Protein 1DEK (pdb70)

Sequence (470 aa):
MKLIFLSGVKRSGKDTTADFIMSNYSAVKYQLAGPIKDALAYAWGVFAANTDYPLTRKEFEGIDYDRETNLNLTKLEVITIMEQAFCYLNGKSPIKGVFVFDDEGKESVNFVAFNKITDVINNIEDQWSVRRLMQALGTDLIVNNFDRMYWVKLFALDYLDKFNSGYDYYIVPDTRQDHEMDAARAMGATVIHVVRPGQKSNDTHITEAGLPIRDGDLVITNDGSLEELFSKIKNTLKVLMKLIFLSGVKRSGKDTTADFIMSNYSAVKYQLAGPIKDALAYAWGVFAANTDYPLTRKEFEGIDYDRETNLNLTKLEVITIMEQAFCYLNGKSPIKGVFVFDDEGKESVNFVAFNKITDVINNIEDQWSVRRLMQALGTDLIVNNFDRMYWVKLFALDYLDKFNSGYDYYIVPDTRQDHEMDAARAMGATVIHVVRPGAGLPIRDGDLVITNDGSLEELFSKIKNTLKVL

InterPro domains:
  IPR023191 Deoxynucleotide monophosphate kinase, N-terminal [G3DSA:1.10.238.70] (33-154)
  IPR027417 P-loop containing nucleoside triphosphate hydrolase [G3DSA:3.40.50.300] (1-236)
  IPR027417 P-loop containing nucleoside triphosphate hydrolase [SSF52540] (1-239)
  IPR048444 Deoxynucleotide monophosphate kinase [PF21448] (2-234)

Organism: Enterobacteria phage T4 (NCBI:txid10665)

Nearest PDB structures (foldseek):
  1del-assembly1_B  TM=1.003E+00  e=1.098E-43  Tequatrovirus T4
  1del-assembly1_A  TM=9.877E-01  e=2.989E-42  Tequatrovirus T4
  7de3-assembly1_A  TM=5.601E-01  e=4.983E-03  Homo sapiens
  5ycb-assembly2_B  TM=5.063E-01  e=6.284E-03  Notothenia coriiceps
  3r20-assembly1_A  TM=4.108E-01  e=7.056E-03  Mycolicibacterium smegmatis MC2 155

Radius of gyration: 24.86 Å; Cα contacts (8 Å, |Δi|>4): 727; chains: 2; bounding box: 62×62×61 Å

Foldseek 3Di:
DAEEEEFEFPPLCLVVLVVLDVVVFQEDEDELLLLLLVLLQQLVCVLCVPHPQDAHSCQLVVPVHDQVDFSPDDLVSLLSSLQSSQVVVCVLPNWAPWDWDDDDPDIGIDPVLSVLSSVLSVPDPDGDGSVVSSLCSLPSRRLPPTNVCSSVVSVVVVCVVPVPDDGPYYYHSQDQDQVSVVVCVVVPHAYEYRGEPDDAFPDPRSSNGGHDDDPRHHYQYPDDDDVSSVVSSVVVVVVD/DAEEEEWEDPPLCLVVLVVLDVVPFLEAEDELLLLLLVLLQQLVCVLCVPHPFDDHSCVLVVNVHDLVDFRDDDLVSLLSSLQSSQVVLCVLPNFAPWDWADPDPDIGIDVVLSVVSSVLSVPPPDTDGSVVSSCCNPPSRRLVPTNVCSSVVSVVVVCVVCVPVPGPYYYHRDDDDQVSVVVCVVVPHAYEYRGEPPVTHDDDPRHHYQYPDDDPVVSSVSSVVVVVVD

B-factor: mean 34.04, std 21.53, range [4.13, 99.78]

Secondary structure (DSSP, 8-state):
-EEEEEE--TTSSHHHHHHHHHHHS-EEE--TTHHHHHHHHHHHHHHSTTSS----HHHHTTTTS-TTS-----HHHHHHHHHHHHHHHHTTSPPTT--EEESSS-EEE-HHHHHHHHHHHHT--S---HHHHHHIIIIIIIIIII-TTHHHHHHHHHHHHHTTSS-SEEEE----SHHHHHHHHHTT-EEEEEE-TT---S--SGGGSPPPP-TT-EEEE--S-HHHHHHHHHHHHHT-/-EEEEEE--TTTTHHHHHHHHHHHSSEEE--TTHHHHHHHHHHHHHHHHHTT----HHHHTTTTS-TTS-----HHHHHHHHHHHHHHHHTTS--TT--EEE-SS-EEE-HHHHHHHHHHHHT--S---HHHHHHIIIIIIIIIII-TTHHHHHHHHHHHHTTTS--SEEEE-----HHHHHHHHHTTPEEEEEE---------TT-EEEE--S-HHHHHHHHHHHHHT-

CATH classification: 3.40.50.300 (+1 more: 1.10.238.70)

Structure (mmCIF, N/CA/C/O backbone):
data_1DEK
#
_entry.id   1DEK
#
_cell.length_a   155.200
_cell.length_b   58.500
_cell.length_c   75.700
_cell.angle_alpha   90.00
_cell.angle_beta   108.10
_cell.angle_gamma   90.00
#
_symmetry.space_group_name_H-M   'C 1 2 1'
#
loop_
_entity.id
_entity.type
_entity.pdbx_description
1 polymer 'DEOXYNUCLEOSIDE MONOPHOSPHATE KINASE'
2 non-polymer 'MAGNESIUM ION'
3 non-polymer "2'-DEOXYGUANOSINE-5'-MONOPHOSPHATE"
4 water water
#
loop_
_atom_site.group_PDB
_atom_site.id
_atom_site.type_symbol
_atom_site.label_atom_id
_atom_site.label_alt_id
_atom_site.label_comp_id
_atom_site.label_asym_id
_atom_site.label_entity_id
_atom_site.label_seq_id
_atom_site.pdbx_PDB_ins_code
_atom_site.Cartn_x
_atom_site.Cartn_y
_atom_site.Cartn_z
_atom_site.occupancy
_atom_site.B_iso_or_equiv
_atom_site.auth_seq_id
_atom_site.auth_comp_id
_atom_site.auth_asym_id
_atom_site.auth_atom_id
_atom_site.pdbx_PDB_model_num
ATOM 1 N N . MET A 1 1 ? 58.024 3.093 30.025 1.00 40.83 1 MET A N 1
ATOM 2 C CA . MET A 1 1 ? 57.354 2.901 28.710 1.00 32.83 1 MET A CA 1
ATOM 3 C C . MET A 1 1 ? 57.931 1.714 27.937 1.00 29.24 1 MET A C 1
ATOM 4 O O . MET A 1 1 ? 59.144 1.558 27.840 1.00 33.35 1 MET A O 1
ATOM 9 N N . LYS A 1 2 ? 57.041 0.891 27.385 1.00 20.56 2 LYS A N 1
ATOM 10 C CA . LYS A 1 2 ? 57.439 -0.248 26.571 1.00 20.10 2 LYS A CA 1
ATOM 11 C C . LYS A 1 2 ? 57.084 0.061 25.099 1.00 20.60 2 LYS A C 1
ATOM 12 O O . LYS A 1 2 ? 55.971 0.438 24.794 1.00 23.82 2 LYS A O 1
ATOM 18 N N . LEU A 1 3 ? 58.024 -0.007 24.209 1.00 14.44 3 LEU A N 1
ATOM 19 C CA . LEU A 1 3 ? 57.936 0.259 22.810 1.00 15.14 3 LEU A CA 1
ATOM 20 C C . LEU A 1 3 ? 57.540 -1.026 22.091 1.00 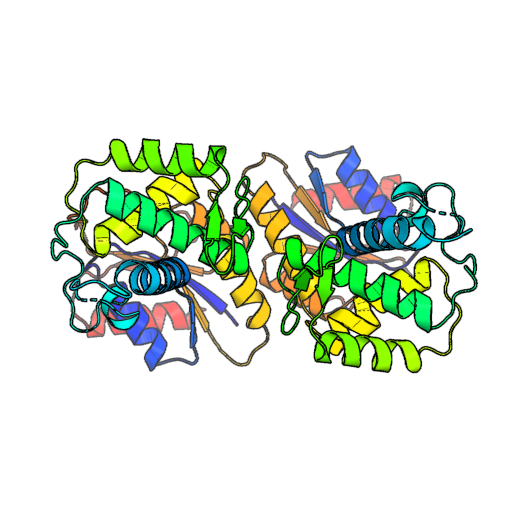14.59 3 LEU A C 1
ATOM 21 O O . LEU A 1 3 ? 58.269 -1.996 22.210 1.00 16.19 3 LEU A O 1
ATOM 26 N N . ILE A 1 4 ? 56.407 -1.002 21.418 1.00 20.35 4 ILE A N 1
ATOM 27 C CA . ILE A 1 4 ? 55.947 -2.178 20.662 1.00 20.70 4 ILE A CA 1
ATOM 28 C C . ILE A 1 4 ? 55.786 -1.854 19.175 1.00 14.70 4 ILE A C 1
ATOM 29 O O . ILE A 1 4 ? 55.189 -0.819 18.841 1.00 14.97 4 ILE A O 1
ATOM 34 N N . PHE A 1 5 ? 56.352 -2.669 18.299 1.00 15.11 5 PHE A N 1
ATOM 35 C CA . PHE A 1 5 ? 56.166 -2.527 16.859 1.00 13.96 5 PHE A CA 1
ATOM 36 C C . PHE A 1 5 ? 55.225 -3.654 16.371 1.00 17.89 5 PHE A C 1
ATOM 37 O O . PHE A 1 5 ? 55.555 -4.812 16.631 1.00 18.59 5 PHE A O 1
ATOM 45 N N . LEU A 1 6 ? 54.105 -3.318 15.740 1.00 14.99 6 LEU A N 1
ATOM 46 C CA . LEU A 1 6 ? 53.200 -4.403 15.278 1.00 14.63 6 LEU A CA 1
ATOM 47 C C . LEU A 1 6 ? 53.464 -4.655 13.789 1.00 17.97 6 LEU A C 1
ATOM 48 O O . LEU A 1 6 ? 53.875 -3.731 13.086 1.00 24.07 6 LEU A O 1
ATOM 53 N N . SER A 1 7 ? 53.272 -5.859 13.360 1.00 19.73 7 SER A N 1
ATOM 54 C CA . SER A 1 7 ? 53.447 -6.376 12.024 1.00 20.71 7 SER A CA 1
ATOM 55 C C . SER A 1 7 ? 52.295 -7.330 11.645 1.00 21.42 7 SER A C 1
ATOM 56 O O . SER A 1 7 ? 51.963 -8.254 12.386 1.00 20.99 7 SER A O 1
ATOM 59 N N . GLY A 1 8 ? 51.698 -7.125 10.489 1.00 25.22 8 GLY A N 1
ATOM 60 C CA . GLY A 1 8 ? 50.606 -7.932 9.978 1.00 18.92 8 GLY A CA 1
ATOM 61 C C . GLY A 1 8 ? 50.123 -7.442 8.611 1.00 28.39 8 GLY A C 1
ATOM 62 O O . GLY A 1 8 ? 50.046 -6.219 8.340 1.00 23.61 8 GLY A O 1
ATOM 63 N N . VAL A 1 9 ? 49.781 -8.395 7.720 1.00 24.67 9 VAL A N 1
ATOM 64 C CA . VAL A 1 9 ? 49.270 -7.935 6.391 1.00 22.72 9 VAL A CA 1
ATOM 65 C C . VAL A 1 9 ? 47.864 -7.401 6.561 1.00 27.38 9 VAL A C 1
ATOM 66 O O . VAL A 1 9 ? 47.262 -7.496 7.642 1.00 26.76 9 VAL A O 1
ATOM 70 N N . LYS A 1 10 ? 47.309 -6.823 5.494 1.00 28.18 10 LYS A N 1
ATOM 71 C CA . LYS A 1 10 ? 45.931 -6.296 5.565 1.00 30.09 10 LYS A CA 1
ATOM 72 C C . LYS A 1 10 ? 44.962 -7.419 5.956 1.00 24.34 10 LYS A C 1
ATOM 73 O O . LYS A 1 10 ? 45.201 -8.577 5.592 1.00 23.91 10 LYS A O 1
ATOM 79 N N . ARG A 1 11 ? 43.955 -7.136 6.783 1.00 24.28 11 ARG A N 1
ATOM 80 C CA . ARG A 1 11 ? 42.998 -8.098 7.262 1.00 26.99 11 ARG A CA 1
ATOM 81 C C . ARG A 1 11 ? 43.525 -9.330 7.956 1.00 28.39 11 ARG A C 1
ATOM 82 O O . ARG A 1 11 ? 42.845 -10.373 7.910 1.00 27.84 11 ARG A O 1
ATOM 90 N N . SER A 1 12 ? 44.654 -9.264 8.653 1.00 28.31 12 SER A N 1
ATOM 91 C CA . SER A 1 12 ? 45.239 -10.402 9.359 1.00 22.83 12 SER A CA 1
ATOM 92 C C . SER A 1 12 ? 44.790 -10.458 10.825 1.00 18.78 12 SER A C 1
ATOM 93 O O . SER A 1 12 ? 44.990 -11.460 11.472 1.00 24.14 12 SER A O 1
ATOM 96 N N . GLY A 1 13 ? 44.281 -9.345 11.311 1.00 23.41 13 GLY A N 1
ATOM 97 C CA . GLY A 1 13 ? 43.896 -9.170 12.688 1.00 26.34 13 GLY A CA 1
ATOM 98 C C . GLY A 1 13 ? 44.831 -8.173 13.415 1.00 27.05 13 GLY A C 1
ATOM 99 O O . GLY A 1 13 ? 44.614 -7.859 14.588 1.00 25.65 13 GLY A O 1
ATOM 100 N N . LYS A 1 14 ? 45.851 -7.704 12.707 1.00 24.86 14 LYS A N 1
ATOM 101 C CA . LYS A 1 14 ? 46.798 -6.733 13.233 1.00 18.30 14 LYS A CA 1
ATOM 102 C C . LYS A 1 14 ? 46.111 -5.445 13.574 1.00 21.31 14 LYS A C 1
ATOM 103 O O . LYS A 1 14 ? 46.338 -4.860 14.643 1.00 25.05 14 LYS A O 1
ATOM 109 N N . ASP A 1 15 ? 45.228 -4.915 12.710 1.00 18.95 15 ASP A N 1
ATOM 110 C CA . ASP A 1 15 ? 44.560 -3.660 13.029 1.00 17.90 15 ASP A CA 1
ATOM 111 C C . ASP A 1 15 ? 43.647 -3.754 14.238 1.00 23.50 15 ASP A C 1
ATOM 112 O O . ASP A 1 15 ? 43.394 -2.786 14.968 1.00 21.76 15 ASP A O 1
ATOM 117 N N . THR A 1 16 ? 43.104 -4.926 14.444 1.00 26.04 16 THR A N 1
ATOM 118 C CA . THR A 1 16 ? 42.190 -5.197 15.564 1.00 27.77 16 THR A CA 1
ATOM 119 C C . THR A 1 16 ? 42.983 -5.182 16.875 1.00 20.04 16 THR A C 1
ATOM 120 O O . THR A 1 16 ? 42.565 -4.620 17.882 1.00 24.09 16 THR A O 1
ATOM 124 N N . THR A 1 17 ? 44.130 -5.816 16.854 1.00 19.26 17 THR A N 1
ATOM 125 C CA . THR A 1 17 ? 45.067 -5.851 17.977 1.00 17.87 17 THR A CA 1
ATOM 126 C C . THR A 1 17 ? 45.448 -4.419 18.321 1.00 21.87 17 THR A C 1
ATOM 127 O O . THR A 1 17 ? 45.216 -3.972 19.432 1.00 30.40 17 THR A O 1
ATOM 131 N N . ALA A 1 18 ? 45.875 -3.617 17.331 1.00 21.21 18 ALA A N 1
ATOM 132 C CA . ALA A 1 18 ? 46.224 -2.242 17.583 1.00 16.64 18 ALA A CA 1
ATOM 133 C C . ALA A 1 18 ? 45.134 -1.515 18.337 1.00 22.01 18 ALA A C 1
ATOM 134 O O . ALA A 1 18 ? 45.378 -0.758 19.288 1.00 26.21 18 ALA A O 1
ATOM 136 N N . ASP A 1 19 ? 43.902 -1.689 17.896 1.00 24.41 19 ASP A N 1
ATOM 137 C CA . ASP A 1 19 ? 42.783 -0.989 18.529 1.00 24.46 19 ASP A CA 1
ATOM 138 C C . ASP A 1 19 ? 42.462 -1.546 19.897 1.00 22.24 19 ASP A C 1
ATOM 139 O O . ASP A 1 19 ? 42.017 -0.777 20.747 1.00 23.58 19 ASP A O 1
ATOM 144 N N . PHE A 1 20 ? 42.630 -2.846 20.055 1.00 20.14 20 PHE A N 1
ATOM 145 C CA . PHE A 1 20 ? 42.380 -3.480 21.350 1.00 23.26 20 PHE A CA 1
ATOM 146 C C . PHE A 1 20 ? 43.339 -2.839 22.377 1.00 22.54 20 PHE A C 1
ATOM 147 O O . PHE A 1 20 ? 42.942 -2.379 23.439 1.00 26.13 20 PHE A O 1
ATOM 155 N N . ILE A 1 21 ? 44.599 -2.742 21.984 1.00 22.91 21 ILE A N 1
ATOM 156 C CA . ILE A 1 21 ? 45.645 -2.182 22.845 1.00 21.23 21 ILE A CA 1
ATOM 157 C C . ILE A 1 21 ? 45.364 -0.728 23.115 1.00 24.54 21 ILE A C 1
ATOM 158 O O . ILE A 1 21 ? 45.398 -0.251 24.257 1.00 23.43 21 ILE A O 1
ATOM 163 N N . MET A 1 22 ? 45.025 0.036 22.066 1.00 21.61 22 MET A N 1
ATOM 164 C CA . MET A 1 22 ? 44.781 1.458 22.333 1.00 20.93 22 MET A CA 1
ATOM 165 C C . MET A 1 22 ? 43.599 1.723 23.231 1.00 25.07 22 MET A C 1
ATOM 166 O O . MET A 1 22 ? 43.491 2.819 23.832 1.00 25.57 22 MET A O 1
ATOM 171 N N . SER A 1 23 ? 42.644 0.790 23.325 1.00 23.43 23 SER A N 1
ATOM 172 C CA . SER A 1 23 ? 41.469 1.140 24.122 1.00 25.97 23 SER A CA 1
ATOM 173 C C . SER A 1 23 ? 41.432 0.483 25.474 1.00 22.52 23 SER A C 1
ATOM 174 O O . SER A 1 23 ? 40.651 0.915 26.323 1.00 23.05 23 SER A O 1
ATOM 177 N N . ASN A 1 24 ? 42.284 -0.514 25.664 1.00 21.08 24 ASN A N 1
ATOM 178 C CA . ASN A 1 24 ? 42.356 -1.218 26.915 1.00 24.27 24 ASN A CA 1
ATOM 179 C C . ASN A 1 24 ? 43.583 -0.898 27.761 1.00 28.46 24 ASN A C 1
ATOM 180 O O . ASN A 1 24 ? 43.664 -1.418 28.874 1.00 28.42 24 ASN A O 1
ATOM 185 N N . TYR A 1 25 ? 44.526 -0.120 27.258 1.00 22.23 25 TYR A N 1
ATOM 186 C CA . TYR A 1 25 ? 45.724 0.246 27.950 1.00 16.17 25 TYR A CA 1
ATOM 187 C C . TYR A 1 25 ? 46.090 1.711 27.777 1.00 21.42 25 TYR A C 1
ATOM 188 O O . TYR A 1 25 ? 45.512 2.427 26.983 1.00 26.18 25 TYR A O 1
ATOM 197 N N . SER A 1 26 ? 47.047 2.132 28.622 1.00 21.41 26 SER A N 1
ATOM 198 C CA . SER A 1 26 ? 47.554 3.511 28.540 1.00 16.21 26 SER A CA 1
ATOM 199 C C . SER A 1 26 ? 48.641 3.424 27.453 1.00 18.01 26 SER A C 1
ATOM 200 O O . SER A 1 26 ? 49.673 2.803 27.583 1.00 19.63 26 SER A O 1
ATOM 203 N N . ALA A 1 27 ? 48.287 3.913 26.270 1.00 19.01 27 ALA A N 1
ATOM 204 C CA . ALA A 1 27 ? 49.209 3.750 25.141 1.00 12.85 27 ALA A CA 1
ATOM 205 C C . ALA A 1 27 ? 49.113 4.991 24.295 1.00 13.96 27 ALA A C 1
ATOM 206 O O . ALA A 1 27 ? 48.132 5.720 24.300 1.00 19.21 27 ALA A O 1
ATOM 208 N N . VAL A 1 28 ? 50.213 5.266 23.667 1.00 17.29 28 VAL A N 1
ATOM 209 C CA . VAL A 1 28 ? 50.298 6.442 22.786 1.00 17.93 28 VAL A CA 1
ATOM 210 C C . VAL A 1 28 ? 50.679 5.791 21.462 1.00 17.42 28 VAL A C 1
ATOM 211 O O . VAL A 1 28 ? 51.348 4.755 21.492 1.00 13.46 28 VAL A O 1
ATOM 215 N N . LYS A 1 29 ? 50.177 6.263 20.347 1.00 17.55 29 LYS A N 1
ATOM 216 C CA . LYS A 1 29 ? 50.510 5.558 19.084 1.00 14.74 29 LYS A CA 1
ATOM 217 C C . LYS A 1 29 ? 51.329 6.453 18.190 1.00 10.64 29 LYS A C 1
ATOM 218 O O . LYS A 1 29 ? 51.282 7.684 18.324 1.00 15.77 29 LYS A O 1
ATOM 224 N N . TYR A 1 30 ? 52.135 5.862 17.334 1.00 11.77 30 TYR A N 1
ATOM 225 C CA . TYR A 1 30 ? 52.880 6.625 16.350 1.00 15.07 30 TYR A CA 1
ATOM 226 C C . TYR A 1 30 ? 52.859 5.822 15.026 1.00 17.50 30 TYR A C 1
ATOM 227 O O . TYR A 1 30 ? 53.183 4.661 14.957 1.00 19.20 30 TYR A O 1
ATOM 236 N N . GLN A 1 31 ? 52.369 6.518 13.971 1.00 17.79 31 GLN A N 1
ATOM 237 C CA . GLN A 1 31 ? 52.288 5.862 12.668 1.00 19.05 31 GLN A CA 1
ATOM 238 C C . GLN A 1 31 ? 53.482 6.237 11.789 1.00 6.70 31 GLN A C 1
ATOM 239 O O . GLN A 1 31 ? 53.659 7.426 11.560 1.00 11.45 31 GLN A O 1
ATOM 245 N N . LEU A 1 32 ? 54.239 5.249 11.367 1.00 9.43 32 LEU A N 1
ATOM 246 C CA . LEU A 1 32 ? 55.364 5.501 10.479 1.00 5.62 32 LEU A CA 1
ATOM 247 C C . LEU A 1 32 ? 54.926 6.235 9.211 1.00 10.38 32 LEU A C 1
ATOM 248 O O . LEU A 1 32 ? 55.694 7.109 8.790 1.00 12.61 32 LEU A O 1
ATOM 253 N N . ALA A 1 33 ? 53.758 5.916 8.693 1.00 16.90 33 ALA A N 1
ATOM 254 C CA . ALA A 1 33 ? 53.233 6.584 7.502 1.00 15.45 33 ALA A CA 1
ATOM 255 C C . ALA A 1 33 ? 52.480 7.852 7.841 1.00 20.72 33 ALA A C 1
ATOM 256 O O . ALA A 1 33 ? 51.922 8.528 6.983 1.00 22.90 33 ALA A O 1
ATOM 258 N N . GLY A 1 34 ? 52.462 8.279 9.108 1.00 17.58 34 GLY A N 1
ATOM 259 C CA . GLY A 1 34 ? 51.846 9.498 9.547 1.00 7.15 34 GLY A CA 1
ATOM 260 C C . GLY A 1 34 ? 52.262 10.696 8.727 1.00 16.21 34 GLY A C 1
ATOM 261 O O . GLY A 1 34 ? 51.448 11.367 8.095 1.00 19.59 34 GLY A O 1
ATOM 262 N N . PRO A 1 35 ? 53.538 11.047 8.720 1.00 14.18 35 PRO A N 1
ATOM 263 C CA . PRO A 1 35 ? 54.087 12.128 7.962 1.00 13.02 35 PRO A CA 1
ATOM 264 C C . PRO A 1 35 ? 53.941 11.972 6.437 1.00 15.13 35 PRO A C 1
ATOM 265 O O . PRO A 1 35 ? 54.034 12.968 5.739 1.00 17.65 35 PRO A O 1
ATOM 269 N N . ILE A 1 36 ? 53.763 10.771 5.911 1.00 14.07 36 ILE A N 1
ATOM 270 C CA . ILE A 1 36 ? 53.587 10.505 4.503 1.00 14.59 36 ILE A CA 1
ATOM 271 C C . ILE A 1 36 ? 52.229 11.134 4.140 1.00 19.13 36 ILE A C 1
ATOM 272 O O . ILE A 1 36 ? 52.161 11.927 3.222 1.00 19.94 36 ILE A O 1
ATOM 277 N N . LYS A 1 37 ? 51.229 10.794 4.927 1.00 18.44 37 LYS A N 1
ATOM 278 C CA . LYS A 1 37 ? 49.885 11.306 4.821 1.00 11.48 37 LYS A CA 1
ATOM 279 C C . LYS A 1 37 ? 49.817 12.766 5.113 1.00 16.70 37 LYS A C 1
ATOM 280 O O . LYS A 1 37 ? 49.126 13.507 4.370 1.00 18.64 37 LYS A O 1
ATOM 286 N N . ASP A 1 38 ? 50.574 13.322 6.074 1.00 13.55 38 ASP A N 1
ATOM 287 C CA . ASP A 1 38 ? 50.517 14.740 6.290 1.00 11.93 38 ASP A CA 1
ATOM 288 C C . ASP A 1 38 ? 51.110 15.493 5.092 1.00 15.07 38 ASP A C 1
ATOM 289 O O . ASP A 1 38 ? 50.691 16.604 4.830 1.00 17.59 38 ASP A O 1
ATOM 294 N N . ALA A 1 39 ? 52.157 14.937 4.510 1.00 13.53 39 ALA A N 1
ATOM 295 C CA . ALA A 1 39 ? 52.822 15.632 3.421 1.00 15.63 39 ALA A CA 1
ATOM 296 C C . ALA A 1 39 ? 51.925 15.665 2.166 1.00 14.32 39 ALA A C 1
ATOM 297 O O . ALA A 1 39 ? 51.942 16.676 1.504 1.00 15.29 39 ALA A O 1
ATOM 299 N N . LEU A 1 40 ? 51.237 14.590 1.922 1.00 14.19 40 LEU A N 1
ATOM 300 C CA . LEU A 1 40 ? 50.351 14.478 0.767 1.00 16.49 40 LEU A CA 1
ATOM 301 C C . LEU A 1 40 ? 49.127 15.348 0.934 1.00 20.83 40 LEU A C 1
ATOM 302 O O . LEU A 1 40 ? 48.709 16.036 0.004 1.00 21.45 40 LEU A O 1
ATOM 307 N N . ALA A 1 41 ? 48.522 15.388 2.118 1.00 22.56 41 ALA A N 1
ATOM 308 C CA . ALA A 1 41 ? 47.381 16.247 2.391 1.00 20.73 41 ALA A CA 1
ATOM 309 C C . ALA A 1 41 ? 47.801 17.696 2.210 1.00 22.22 41 ALA A C 1
ATOM 310 O O . ALA A 1 41 ? 47.049 18.567 1.752 1.00 25.89 41 ALA A O 1
ATOM 312 N N . TYR A 1 42 ? 49.026 18.028 2.618 1.00 18.92 42 TYR A N 1
ATOM 313 C CA . TYR A 1 42 ? 49.520 19.371 2.466 1.00 14.18 42 TYR A CA 1
ATOM 314 C C . TYR A 1 42 ? 49.780 19.675 0.976 1.00 24.99 42 TYR A C 1
ATOM 315 O O . TYR A 1 42 ? 49.437 20.744 0.495 1.00 25.25 42 TYR A O 1
ATOM 324 N N . ALA A 1 43 ? 50.412 18.749 0.252 1.00 23.86 43 ALA A N 1
ATOM 325 C CA . ALA A 1 43 ? 50.770 18.938 -1.135 1.00 21.72 43 ALA A CA 1
ATOM 326 C C . ALA A 1 43 ? 49.473 19.100 -1.947 1.00 23.13 43 ALA A C 1
ATOM 327 O O . ALA A 1 43 ? 49.422 19.984 -2.776 1.00 25.67 43 ALA A O 1
ATOM 329 N N . TRP A 1 44 ? 48.501 18.263 -1.636 1.00 22.87 44 TRP A N 1
ATOM 330 C CA . TRP A 1 44 ? 47.227 18.274 -2.302 1.00 24.79 44 TRP A CA 1
ATOM 331 C C . TRP A 1 44 ? 46.491 19.607 -2.217 1.00 26.40 44 TRP A C 1
ATOM 332 O O . TRP A 1 44 ? 45.892 20.082 -3.170 1.00 31.63 44 TRP A O 1
ATOM 343 N N . GLY A 1 45 ? 46.476 20.171 -1.040 1.00 27.74 45 GLY A N 1
ATOM 344 C CA . GLY A 1 45 ? 45.814 21.446 -0.816 1.00 25.40 45 GLY A CA 1
ATOM 345 C C . GLY A 1 45 ? 46.551 22.519 -1.604 1.00 31.59 45 GLY A C 1
ATOM 346 O O . GLY A 1 45 ? 45.982 23.566 -1.894 1.00 32.71 45 GLY A O 1
ATOM 347 N N . VAL A 1 46 ? 47.840 22.307 -1.853 1.00 34.68 46 VAL A N 1
ATOM 348 C CA . VAL A 1 46 ? 48.631 23.316 -2.583 1.00 34.27 46 VAL A CA 1
ATOM 349 C C . VAL A 1 46 ? 48.337 23.130 -4.082 1.00 37.25 46 VAL A C 1
ATOM 350 O O . VAL A 1 46 ? 48.184 24.065 -4.876 1.00 36.99 46 VAL A O 1
ATOM 354 N N . PHE A 1 47 ? 48.155 21.861 -4.449 1.00 36.51 47 PHE A N 1
ATOM 355 C CA . PHE A 1 47 ? 47.857 21.499 -5.816 1.00 34.54 47 PHE A CA 1
ATOM 356 C C . PHE A 1 47 ? 46.423 21.777 -6.246 1.00 35.14 47 PHE A C 1
ATOM 357 O O . PHE A 1 47 ? 46.241 22.382 -7.306 1.00 40.28 47 PHE A O 1
ATOM 365 N N . ALA A 1 48 ? 45.413 21.381 -5.513 1.00 31.16 48 ALA A N 1
ATOM 366 C CA . ALA A 1 48 ? 44.024 21.549 -5.826 1.00 29.06 48 ALA A CA 1
ATOM 367 C C . ALA A 1 48 ? 43.471 22.895 -5.368 1.00 32.96 48 ALA A C 1
ATOM 368 O O . ALA A 1 48 ? 42.265 23.089 -5.364 1.00 35.86 48 ALA A O 1
ATOM 370 N N . ALA A 1 49 ? 44.322 23.791 -4.966 1.00 42.35 49 ALA A N 1
ATOM 371 C CA . ALA A 1 49 ? 44.112 25.085 -4.413 1.00 50.53 49 ALA A CA 1
ATOM 372 C C . ALA A 1 49 ? 43.005 25.902 -5.060 1.00 64.61 49 ALA A C 1
ATOM 373 O O . ALA A 1 49 ? 41.958 26.186 -4.501 1.00 69.11 49 ALA A O 1
ATOM 375 N N . ASN A 1 50 ? 43.376 26.333 -6.272 1.00 73.56 50 ASN A N 1
ATOM 376 C CA . ASN A 1 50 ? 42.478 27.145 -7.099 1.00 80.59 50 ASN A CA 1
ATOM 377 C C . ASN A 1 50 ? 42.107 26.386 -8.378 1.00 77.87 50 ASN A C 1
ATOM 378 O O . ASN A 1 50 ? 42.115 26.901 -9.491 1.00 81.21 50 ASN A O 1
ATOM 383 N N . THR A 1 51 ? 41.780 25.098 -8.191 1.00 65.87 51 THR A N 1
ATOM 384 C CA . THR A 1 51 ? 41.355 24.195 -9.207 1.00 48.63 51 THR A CA 1
ATOM 385 C C . THR A 1 51 ? 39.910 23.737 -8.939 1.00 42.34 51 THR A C 1
ATOM 386 O O . THR A 1 51 ? 39.260 24.159 -7.988 1.00 45.47 51 THR A O 1
ATOM 390 N N . ASP A 1 52 ? 39.452 22.856 -9.809 1.00 32.21 52 ASP A N 1
ATOM 391 C CA . ASP A 1 52 ? 38.087 22.339 -9.654 1.00 24.99 52 ASP A CA 1
ATOM 392 C C . ASP A 1 52 ? 38.195 20.891 -9.253 1.00 33.04 52 ASP A C 1
ATOM 393 O O . ASP A 1 52 ? 37.299 20.069 -9.312 1.00 39.48 52 ASP A O 1
ATOM 398 N N . TYR A 1 53 ? 39.425 20.592 -8.782 1.00 37.70 53 TYR A N 1
ATOM 399 C CA . TYR A 1 53 ? 39.732 19.240 -8.287 1.00 32.16 53 TYR A CA 1
ATOM 400 C C . TYR A 1 53 ? 39.111 19.121 -6.902 1.00 25.32 53 TYR A C 1
ATOM 401 O O . TYR A 1 53 ? 38.926 20.112 -6.169 1.00 27.85 53 TYR A O 1
ATOM 410 N N . PRO A 1 54 ? 38.684 17.943 -6.560 1.00 25.03 54 PRO A N 1
ATOM 411 C CA . PRO A 1 54 ? 38.087 17.646 -5.261 1.00 29.31 54 PRO A CA 1
ATOM 412 C C . PRO A 1 54 ? 39.051 17.952 -4.110 1.00 34.01 54 PRO A C 1
ATOM 413 O O . PRO A 1 54 ? 40.296 17.967 -4.216 1.00 24.62 54 PRO A O 1
ATOM 426 N N . LEU A 1 56 ? 40.738 16.867 -0.911 1.00 38.75 56 LEU A N 1
ATOM 427 C CA . LEU A 1 56 ? 41.058 15.683 -0.096 1.00 34.68 56 LEU A CA 1
ATOM 428 C C . LEU A 1 56 ? 41.791 16.212 1.158 1.00 31.81 56 LEU A C 1
ATOM 429 O O . LEU A 1 56 ? 42.739 16.996 1.046 1.00 34.20 56 LEU A O 1
ATOM 434 N N . THR A 1 57 ? 41.285 15.840 2.324 1.00 31.45 57 THR A N 1
ATOM 435 C CA . THR A 1 57 ? 41.934 16.294 3.561 1.00 33.43 57 THR A CA 1
ATOM 436 C C . THR A 1 57 ? 42.674 15.137 4.225 1.00 24.86 57 THR A C 1
ATOM 437 O O . THR A 1 57 ? 42.626 13.989 3.810 1.00 25.18 57 THR A O 1
ATOM 441 N N . ARG A 1 58 ? 43.376 15.499 5.299 1.00 30.44 58 ARG A N 1
ATOM 442 C CA . ARG A 1 58 ? 44.140 14.471 6.046 1.00 28.21 58 ARG A CA 1
ATOM 443 C C . ARG A 1 58 ? 43.255 13.300 6.409 1.00 23.25 58 ARG A C 1
ATOM 444 O O . ARG A 1 58 ? 43.637 12.111 6.400 1.00 24.37 58 ARG A O 1
ATOM 452 N N . LYS A 1 59 ? 41.979 13.606 6.699 1.00 23.17 59 LYS A N 1
ATOM 453 C CA . LYS A 1 59 ? 41.048 12.553 7.059 1.00 22.06 59 LYS A CA 1
ATOM 454 C C . LYS A 1 59 ? 40.870 11.563 5.929 1.00 23.32 59 LYS A C 1
ATOM 455 O O . LYS A 1 59 ? 40.740 10.374 6.161 1.00 26.03 59 LYS A O 1
ATOM 461 N N . GLU A 1 60 ? 40.811 12.088 4.697 1.00 27.60 60 GLU A N 1
ATOM 462 C CA . GLU A 1 60 ? 40.653 11.200 3.531 1.00 27.41 60 GLU A CA 1
ATOM 463 C C . GLU A 1 60 ? 41.933 10.425 3.303 1.00 21.70 60 GLU A C 1
ATOM 464 O O . GLU A 1 60 ? 41.851 9.230 3.017 1.00 26.19 60 GLU A O 1
ATOM 470 N N . PHE A 1 61 ? 43.092 11.104 3.428 1.00 20.77 61 PHE A N 1
ATOM 471 C CA . PHE A 1 61 ? 44.359 10.329 3.339 1.00 18.31 61 PHE A CA 1
ATOM 472 C C . PHE A 1 61 ? 44.458 9.295 4.467 1.00 20.21 61 PHE A C 1
ATOM 473 O O . PHE A 1 61 ? 45.111 8.247 4.351 1.00 20.35 61 PHE A O 1
ATOM 481 N N . GLU A 1 62 ? 43.730 9.556 5.557 1.00 23.25 62 GLU A N 1
ATOM 482 C CA . GLU A 1 62 ? 43.649 8.605 6.662 1.00 20.72 62 GLU A CA 1
ATOM 483 C C . GLU A 1 62 ? 42.709 7.473 6.323 1.00 27.91 62 GLU A C 1
ATOM 484 O O . GLU A 1 62 ? 42.740 6.409 6.941 1.00 25.29 62 GLU A O 1
ATOM 490 N N . GLY A 1 63 ? 41.842 7.680 5.303 1.00 29.92 63 GLY A N 1
ATOM 491 C CA . GLY A 1 63 ? 40.920 6.637 4.850 1.00 19.29 63 GLY A CA 1
ATOM 492 C C . GLY A 1 63 ? 39.610 6.627 5.623 1.00 26.74 63 GLY A C 1
ATOM 493 O O . GLY A 1 63 ? 38.834 5.649 5.651 1.00 31.21 63 GLY A O 1
ATOM 494 N N . ILE A 1 64 ? 39.377 7.736 6.330 1.00 26.22 64 ILE A N 1
ATOM 495 C CA . ILE A 1 64 ? 38.153 7.805 7.149 1.00 29.86 64 ILE A CA 1
ATOM 496 C C . ILE A 1 64 ? 36.992 8.121 6.208 1.00 33.07 64 ILE A C 1
ATOM 497 O O . ILE A 1 64 ? 36.828 9.262 5.745 1.00 30.66 64 ILE A O 1
ATOM 502 N N . ASP A 1 65 ? 36.249 7.056 5.898 1.00 37.81 65 ASP A N 1
ATOM 503 C CA . ASP A 1 65 ? 35.107 7.219 5.006 1.00 50.17 65 ASP A CA 1
ATOM 504 C C . ASP A 1 65 ? 35.502 7.795 3.650 1.00 47.87 65 ASP A C 1
ATOM 505 O O . ASP A 1 65 ? 34.964 8.775 3.135 1.00 49.53 65 ASP A O 1
ATOM 510 N N . TYR A 1 66 ? 36.498 7.133 3.095 1.00 39.70 66 TYR A N 1
ATOM 511 C CA . TYR A 1 66 ? 37.094 7.442 1.827 1.00 29.02 66 TYR A CA 1
ATOM 512 C C . TYR A 1 66 ? 37.835 6.198 1.361 1.00 30.39 66 TYR A C 1
ATOM 513 O O . TYR A 1 66 ? 38.535 5.579 2.171 1.00 31.33 66 TYR A O 1
ATOM 522 N N . ASP A 1 67 ? 37.583 5.732 0.149 1.00 28.39 67 ASP A N 1
ATOM 523 C CA . ASP A 1 67 ? 38.284 4.535 -0.370 1.00 28.08 67 ASP A CA 1
ATOM 524 C C . ASP A 1 67 ? 39.553 5.056 -1.060 1.00 35.42 67 ASP A C 1
ATOM 525 O O . ASP A 1 67 ? 39.514 5.777 -2.052 1.00 36.16 67 ASP A O 1
ATOM 530 N N . ARG A 1 68 ? 40.705 4.749 -0.438 1.00 36.44 68 ARG A N 1
ATOM 531 C CA . ARG A 1 68 ? 41.990 5.252 -0.905 1.00 31.90 68 ARG A CA 1
ATOM 532 C C . ARG A 1 68 ? 42.479 4.599 -2.164 1.00 29.05 68 ARG A C 1
ATOM 533 O O . ARG A 1 68 ? 43.504 4.942 -2.731 1.00 28.06 68 ARG A O 1
ATOM 541 N N . GLU A 1 69 ? 41.661 3.658 -2.650 1.00 31.34 69 GLU A N 1
ATOM 542 C CA . GLU A 1 69 ? 41.964 2.966 -3.902 1.00 31.49 69 GLU A CA 1
ATOM 543 C C . GLU A 1 69 ? 41.216 3.613 -5.064 1.00 33.81 69 GLU A C 1
ATOM 544 O O . GLU A 1 69 ? 41.420 3.274 -6.222 1.00 37.84 69 GLU A O 1
ATOM 550 N N . THR A 1 70 ? 40.426 4.633 -4.771 1.00 35.06 70 THR A N 1
ATOM 551 C CA . THR A 1 70 ? 39.673 5.407 -5.746 1.00 33.93 70 THR A CA 1
ATOM 552 C C . THR A 1 70 ? 40.617 6.036 -6.767 1.00 36.79 70 THR A C 1
ATOM 553 O O . THR A 1 70 ? 41.548 6.755 -6.392 1.00 36.68 70 THR A O 1
ATOM 557 N N . ASN A 1 71 ? 40.374 5.818 -8.058 1.00 35.74 71 ASN A N 1
ATOM 558 C CA . ASN A 1 71 ? 41.246 6.429 -9.061 1.00 33.95 71 ASN A CA 1
ATOM 559 C C . ASN A 1 71 ? 41.070 7.938 -9.037 1.00 32.79 71 ASN A C 1
ATOM 560 O O . ASN A 1 71 ? 39.932 8.406 -9.037 1.00 38.21 71 ASN A O 1
ATOM 565 N N . LEU A 1 72 ? 42.171 8.698 -8.979 1.00 29.33 72 LEU A N 1
ATOM 566 C CA . LEU A 1 72 ? 42.054 10.148 -8.969 1.00 26.18 72 LEU A CA 1
ATOM 567 C C . LEU A 1 72 ? 42.214 10.726 -10.377 1.00 27.19 72 LEU A C 1
ATOM 568 O O . LEU A 1 72 ? 42.218 11.958 -10.512 1.00 28.14 72 LEU A O 1
ATOM 573 N N . ASN A 1 73 ? 42.387 9.867 -11.368 1.00 24.53 73 ASN A N 1
ATOM 574 C CA . ASN A 1 73 ? 42.551 10.311 -12.750 1.00 31.72 73 ASN A CA 1
ATOM 575 C C . ASN A 1 73 ? 43.547 11.448 -12.896 1.00 31.07 73 ASN A C 1
ATOM 576 O O . ASN A 1 73 ? 43.184 12.499 -13.439 1.00 31.50 73 ASN A O 1
ATOM 581 N N . LEU A 1 74 ? 44.778 11.232 -12.414 1.00 30.83 74 LEU A N 1
ATOM 582 C CA . LEU A 1 74 ? 45.810 12.254 -12.480 1.00 28.78 74 LEU A CA 1
ATOM 583 C C . LEU A 1 74 ? 46.847 11.882 -13.557 1.00 26.43 74 LEU A C 1
ATOM 584 O O . LEU A 1 74 ? 47.049 10.701 -13.842 1.00 30.74 74 LEU A O 1
ATOM 589 N N . THR A 1 75 ? 47.488 12.906 -14.077 1.00 23.98 75 THR A N 1
ATOM 590 C CA . THR A 1 75 ? 48.538 12.723 -15.076 1.00 26.75 75 THR A CA 1
ATOM 591 C C . THR A 1 75 ? 49.891 12.632 -14.355 1.00 31.21 75 THR A C 1
ATOM 592 O O . THR A 1 75 ? 50.019 13.116 -13.227 1.00 34.94 75 THR A O 1
ATOM 596 N N . LYS A 1 76 ? 50.885 12.043 -14.985 1.00 29.54 76 LYS A N 1
ATOM 597 C CA . LYS A 1 76 ? 52.214 11.939 -14.429 1.00 26.52 76 LYS A CA 1
ATOM 598 C C . LYS A 1 76 ? 52.788 13.291 -14.074 1.00 25.84 76 LYS A C 1
ATOM 599 O O . LYS A 1 76 ? 53.592 13.460 -13.141 1.00 26.46 76 LYS A O 1
ATOM 605 N N . LEU A 1 77 ? 52.341 14.332 -14.730 1.00 23.56 77 LEU A N 1
ATOM 606 C CA . LEU A 1 77 ? 52.828 15.684 -14.491 1.00 24.49 77 LEU A CA 1
ATOM 607 C C . LEU A 1 77 ? 52.269 16.260 -13.191 1.00 27.46 77 LEU A C 1
ATOM 608 O O . LEU A 1 77 ? 52.901 17.052 -12.520 1.00 24.97 77 LEU A O 1
ATOM 613 N N . GLU A 1 78 ? 50.987 15.930 -12.995 1.00 22.75 78 GLU A N 1
ATOM 614 C CA . GLU A 1 78 ? 50.272 16.387 -11.812 1.00 26.48 78 GLU A CA 1
ATOM 615 C C . GLU A 1 78 ? 50.884 15.742 -10.556 1.00 23.98 78 GLU A C 1
ATOM 616 O O . GLU A 1 78 ? 51.146 16.446 -9.607 1.00 25.23 78 GLU A O 1
ATOM 622 N N . VAL A 1 79 ? 51.094 14.440 -10.672 1.00 22.40 79 VAL A N 1
ATOM 623 C CA . VAL A 1 79 ? 51.695 13.608 -9.674 1.00 24.79 79 VAL A CA 1
ATOM 624 C C . VAL A 1 79 ? 53.107 14.085 -9.334 1.00 25.58 79 VAL A C 1
ATOM 625 O O . VAL A 1 79 ? 53.438 14.223 -8.160 1.00 31.41 79 VAL A O 1
ATOM 629 N N . ILE A 1 80 ? 53.894 14.470 -10.319 1.00 27.11 80 ILE A N 1
ATOM 630 C CA . ILE A 1 80 ? 55.245 14.975 -10.066 1.00 21.83 80 ILE A CA 1
ATOM 631 C C . ILE A 1 80 ? 55.168 16.264 -9.276 1.00 24.72 80 ILE A C 1
ATOM 632 O O . ILE A 1 80 ? 55.932 16.528 -8.342 1.00 28.41 80 ILE A O 1
ATOM 637 N N . THR A 1 81 ? 54.184 17.075 -9.612 1.00 26.92 81 THR A N 1
ATOM 638 C CA . THR A 1 81 ? 54.010 18.382 -8.996 1.00 25.95 81 THR A CA 1
ATOM 639 C C . THR A 1 81 ? 53.673 18.264 -7.526 1.00 22.87 81 THR A C 1
ATOM 640 O O . THR A 1 81 ? 54.131 19.068 -6.723 1.00 23.37 81 THR A O 1
ATOM 644 N N . ILE A 1 82 ? 52.850 17.281 -7.266 1.00 21.44 82 ILE A N 1
ATOM 645 C CA . ILE A 1 82 ? 52.387 16.985 -5.926 1.00 22.48 82 ILE A CA 1
ATOM 646 C C . ILE A 1 82 ? 53.552 16.449 -5.095 1.00 26.41 82 ILE A C 1
ATOM 647 O O . ILE A 1 82 ? 53.755 16.874 -3.973 1.00 28.46 82 ILE A O 1
ATOM 652 N N . MET A 1 83 ? 54.328 15.548 -5.696 1.00 22.68 83 MET A N 1
ATOM 653 C CA . MET A 1 83 ? 55.475 14.974 -5.016 1.00 16.09 83 MET A CA 1
ATOM 654 C C . MET A 1 83 ? 56.448 16.079 -4.690 1.00 19.92 83 MET A C 1
ATOM 655 O O . MET A 1 83 ? 57.090 16.067 -3.648 1.00 19.71 83 MET A O 1
ATOM 660 N N . GLU A 1 84 ? 56.564 17.083 -5.564 1.00 18.48 84 GLU A N 1
ATOM 661 C CA . GLU A 1 84 ? 57.503 18.149 -5.238 1.00 21.30 84 GLU A CA 1
ATOM 662 C C . GLU A 1 84 ? 57.053 18.998 -4.071 1.00 23.94 84 GLU A C 1
ATOM 663 O O . GLU A 1 84 ? 57.913 19.524 -3.334 1.00 25.86 84 GLU A O 1
ATOM 669 N N . GLN A 1 85 ? 55.762 19.184 -3.856 1.00 22.56 85 GLN A N 1
ATOM 670 C CA . GLN A 1 85 ? 55.237 19.967 -2.752 1.00 21.01 85 GLN A CA 1
ATOM 671 C C . GLN A 1 85 ? 55.326 19.129 -1.446 1.00 19.73 85 GLN A C 1
ATOM 672 O O . GLN A 1 85 ? 55.639 19.681 -0.406 1.00 16.18 85 GLN A O 1
ATOM 678 N N . ALA A 1 86 ? 55.095 17.840 -1.542 1.00 14.70 86 ALA A N 1
ATOM 679 C CA . ALA A 1 86 ? 55.206 16.911 -0.445 1.00 15.48 86 ALA A CA 1
ATOM 680 C C . ALA A 1 86 ? 56.652 16.924 0.073 1.00 21.84 86 ALA A C 1
ATOM 681 O O . ALA A 1 86 ? 56.840 16.900 1.278 1.00 24.28 86 ALA A O 1
ATOM 683 N N . PHE A 1 87 ? 57.644 16.960 -0.819 1.00 27.08 87 PHE A N 1
ATOM 684 C CA . PHE A 1 87 ? 59.035 17.023 -0.468 1.00 22.07 87 PHE A CA 1
ATOM 685 C C . PHE A 1 87 ? 59.356 18.364 0.249 1.00 22.99 87 PHE A C 1
ATOM 686 O O . PHE A 1 87 ? 60.149 18.364 1.186 1.00 23.20 87 PHE A O 1
ATOM 694 N N . CYS A 1 88 ? 58.832 19.458 -0.254 1.00 20.12 88 CYS A N 1
ATOM 695 C CA . CYS A 1 88 ? 59.090 20.752 0.362 1.00 23.25 88 CYS A CA 1
ATOM 696 C C . CYS A 1 88 ? 58.558 20.734 1.786 1.00 21.09 88 CYS A C 1
ATOM 697 O O . CYS A 1 88 ? 59.195 21.291 2.666 1.00 24.98 88 CYS A O 1
ATOM 700 N N . TYR A 1 89 ? 57.407 20.104 1.972 1.00 19.93 89 TYR A N 1
ATOM 701 C CA . TYR A 1 89 ? 56.826 20.012 3.314 1.00 23.61 89 TYR A CA 1
ATOM 702 C C . TYR A 1 89 ? 57.723 19.181 4.257 1.00 23.93 89 TYR A C 1
ATOM 703 O O . TYR A 1 89 ? 58.120 19.598 5.344 1.00 20.94 89 TYR A O 1
ATOM 712 N N . LEU A 1 90 ? 58.013 17.963 3.817 1.00 14.69 90 LEU A N 1
ATOM 713 C CA . LEU A 1 90 ? 58.824 17.062 4.620 1.00 18.14 90 LEU A CA 1
ATOM 714 C C . LEU A 1 90 ? 60.176 17.648 4.972 1.00 19.06 90 LEU A C 1
ATOM 715 O O . LEU A 1 90 ? 60.696 17.379 6.063 1.00 20.73 90 LEU A O 1
ATOM 720 N N . ASN A 1 91 ? 60.792 18.379 4.065 1.00 19.39 91 ASN A N 1
ATOM 721 C CA . ASN A 1 91 ? 62.105 18.942 4.237 1.00 19.23 91 ASN A CA 1
ATOM 722 C C . ASN A 1 91 ? 62.107 19.911 5.413 1.00 24.13 91 ASN A C 1
ATOM 723 O O . ASN A 1 91 ? 63.147 20.112 6.036 1.00 23.01 91 ASN A O 1
ATOM 728 N N . GLY A 1 92 ? 60.948 20.456 5.731 1.00 25.03 92 GLY A N 1
ATOM 729 C CA . GLY A 1 92 ? 60.801 21.334 6.871 1.00 20.22 92 GLY A CA 1
ATOM 730 C C . GLY A 1 92 ? 60.630 20.521 8.154 1.00 24.11 92 GLY A C 1
ATOM 731 O O . GLY A 1 92 ? 60.717 21.093 9.239 1.00 29.77 92 GLY A O 1
ATOM 732 N N . LYS A 1 93 ? 60.384 19.222 8.090 1.00 21.92 93 LYS A N 1
ATOM 733 C CA . LYS A 1 93 ? 60.233 18.429 9.310 1.00 19.20 93 LYS A CA 1
ATOM 734 C C . LYS A 1 93 ? 61.614 17.852 9.681 1.00 23.42 93 LYS A C 1
ATOM 735 O O . LYS A 1 93 ? 62.034 17.832 10.827 1.00 25.37 93 LYS A O 1
ATOM 741 N N . SER A 1 94 ? 62.284 17.359 8.661 1.00 17.41 94 SER A N 1
ATOM 742 C CA . SER A 1 94 ? 63.585 16.769 8.708 1.00 16.65 94 SER A CA 1
ATOM 743 C C . SER A 1 94 ? 64.167 16.721 7.289 1.00 17.05 94 SER A C 1
ATOM 744 O O . SER A 1 94 ? 63.495 16.180 6.398 1.00 21.77 94 SER A O 1
ATOM 747 N N . PRO A 1 95 ? 65.317 17.308 7.074 1.00 20.15 95 PRO A N 1
ATOM 748 C CA . PRO A 1 95 ? 66.028 17.365 5.842 1.00 17.18 95 PRO A CA 1
ATOM 749 C C . PRO A 1 95 ? 66.144 16.040 5.128 1.00 19.87 95 PRO A C 1
ATOM 750 O O . PRO A 1 95 ? 66.576 15.030 5.687 1.00 18.01 95 PRO A O 1
ATOM 754 N N . ILE A 1 96 ? 65.753 16.055 3.850 1.00 19.48 96 ILE A N 1
ATOM 755 C CA . ILE A 1 96 ? 65.874 14.828 3.039 1.00 16.69 96 ILE A CA 1
ATOM 756 C C . ILE A 1 96 ? 67.236 14.926 2.359 1.00 20.05 96 ILE A C 1
ATOM 757 O O . ILE A 1 96 ? 67.570 15.957 1.790 1.00 22.30 96 ILE A O 1
ATOM 762 N N . LYS A 1 97 ? 68.058 13.917 2.568 1.00 20.63 97 LYS A N 1
ATOM 763 C CA . LYS A 1 97 ? 69.394 13.841 1.994 1.00 23.06 97 LYS A CA 1
ATOM 764 C C . LYS A 1 97 ? 69.389 14.154 0.504 1.00 28.46 97 LYS A C 1
ATOM 765 O O . LYS A 1 97 ? 68.689 13.511 -0.294 1.00 22.64 97 LYS A O 1
ATOM 771 N N . GLY A 1 98 ? 70.130 15.186 0.083 1.00 22.68 98 GLY A N 1
ATOM 772 C CA . GLY A 1 98 ? 70.240 15.600 -1.261 1.00 27.08 98 GLY A CA 1
ATOM 773 C C . GLY A 1 98 ? 69.161 16.492 -1.831 1.00 30.24 98 GLY A C 1
ATOM 774 O O . GLY A 1 98 ? 69.157 16.721 -3.065 1.00 31.76 98 GLY A O 1
ATOM 775 N N . VAL A 1 99 ? 68.251 16.969 -1.004 1.00 26.14 99 VAL A N 1
ATOM 776 C CA . VAL A 1 99 ? 67.158 17.826 -1.415 1.00 23.28 99 VAL A CA 1
ATOM 777 C C . VAL A 1 99 ? 67.287 19.232 -0.869 1.00 26.00 99 VAL A C 1
ATOM 778 O O . VAL A 1 99 ? 67.584 19.374 0.324 1.00 31.52 99 VAL A O 1
ATOM 782 N N . PHE A 1 100 ? 67.131 20.270 -1.671 1.00 28.57 100 PHE A N 1
ATOM 783 C CA . PHE A 1 100 ? 67.155 21.649 -1.203 1.00 29.92 100 PHE A CA 1
ATOM 784 C C . PHE A 1 100 ? 65.835 22.278 -1.719 1.00 28.92 100 PHE A C 1
ATOM 785 O O . PHE A 1 100 ? 65.352 21.887 -2.781 1.00 29.34 100 PHE A O 1
ATOM 793 N N . VAL A 1 101 ? 65.268 23.152 -0.933 1.00 27.86 101 VAL A N 1
ATOM 794 C CA . VAL A 1 101 ? 64.037 23.849 -1.270 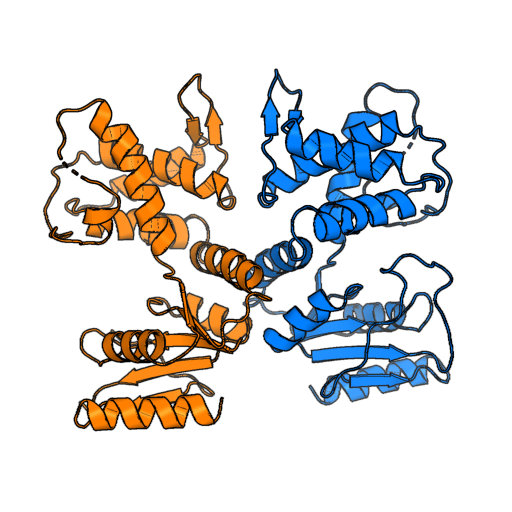1.00 29.82 101 VAL A CA 1
ATOM 795 C C . VAL A 1 101 ? 64.336 25.318 -1.543 1.00 38.17 101 VAL A C 1
ATOM 796 O O . VAL A 1 101 ? 65.068 25.964 -0.783 1.00 33.77 101 VAL A O 1
ATOM 800 N N . PHE A 1 102 ? 63.865 25.822 -2.691 1.00 48.64 102 PHE A N 1
ATOM 801 C CA . PHE A 1 102 ? 64.105 27.204 -3.057 1.00 50.56 102 PHE A CA 1
ATOM 802 C C . PHE A 1 102 ? 62.747 27.927 -3.134 1.00 52.21 102 PHE A C 1
ATOM 803 O O . PHE A 1 102 ? 61.753 27.336 -3.513 1.00 48.47 102 PHE A O 1
ATOM 811 N N . ASP A 1 103 ? 62.830 29.207 -2.788 1.00 63.18 103 ASP A N 1
ATOM 812 C CA . ASP A 1 103 ? 61.662 30.031 -2.810 1.00 76.92 103 ASP A CA 1
ATOM 813 C C . ASP A 1 103 ? 61.716 31.179 -3.812 1.00 85.16 103 ASP A C 1
ATOM 814 O O . ASP A 1 103 ? 62.690 31.905 -3.902 1.00 87.71 103 ASP A O 1
ATOM 819 N N . ASP A 1 104 ? 60.581 31.303 -4.471 1.00 90.90 104 ASP A N 1
ATOM 820 C CA . ASP A 1 104 ? 60.310 32.355 -5.422 1.00 97.76 104 ASP A CA 1
ATOM 821 C C . ASP A 1 104 ? 58.947 32.974 -5.037 1.00 99.78 104 ASP A C 1
ATOM 822 O O . ASP A 1 104 ? 57.967 32.814 -5.764 1.00 99.78 104 ASP A O 1
ATOM 827 N N . GLU A 1 105 ? 58.936 33.617 -3.862 1.00 99.78 105 GLU A N 1
ATOM 828 C CA . GLU A 1 105 ? 57.727 34.249 -3.353 1.00 99.78 105 GLU A CA 1
ATOM 829 C C . GLU A 1 105 ? 56.618 33.226 -3.091 1.00 99.78 105 GLU A C 1
ATOM 830 O O . GLU A 1 105 ? 55.736 33.063 -3.966 1.00 99.78 105 GLU A O 1
ATOM 836 N N . GLY A 1 106 ? 56.641 32.564 -1.939 1.00 99.78 106 GLY A N 1
ATOM 837 C CA . GLY A 1 106 ? 55.607 31.575 -1.645 1.00 99.78 106 GLY A CA 1
ATOM 838 C C . GLY A 1 106 ? 55.506 30.460 -2.673 1.00 97.62 106 GLY A C 1
ATOM 839 O O . GLY A 1 106 ? 54.498 29.728 -2.730 1.00 99.78 106 GLY A O 1
ATOM 840 N N . LYS A 1 107 ? 56.500 30.298 -3.531 1.00 91.51 107 LYS A N 1
ATOM 841 C CA . LYS A 1 107 ? 56.522 29.215 -4.525 1.00 79.68 107 LYS A CA 1
ATOM 842 C C . LYS A 1 107 ? 57.762 28.367 -4.201 1.00 68.82 107 LYS A C 1
ATOM 843 O O . LYS A 1 107 ? 58.916 28.771 -4.369 1.00 70.54 107 LYS A O 1
ATOM 849 N N . GLU A 1 108 ? 57.490 27.205 -3.615 1.00 53.48 108 GLU A N 1
ATOM 850 C CA . GLU A 1 108 ? 58.597 26.340 -3.236 1.00 42.72 108 GLU A CA 1
ATOM 851 C C . GLU A 1 108 ? 58.864 25.283 -4.295 1.00 34.86 108 GLU A C 1
ATOM 852 O O . GLU A 1 108 ? 57.932 24.696 -4.838 1.00 34.38 108 GLU A O 1
ATOM 858 N N . SER A 1 109 ? 60.149 25.044 -4.537 1.00 29.41 109 SER A N 1
ATOM 859 C CA . SER A 1 109 ? 60.546 24.016 -5.498 1.00 29.44 109 SER A CA 1
ATOM 860 C C . SER A 1 109 ? 61.801 23.295 -5.025 1.00 28.83 109 SER A C 1
ATOM 861 O O . SER A 1 109 ? 62.604 23.880 -4.297 1.00 33.75 109 SER A O 1
ATOM 864 N N . VAL A 1 110 ? 62.003 22.045 -5.429 1.00 29.37 110 VAL A N 1
ATOM 865 C CA . VAL A 1 110 ? 63.207 21.319 -5.055 1.00 30.22 110 VAL A CA 1
ATOM 866 C C . VAL A 1 110 ? 64.299 21.556 -6.099 1.00 32.13 110 VAL A C 1
ATOM 867 O O . VAL A 1 110 ? 64.091 22.074 -7.194 1.00 32.59 110 VAL A O 1
ATOM 871 N N . ASN A 1 111 ? 65.516 21.191 -5.730 1.00 27.63 111 ASN A N 1
ATOM 872 C CA . ASN A 1 111 ? 66.654 21.339 -6.613 1.00 23.12 111 ASN A CA 1
ATOM 873 C C . ASN A 1 111 ? 66.499 20.378 -7.791 1.00 21.99 111 ASN A C 1
ATOM 874 O O . ASN A 1 111 ? 65.907 19.316 -7.656 1.00 20.71 111 ASN A O 1
ATOM 879 N N . PHE A 1 112 ? 67.084 20.752 -8.904 1.00 23.12 112 PHE A N 1
ATOM 880 C CA . PHE A 1 112 ? 67.030 19.997 -10.133 1.00 23.56 112 PHE A CA 1
ATOM 881 C C . PHE A 1 112 ? 67.371 18.541 -9.991 1.00 22.81 112 PHE A C 1
ATOM 882 O O . PHE A 1 112 ? 66.681 17.657 -10.532 1.00 28.84 112 PHE A O 1
ATOM 890 N N . VAL A 1 113 ? 68.471 18.216 -9.306 1.00 19.43 113 VAL A N 1
ATOM 891 C CA . VAL A 1 113 ? 68.804 16.801 -9.196 1.00 17.46 113 VAL A CA 1
ATOM 892 C C . VAL A 1 113 ? 67.738 15.981 -8.531 1.00 16.99 113 VAL A C 1
ATOM 893 O O . VAL A 1 113 ? 67.461 14.850 -8.956 1.00 20.46 113 VAL A O 1
ATOM 897 N N . ALA A 1 114 ? 67.123 16.526 -7.476 1.00 19.57 114 ALA A N 1
ATOM 898 C CA . ALA A 1 114 ? 66.047 15.831 -6.783 1.00 22.43 114 ALA A CA 1
ATOM 899 C C . ALA A 1 114 ? 64.804 15.812 -7.681 1.00 24.73 114 ALA A C 1
ATOM 900 O O . ALA A 1 114 ? 64.124 14.790 -7.818 1.00 19.20 114 ALA A O 1
ATOM 902 N N . PHE A 1 115 ? 64.517 16.965 -8.295 1.00 25.30 115 PHE A N 1
ATOM 903 C CA . PHE A 1 115 ? 63.324 17.061 -9.161 1.00 21.51 115 PHE A CA 1
ATOM 904 C C . PHE A 1 115 ? 63.421 16.048 -10.281 1.00 22.71 115 PHE A C 1
ATOM 905 O O . PHE A 1 115 ? 62.480 15.379 -10.700 1.00 26.61 115 PHE A O 1
ATOM 913 N N . ASN A 1 116 ? 64.642 15.887 -10.770 1.00 24.09 116 ASN A N 1
ATOM 914 C CA . ASN A 1 116 ? 64.940 14.900 -11.802 1.00 20.15 116 ASN A CA 1
ATOM 915 C C . ASN A 1 116 ? 64.728 13.488 -11.360 1.00 22.79 116 ASN A C 1
ATOM 916 O O . ASN A 1 116 ? 64.202 12.665 -12.177 1.00 22.86 116 ASN A O 1
ATOM 921 N N . LYS A 1 117 ? 64.989 13.073 -10.098 1.00 25.35 117 LYS A N 1
ATOM 922 C CA . LYS A 1 117 ? 64.723 11.693 -9.679 1.00 25.72 117 LYS A CA 1
ATOM 923 C C . LYS A 1 117 ? 63.224 11.478 -9.460 1.00 21.87 117 LYS A C 1
ATOM 924 O O . LYS A 1 117 ? 62.666 10.396 -9.702 1.00 25.23 117 LYS A O 1
ATOM 930 N N . ILE A 1 118 ? 62.566 12.543 -8.984 1.00 18.48 118 ILE A N 1
ATOM 931 C CA . ILE A 1 118 ? 61.107 12.418 -8.819 1.00 20.84 118 ILE A CA 1
ATOM 932 C C . ILE A 1 118 ? 60.504 12.067 -10.184 1.00 19.84 118 ILE A C 1
ATOM 933 O O . ILE A 1 118 ? 59.815 11.073 -10.328 1.00 22.91 118 ILE A O 1
ATOM 938 N N . THR A 1 119 ? 60.833 12.889 -11.183 1.00 27.28 119 THR A N 1
ATOM 939 C CA . THR A 1 119 ? 60.364 12.727 -12.575 1.00 24.88 119 THR A CA 1
ATOM 940 C C . THR A 1 119 ? 60.638 11.329 -13.083 1.00 20.99 119 THR A C 1
ATOM 941 O O . THR A 1 119 ? 59.723 10.590 -13.480 1.00 25.32 119 THR A O 1
ATOM 945 N N . ASP A 1 120 ? 61.882 10.873 -13.063 1.00 22.08 120 ASP A N 1
ATOM 946 C CA . ASP A 1 120 ? 62.201 9.531 -13.523 1.00 26.51 120 ASP A CA 1
ATOM 947 C C . ASP A 1 120 ? 61.403 8.458 -12.801 1.00 28.75 120 ASP A C 1
ATOM 948 O O . ASP A 1 120 ? 61.018 7.470 -13.419 1.00 29.00 120 ASP A O 1
ATOM 953 N N . VAL A 1 121 ? 61.242 8.613 -11.472 1.00 25.24 121 VAL A N 1
ATOM 954 C CA . VAL A 1 121 ? 60.526 7.538 -10.762 1.00 22.23 121 VAL A CA 1
ATOM 955 C C . VAL A 1 121 ? 59.068 7.538 -11.148 1.00 22.15 121 VAL A C 1
ATOM 956 O O . VAL A 1 121 ? 58.497 6.471 -11.383 1.00 21.46 121 VAL A O 1
ATOM 960 N N . ILE A 1 122 ? 58.485 8.743 -11.192 1.00 22.12 122 ILE A N 1
ATOM 961 C CA . ILE A 1 122 ? 57.060 8.871 -11.512 1.00 23.18 122 ILE A CA 1
ATOM 962 C C . ILE A 1 122 ? 56.753 8.434 -12.934 1.00 25.16 122 ILE A C 1
ATOM 963 O O . ILE A 1 122 ? 55.820 7.664 -13.181 1.00 24.53 122 ILE A O 1
ATOM 968 N N . ASN A 1 123 ? 57.587 8.856 -13.881 1.00 26.16 123 ASN A N 1
ATOM 969 C CA . ASN A 1 123 ? 57.392 8.516 -15.276 1.00 28.76 123 ASN A CA 1
ATOM 970 C C . ASN A 1 123 ? 57.360 7.033 -15.517 1.00 28.21 123 ASN A C 1
ATOM 971 O O . ASN A 1 123 ? 56.725 6.595 -16.476 1.00 35.43 123 ASN A O 1
ATOM 976 N N . ASN A 1 124 ? 58.057 6.258 -14.711 1.00 28.58 124 ASN A N 1
ATOM 977 C CA . ASN A 1 124 ? 58.079 4.818 -14.877 1.00 26.88 124 ASN A CA 1
ATOM 978 C C . ASN A 1 124 ? 56.992 4.072 -14.136 1.00 28.86 124 ASN A C 1
ATOM 979 O O . ASN A 1 124 ? 57.024 2.827 -14.138 1.00 29.03 124 ASN A O 1
ATOM 984 N N . ILE A 1 125 ? 56.106 4.793 -13.459 1.00 29.07 125 ILE A N 1
ATOM 985 C CA . ILE A 1 125 ? 55.022 4.102 -12.741 1.00 29.03 125 ILE A CA 1
ATOM 986 C C . ILE A 1 125 ? 53.819 4.166 -13.708 1.00 32.01 125 ILE A C 1
ATOM 987 O O . ILE A 1 125 ? 53.379 5.233 -14.158 1.00 28.94 125 ILE A O 1
ATOM 992 N N . GLU A 1 126 ? 53.325 2.976 -14.051 1.00 35.88 126 GLU A N 1
ATOM 993 C CA . GLU A 1 126 ? 52.202 2.923 -14.990 1.00 44.36 126 GLU A CA 1
ATOM 994 C C . GLU A 1 126 ? 50.878 2.664 -14.300 1.00 44.68 126 GLU A C 1
ATOM 995 O O . GLU A 1 126 ? 49.811 2.685 -14.943 1.00 51.69 126 GLU A O 1
ATOM 1001 N N . ASP A 1 127 ? 50.893 2.480 -12.983 1.00 37.99 127 ASP A N 1
ATOM 1002 C CA . ASP A 1 127 ? 49.667 2.257 -12.239 1.00 28.65 127 ASP A CA 1
ATOM 1003 C C . ASP A 1 127 ? 48.774 3.498 -12.263 1.00 27.43 127 ASP A C 1
ATOM 1004 O O . ASP A 1 127 ? 49.153 4.609 -12.626 1.00 27.87 127 ASP A O 1
ATOM 1009 N N . GLN A 1 128 ? 47.526 3.277 -11.868 1.00 27.86 128 GLN A N 1
ATOM 1010 C CA . GLN A 1 128 ? 46.574 4.393 -11.771 1.00 30.42 128 GLN A CA 1
ATOM 1011 C C . GLN A 1 128 ? 46.798 5.055 -10.406 1.00 30.70 128 GLN A C 1
ATOM 1012 O O . GLN A 1 128 ? 47.096 4.366 -9.431 1.00 28.44 128 GLN A O 1
ATOM 1018 N N . TRP A 1 129 ? 46.703 6.365 -10.343 1.00 27.88 129 TRP A N 1
ATOM 1019 C CA . TRP A 1 129 ? 46.898 7.151 -9.180 1.00 26.91 129 TRP A CA 1
ATOM 1020 C C . TRP A 1 129 ? 45.729 7.243 -8.234 1.00 29.89 129 TRP A C 1
ATOM 1021 O O . TRP A 1 129 ? 44.746 7.948 -8.436 1.00 33.80 129 TRP A O 1
ATOM 1032 N N . SER A 1 130 ? 45.838 6.504 -7.127 1.00 32.71 130 SER A N 1
ATOM 1033 C CA . SER A 1 130 ? 44.876 6.561 -6.034 1.00 27.61 130 SER A CA 1
ATOM 1034 C C . SER A 1 130 ? 45.609 7.196 -4.812 1.00 29.56 130 SER A C 1
ATOM 1035 O O . SER A 1 130 ? 46.823 7.402 -4.888 1.00 23.16 130 SER A O 1
ATOM 1038 N N . VAL A 1 131 ? 44.866 7.494 -3.759 1.00 30.06 131 VAL A N 1
ATOM 1039 C CA . VAL A 1 131 ? 45.475 8.001 -2.530 1.00 23.89 131 VAL A CA 1
ATOM 1040 C C . VAL A 1 131 ? 46.483 6.921 -2.086 1.00 22.10 131 VAL A C 1
ATOM 1041 O O . VAL A 1 131 ? 47.641 7.195 -1.841 1.00 23.91 131 VAL A O 1
ATOM 1045 N N . ARG A 1 132 ? 46.095 5.657 -2.133 1.00 18.58 132 ARG A N 1
ATOM 1046 C CA . ARG A 1 132 ? 46.971 4.548 -1.848 1.00 21.62 132 ARG A CA 1
ATOM 1047 C C . ARG A 1 132 ? 48.240 4.504 -2.672 1.00 28.48 132 ARG A C 1
ATOM 1048 O O . ARG A 1 132 ? 49.347 4.254 -2.097 1.00 24.27 132 ARG A O 1
ATOM 1056 N N . ARG A 1 133 ? 48.182 4.710 -3.992 1.00 24.68 133 ARG A N 1
ATOM 1057 C CA . ARG A 1 133 ? 49.371 4.663 -4.827 1.00 19.87 133 ARG A CA 1
ATOM 1058 C C . ARG A 1 133 ? 50.273 5.863 -4.572 1.00 11.75 133 ARG A C 1
ATOM 1059 O O . ARG A 1 133 ? 51.495 5.756 -4.717 1.00 18.41 133 ARG A O 1
ATOM 1067 N N . LEU A 1 134 ? 49.706 6.996 -4.224 1.00 13.19 134 LEU A N 1
ATOM 1068 C CA . LEU A 1 134 ? 50.483 8.180 -3.935 1.00 15.43 134 LEU A CA 1
ATOM 1069 C C . LEU A 1 134 ? 51.264 7.977 -2.601 1.00 19.05 134 LEU A C 1
ATOM 1070 O O . LEU A 1 134 ? 52.363 8.499 -2.501 1.00 18.30 134 LEU A O 1
ATOM 1075 N N . MET A 1 135 ? 50.718 7.266 -1.650 1.00 18.16 135 MET A N 1
ATOM 1076 C CA . MET A 1 135 ? 51.369 6.967 -0.375 1.00 21.49 135 MET A CA 1
ATOM 1077 C C . MET A 1 135 ? 52.553 6.022 -0.583 1.00 15.00 135 MET A C 1
ATOM 1078 O O . MET A 1 135 ? 53.672 6.215 -0.104 1.00 15.72 135 MET A O 1
ATOM 1083 N N . GLN A 1 136 ? 52.323 4.968 -1.363 1.00 15.32 136 GLN A N 1
ATOM 1084 C CA . GLN A 1 136 ? 53.332 4.014 -1.733 1.00 14.53 136 GLN A CA 1
ATOM 1085 C C . GLN A 1 136 ? 54.485 4.642 -2.492 1.00 18.71 136 GLN A C 1
ATOM 1086 O O . GLN A 1 136 ? 55.673 4.317 -2.243 1.00 23.32 136 GLN A O 1
ATOM 1092 N N . ALA A 1 137 ? 54.188 5.572 -3.366 1.00 21.90 137 ALA A N 1
ATOM 1093 C CA . ALA A 1 137 ? 55.120 6.265 -4.206 1.00 17.19 137 ALA A CA 1
ATOM 1094 C C . ALA A 1 137 ? 55.960 7.252 -3.418 1.00 15.20 137 ALA A C 1
ATOM 1095 O O . ALA A 1 137 ? 57.155 7.267 -3.626 1.00 21.16 137 ALA A O 1
ATOM 1097 N N . LEU A 1 138 ? 55.317 8.046 -2.586 1.00 17.05 138 LEU A N 1
ATOM 1098 C CA . LEU A 1 138 ? 56.026 9.052 -1.780 1.00 17.83 138 LEU A CA 1
ATOM 1099 C C . LEU A 1 138 ? 56.903 8.303 -0.769 1.00 19.00 138 LEU A C 1
ATOM 1100 O O . LEU A 1 138 ? 58.115 8.452 -0.690 1.00 16.22 138 LEU A O 1
ATOM 1105 N N . GLY A 1 139 ? 56.249 7.398 -0.049 1.00 16.26 139 GLY A N 1
ATOM 1106 C CA . GLY A 1 139 ? 56.985 6.663 0.973 1.00 18.74 139 GLY A CA 1
ATOM 1107 C C . GLY A 1 139 ? 58.150 5.864 0.488 1.00 13.17 139 GLY A C 1
ATOM 1108 O O . GLY A 1 139 ? 59.283 6.055 0.875 1.00 13.28 139 GLY A O 1
ATOM 1109 N N . THR A 1 140 ? 57.879 4.862 -0.340 1.00 16.78 140 THR A N 1
ATOM 1110 C CA . THR A 1 140 ? 58.835 3.928 -0.850 1.00 17.81 140 THR A CA 1
ATOM 1111 C C . THR A 1 140 ? 59.476 4.171 -2.182 1.00 21.61 140 THR A C 1
ATOM 1112 O O . THR A 1 140 ? 60.723 4.252 -2.231 1.00 22.15 140 THR A O 1
ATOM 1116 N N . ASP A 1 141 ? 58.728 4.303 -3.254 1.00 20.39 141 ASP A N 1
ATOM 1117 C CA . ASP A 1 141 ? 59.276 4.484 -4.578 1.00 18.57 141 ASP A CA 1
ATOM 1118 C C . ASP A 1 141 ? 60.253 5.619 -4.650 1.00 15.52 141 ASP A C 1
ATOM 1119 O O . ASP A 1 141 ? 61.288 5.559 -5.319 1.00 16.29 141 ASP A O 1
ATOM 1124 N N . LEU A 1 142 ? 59.922 6.719 -3.955 1.00 12.95 142 LEU A N 1
ATOM 1125 C CA . LEU A 1 142 ? 60.844 7.846 -3.968 1.00 14.79 142 LEU A CA 1
ATOM 1126 C C . LEU A 1 142 ? 61.779 7.872 -2.765 1.00 15.25 142 LEU A C 1
ATOM 1127 O O . LEU A 1 142 ? 62.956 7.503 -2.845 1.00 16.91 142 LEU A O 1
ATOM 1132 N N . ILE A 1 143 ? 61.302 8.279 -1.586 1.00 21.48 143 ILE A N 1
ATOM 1133 C CA . ILE A 1 143 ? 62.145 8.433 -0.414 1.00 16.88 143 ILE A CA 1
ATOM 1134 C C . ILE A 1 143 ? 62.961 7.263 0.020 1.00 10.33 143 ILE A C 1
ATOM 1135 O O . ILE A 1 143 ? 64.197 7.291 -0.031 1.00 18.54 143 ILE A O 1
ATOM 1141 N N . VAL A 1 144 ? 62.345 6.179 0.468 1.00 11.79 144 VAL A N 1
ATOM 1142 C CA . VAL A 1 144 ? 63.162 5.050 0.912 1.00 11.60 144 VAL A CA 1
ATOM 1143 C C . VAL A 1 144 ? 64.081 4.595 -0.181 1.00 12.71 144 VAL A C 1
ATOM 1144 O O . VAL A 1 144 ? 65.267 4.425 -0.011 1.00 15.48 144 VAL A O 1
ATOM 1148 N N . ASN A 1 145 ? 63.534 4.339 -1.376 1.00 19.48 145 ASN A N 1
ATOM 1149 C CA . ASN A 1 145 ? 64.344 3.793 -2.445 1.00 16.52 145 ASN A CA 1
ATOM 1150 C C . ASN A 1 145 ? 65.331 4.742 -3.046 1.00 16.06 145 ASN A C 1
ATOM 1151 O O . ASN A 1 145 ? 66.370 4.274 -3.559 1.00 19.42 145 ASN A O 1
ATOM 1156 N N . ASN A 1 146 ? 65.105 6.036 -3.027 1.00 17.32 146 ASN A N 1
ATOM 1157 C CA . ASN A 1 146 ? 66.056 6.908 -3.707 1.00 15.00 146 ASN A CA 1
ATOM 1158 C C . ASN A 1 146 ? 66.657 8.031 -2.948 1.00 19.80 146 ASN A C 1
ATOM 1159 O O . ASN A 1 146 ? 67.565 8.687 -3.499 1.00 20.12 146 ASN A O 1
ATOM 1164 N N . PHE A 1 147 ? 66.199 8.376 -1.743 1.00 17.85 147 PHE A N 1
ATOM 1165 C CA . PHE A 1 147 ? 66.810 9.463 -0.997 1.00 17.92 147 PHE A CA 1
ATOM 1166 C C . PHE A 1 147 ? 67.356 9.051 0.360 1.00 18.10 147 PHE A C 1
ATOM 1167 O O . PHE A 1 147 ? 68.512 9.352 0.668 1.00 18.29 147 PHE A O 1
ATOM 1175 N N . ASP A 1 148 ? 66.522 8.404 1.178 1.00 17.96 148 ASP A N 1
ATOM 1176 C CA . ASP A 1 148 ? 66.997 8.017 2.539 1.00 12.24 148 ASP A CA 1
ATOM 1177 C C . ASP A 1 148 ? 66.177 6.881 3.059 1.00 9.65 148 ASP A C 1
ATOM 1178 O O . ASP A 1 148 ? 65.040 7.033 3.431 1.00 12.83 148 ASP A O 1
ATOM 1183 N N . ARG A 1 149 ? 66.741 5.677 3.024 1.00 10.63 149 ARG A N 1
ATOM 1184 C CA . ARG A 1 149 ? 66.011 4.490 3.450 1.00 11.40 149 ARG A CA 1
ATOM 1185 C C . ARG A 1 149 ? 65.507 4.562 4.858 1.00 14.20 149 ARG A C 1
ATOM 1186 O O . ARG A 1 149 ? 64.567 3.823 5.197 1.00 15.08 149 ARG A O 1
ATOM 1201 N N . MET A 1 150 ? 66.131 5.419 5.693 1.00 12.68 150 MET A N 1
ATOM 1202 C CA . MET A 1 150 ? 65.723 5.461 7.085 1.00 18.82 150 MET A CA 1
ATOM 1203 C C . MET A 1 150 ? 64.929 6.705 7.435 1.00 15.56 150 MET A C 1
ATOM 1204 O O . MET A 1 150 ? 64.694 6.896 8.606 1.00 18.56 150 MET A O 1
ATOM 1209 N N . TYR A 1 151 ? 64.453 7.473 6.467 1.00 11.70 151 TYR A N 1
ATOM 1210 C CA . TYR A 1 151 ? 63.728 8.691 6.782 1.00 7.90 151 TYR A CA 1
ATOM 1211 C C . TYR A 1 151 ? 62.529 8.514 7.672 1.00 9.59 151 TYR A C 1
ATOM 1212 O O . TYR A 1 151 ? 62.313 9.384 8.535 1.00 11.14 151 TYR A O 1
ATOM 1221 N N . TRP A 1 152 ? 61.674 7.507 7.450 1.00 14.12 152 TRP A N 1
ATOM 1222 C CA . TRP A 1 152 ? 60.465 7.352 8.227 1.00 12.60 152 TRP A CA 1
ATOM 1223 C C . TRP A 1 152 ? 60.790 6.845 9.638 1.00 13.42 152 TRP A C 1
ATOM 1224 O O . TRP A 1 152 ? 59.985 7.076 10.529 1.00 12.72 152 TRP A O 1
ATOM 1235 N N . VAL A 1 153 ? 61.877 6.101 9.766 1.00 13.77 153 VAL A N 1
ATOM 1236 C CA . VAL A 1 153 ? 62.305 5.637 11.087 1.00 11.86 153 VAL A CA 1
ATOM 1237 C C . VAL A 1 153 ? 62.909 6.847 11.839 1.00 10.97 153 VAL A C 1
ATOM 1238 O O . VAL A 1 153 ? 62.691 6.995 13.033 1.00 14.32 153 VAL A O 1
ATOM 1242 N N . LYS A 1 154 ? 63.591 7.781 11.181 1.00 9.81 154 LYS A N 1
ATOM 1243 C CA . LYS A 1 154 ? 64.124 8.998 11.734 1.00 9.25 154 LYS A CA 1
ATOM 1244 C C . LYS A 1 154 ? 63.046 9.908 12.312 1.00 16.12 154 LYS A C 1
ATOM 1245 O O . LYS A 1 154 ? 63.240 10.465 13.394 1.00 11.65 154 LYS A O 1
ATOM 1251 N N . LEU A 1 155 ? 61.902 10.071 11.648 1.00 14.14 155 LEU A N 1
ATOM 1252 C CA . LEU A 1 155 ? 60.812 10.867 12.166 1.00 12.86 155 LEU A CA 1
ATOM 1253 C C . LEU A 1 155 ? 60.149 10.203 13.368 1.00 11.54 155 LEU A C 1
ATOM 1254 O O . LEU A 1 155 ? 59.711 10.898 14.269 1.00 10.71 155 LEU A O 1
ATOM 1259 N N . PHE A 1 156 ? 60.077 8.863 13.414 1.00 5.92 156 PHE A N 1
ATOM 1260 C CA . PHE A 1 156 ? 59.549 8.125 14.542 1.00 10.75 156 PHE A CA 1
ATOM 1261 C C . PHE A 1 156 ? 60.470 8.365 15.765 1.00 11.42 156 PHE A C 1
ATOM 1262 O O . PHE A 1 156 ? 60.041 8.703 16.837 1.00 16.90 156 PHE A O 1
ATOM 1270 N N . ALA A 1 157 ? 61.775 8.301 15.560 1.00 11.23 157 ALA A N 1
ATOM 1271 C CA . ALA A 1 157 ? 62.774 8.551 16.569 1.00 10.57 157 ALA A CA 1
ATOM 1272 C C . ALA A 1 157 ? 62.602 9.946 17.144 1.00 12.88 157 ALA A C 1
ATOM 1273 O O . ALA A 1 157 ? 62.726 10.072 18.348 1.00 15.84 157 ALA A O 1
ATOM 1275 N N . LEU A 1 158 ? 62.336 10.968 16.364 1.00 13.08 158 LEU A N 1
ATOM 1276 C CA . LEU A 1 158 ? 62.170 12.308 16.902 1.00 9.84 158 LEU A CA 1
ATOM 1277 C C . LEU A 1 158 ? 60.926 12.384 17.749 1.00 14.52 158 LEU A C 1
ATOM 1278 O O . LEU A 1 158 ? 60.873 13.146 18.709 1.00 14.35 158 LEU A O 1
ATOM 1283 N N . ASP A 1 159 ? 59.906 11.625 17.400 1.00 12.79 159 ASP A N 1
ATOM 1284 C CA . ASP A 1 159 ? 58.670 11.643 18.151 1.00 9.52 159 ASP A CA 1
ATOM 1285 C C . ASP A 1 159 ? 58.861 10.901 19.478 1.00 9.74 159 ASP A C 1
ATOM 1286 O O . ASP A 1 159 ? 58.480 11.373 20.522 1.00 13.62 159 ASP A O 1
ATOM 1291 N N . TYR A 1 160 ? 59.415 9.724 19.398 1.00 11.18 160 TYR A N 1
ATOM 1292 C CA . TYR A 1 160 ? 59.686 8.897 20.567 1.00 14.09 160 TYR A CA 1
ATOM 1293 C C . TYR A 1 160 ? 60.520 9.616 21.620 1.00 11.79 160 TYR A C 1
ATOM 1294 O O . TYR A 1 160 ? 60.320 9.452 22.824 1.00 14.64 160 TYR A O 1
ATOM 1303 N N . LEU A 1 161 ? 61.497 10.396 21.188 1.00 10.23 161 LEU A N 1
ATOM 1304 C CA . LEU A 1 161 ? 62.404 11.122 22.027 1.00 10.85 161 LEU A CA 1
ATOM 1305 C C . LEU A 1 161 ? 61.688 12.235 22.762 1.00 19.82 161 LEU A C 1
ATOM 1306 O O . LEU A 1 161 ? 62.118 12.690 23.832 1.00 17.89 161 LEU A O 1
ATOM 1311 N N . ASP A 1 162 ? 60.543 12.6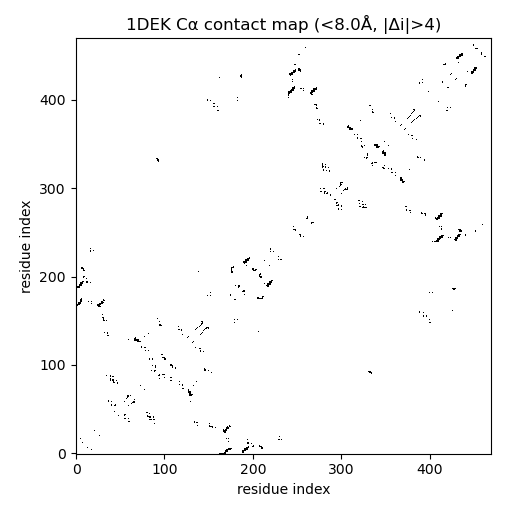31 22.195 1.00 13.94 162 ASP A N 1
ATOM 1312 C CA . ASP A 1 162 ? 59.750 13.656 22.837 1.00 13.25 162 ASP A CA 1
ATOM 1313 C C . ASP A 1 162 ? 58.806 13.057 23.882 1.00 14.86 162 ASP A C 1
ATOM 1314 O O . ASP A 1 162 ? 58.282 13.736 24.764 1.00 23.45 162 ASP A O 1
ATOM 1319 N N . LYS A 1 163 ? 58.550 11.763 23.747 1.00 13.31 163 LYS A N 1
ATOM 1320 C CA . LYS A 1 163 ? 57.595 11.066 24.540 1.00 18.09 163 LYS A CA 1
ATOM 1321 C C . LYS A 1 163 ? 58.100 9.901 25.359 1.00 18.38 163 LYS A C 1
ATOM 1322 O O . LYS A 1 163 ? 57.236 9.392 26.085 1.00 19.87 163 LYS A O 1
ATOM 1328 N N . PHE A 1 164 ? 59.308 9.392 25.231 1.00 17.34 164 PHE A N 1
ATOM 1329 C CA . PHE A 1 164 ? 59.681 8.183 25.978 1.00 15.56 164 PHE A CA 1
ATOM 1330 C C . PHE A 1 164 ? 59.540 8.336 27.486 1.00 24.88 164 PHE A C 1
ATOM 1331 O O . PHE A 1 164 ? 59.278 7.400 28.258 1.00 26.11 164 PHE A O 1
ATOM 1339 N N . ASN A 1 165 ? 59.672 9.558 27.973 1.00 25.59 165 ASN A N 1
ATOM 1340 C CA . ASN A 1 165 ? 59.657 10.013 29.316 1.00 23.65 165 ASN A CA 1
ATOM 1341 C C . ASN A 1 165 ? 58.302 10.382 29.879 1.00 25.62 165 ASN A C 1
ATOM 1342 O O . ASN A 1 165 ? 58.209 11.101 30.885 1.00 28.97 165 ASN A O 1
ATOM 1350 N N . SER A 1 166 ? 57.212 10.009 29.223 1.00 27.14 166 SER A N 1
ATOM 1351 C CA . SER A 1 166 ? 55.913 10.392 29.756 1.00 21.60 166 SER A CA 1
ATOM 1352 C C . SER A 1 166 ? 55.294 9.214 30.478 1.00 17.42 166 SER A C 1
ATOM 1353 O O . SER A 1 166 ? 55.897 8.145 30.649 1.00 17.72 166 SER A O 1
ATOM 1356 N N . GLY A 1 167 ? 54.090 9.470 30.949 1.00 18.56 167 GLY A N 1
ATOM 1357 C CA . GLY A 1 167 ? 53.352 8.559 31.733 1.00 18.40 167 GLY A CA 1
ATOM 1358 C C . GLY A 1 167 ? 52.608 7.482 31.038 1.00 25.07 167 GLY A C 1
ATOM 1359 O O . GLY A 1 167 ? 51.699 6.945 31.668 1.00 33.25 167 GLY A O 1
ATOM 1360 N N . TYR A 1 168 ? 52.928 7.130 29.792 1.00 20.36 168 TYR A N 1
ATOM 1361 C CA . TYR A 1 168 ? 52.207 6.040 29.164 1.00 14.89 168 TYR A CA 1
ATOM 1362 C C . TYR A 1 168 ? 52.882 4.712 29.417 1.00 14.10 168 TYR A C 1
ATOM 1363 O O . TYR A 1 168 ? 54.094 4.592 29.494 1.00 17.98 168 TYR A O 1
ATOM 1372 N N . ASP A 1 169 ? 52.043 3.702 29.469 1.00 13.63 169 ASP A N 1
ATOM 1373 C CA . ASP A 1 169 ? 52.574 2.334 29.658 1.00 15.58 169 ASP A CA 1
ATOM 1374 C C . ASP A 1 169 ? 53.185 1.818 28.375 1.00 18.77 169 ASP A C 1
ATOM 1375 O O . ASP A 1 169 ? 54.239 1.167 28.365 1.00 16.77 169 ASP A O 1
ATOM 1380 N N . TYR A 1 170 ? 52.521 2.054 27.222 1.00 19.95 170 TYR A N 1
ATOM 1381 C CA . TYR A 1 170 ? 52.962 1.589 25.932 1.00 12.60 170 TYR A CA 1
ATOM 1382 C C . TYR A 1 170 ? 53.097 2.673 24.865 1.00 15.11 170 TYR A C 1
ATOM 1383 O O . TYR A 1 170 ? 52.404 3.681 24.874 1.00 19.62 170 TYR A O 1
ATOM 1392 N N . TYR A 1 171 ? 54.054 2.443 23.970 1.00 15.42 171 TYR A N 1
ATOM 1393 C CA . TYR A 1 171 ? 54.238 3.321 22.811 1.00 11.65 171 TYR A CA 1
ATOM 1394 C C . TYR A 1 171 ? 54.160 2.298 21.643 1.00 12.92 171 TYR A C 1
ATOM 1395 O O . TYR A 1 171 ? 54.979 1.400 21.591 1.00 13.77 171 TYR A O 1
ATOM 1404 N N . ILE A 1 172 ? 53.101 2.396 20.855 1.00 15.03 172 ILE A N 1
ATOM 1405 C CA . ILE A 1 172 ? 52.842 1.510 19.729 1.00 15.28 172 ILE A CA 1
ATOM 1406 C C . ILE A 1 172 ? 53.055 2.125 18.334 1.00 10.17 172 ILE A C 1
ATOM 1407 O O . ILE A 1 172 ? 52.582 3.220 18.017 1.00 13.03 172 ILE A O 1
ATOM 1412 N N . VAL A 1 173 ? 53.714 1.377 17.488 1.00 14.04 173 VAL A N 1
ATOM 1413 C CA . VAL A 1 173 ? 53.943 1.659 16.072 1.00 11.50 173 VAL A CA 1
ATOM 1414 C C . VAL A 1 173 ? 53.232 0.475 15.345 1.00 12.41 173 VAL A C 1
ATOM 1415 O O . VAL A 1 173 ? 53.693 -0.653 15.262 1.00 14.01 173 VAL A O 1
ATOM 1419 N N . PRO A 1 174 ? 52.012 0.751 14.905 1.00 17.15 174 PRO A N 1
ATOM 1420 C CA . PRO A 1 174 ? 51.117 -0.236 14.358 1.00 16.02 174 PRO A CA 1
ATOM 1421 C C . PRO A 1 174 ? 51.249 -0.544 12.895 1.00 18.95 174 PRO A C 1
ATOM 1422 O O . PRO A 1 174 ? 50.784 -1.607 12.436 1.00 19.71 174 PRO A O 1
ATOM 1426 N N . ASP A 1 175 ? 51.978 0.286 12.169 1.00 19.67 175 ASP A N 1
ATOM 1427 C CA . ASP A 1 175 ? 52.093 0.155 10.738 1.00 18.01 175 ASP A CA 1
ATOM 1428 C C . ASP A 1 175 ? 53.439 -0.143 10.178 1.00 22.58 175 ASP A C 1
ATOM 1429 O O . ASP A 1 175 ? 53.782 0.368 9.099 1.00 28.66 175 ASP A O 1
ATOM 1434 N N . THR A 1 176 ? 54.236 -1.004 10.798 1.00 17.15 176 THR A N 1
ATOM 1435 C CA . THR A 1 176 ? 55.569 -1.354 10.284 1.00 20.17 176 THR A CA 1
ATOM 1436 C C . THR A 1 176 ? 55.406 -2.081 8.952 1.00 21.54 176 THR A C 1
ATOM 1437 O O . THR A 1 176 ? 54.729 -3.107 8.946 1.00 25.44 176 THR A O 1
ATOM 1441 N N . ARG A 1 177 ? 55.995 -1.634 7.856 1.00 20.73 177 ARG A N 1
ATOM 1442 C CA . ARG A 1 177 ? 55.808 -2.297 6.566 1.00 18.30 177 ARG A CA 1
ATOM 1443 C C . ARG A 1 177 ? 57.060 -2.606 5.802 1.00 16.00 177 ARG A C 1
ATOM 1444 O O . ARG A 1 177 ? 57.001 -3.181 4.719 1.00 21.12 177 ARG A O 1
ATOM 1459 N N . GLN A 1 178 ? 58.189 -2.194 6.390 1.00 12.89 178 GLN A N 1
ATOM 1460 C CA . GLN A 1 178 ? 59.484 -2.452 5.763 1.00 13.93 178 GLN A CA 1
ATOM 1461 C C . GLN A 1 178 ? 60.387 -3.180 6.757 1.00 19.50 178 GLN A C 1
ATOM 1462 O O . GLN A 1 178 ? 60.387 -2.889 7.958 1.00 20.88 178 GLN A O 1
ATOM 1468 N N . ASP A 1 179 ? 61.130 -4.145 6.282 1.00 18.74 179 ASP A N 1
ATOM 1469 C CA . ASP A 1 179 ? 62.035 -4.931 7.102 1.00 22.83 179 ASP A CA 1
ATOM 1470 C C . ASP A 1 179 ? 63.034 -4.077 7.872 1.00 19.64 179 ASP A C 1
ATOM 1471 O O . ASP A 1 179 ? 63.337 -4.387 9.015 1.00 22.44 179 ASP A O 1
ATOM 1476 N N . HIS A 1 180 ? 63.552 -2.996 7.301 1.00 20.61 180 HIS A N 1
ATOM 1477 C CA . HIS A 1 180 ? 64.517 -2.132 7.932 1.00 18.93 180 HIS A CA 1
ATOM 1478 C C . HIS A 1 180 ? 63.926 -1.335 9.088 1.00 18.01 180 HIS A C 1
ATOM 1479 O O . HIS A 1 180 ? 64.671 -0.804 9.894 1.00 23.69 180 HIS A O 1
ATOM 1486 N N . GLU A 1 181 ? 62.602 -1.221 9.133 1.00 14.68 181 GLU A N 1
ATOM 1487 C CA . GLU A 1 181 ? 61.932 -0.532 10.192 1.00 12.04 181 GLU A CA 1
ATOM 1488 C C . GLU A 1 181 ? 61.911 -1.512 11.387 1.00 15.92 181 GLU A C 1
ATOM 1489 O O . GLU A 1 181 ? 61.995 -1.087 12.517 1.00 15.27 181 GLU A O 1
ATOM 1495 N N . MET A 1 182 ? 61.777 -2.786 11.038 1.00 14.69 182 MET A N 1
ATOM 1496 C CA . MET A 1 182 ? 61.779 -3.852 12.026 1.00 17.54 182 MET A CA 1
ATOM 1497 C C . MET A 1 182 ? 63.210 -4.000 12.597 1.00 15.03 182 MET A C 1
ATOM 1498 O O . MET A 1 182 ? 63.423 -4.268 13.779 1.00 17.95 182 MET A O 1
ATOM 1503 N N . ASP A 1 183 ? 64.199 -3.852 11.742 1.00 11.68 183 ASP A N 1
ATOM 1504 C CA . ASP A 1 183 ? 65.570 -3.889 12.122 1.00 14.44 183 ASP A CA 1
ATOM 1505 C C . ASP A 1 183 ? 65.847 -2.758 13.138 1.00 20.70 183 ASP A C 1
ATOM 1506 O O . ASP A 1 183 ? 66.489 -3.050 14.138 1.00 21.89 183 ASP A O 1
ATOM 1511 N N . ALA A 1 184 ? 65.412 -1.564 12.866 1.00 18.80 184 ALA A N 1
ATOM 1512 C CA . ALA A 1 184 ? 65.632 -0.435 13.770 1.00 17.79 184 ALA A CA 1
ATOM 1513 C C . ALA A 1 184 ? 64.922 -0.729 15.072 1.00 18.37 184 ALA A C 1
ATOM 1514 O O . ALA A 1 184 ? 65.462 -0.503 16.149 1.00 18.80 184 ALA A O 1
ATOM 1516 N N . ALA A 1 185 ? 63.684 -1.201 14.984 1.00 16.99 185 ALA A N 1
ATOM 1517 C CA . ALA A 1 185 ? 62.912 -1.545 16.146 1.00 14.21 185 ALA A CA 1
ATOM 1518 C C . ALA A 1 185 ? 63.615 -2.545 17.068 1.00 21.51 185 ALA A C 1
ATOM 1519 O O . ALA A 1 185 ? 63.571 -2.421 18.308 1.00 23.27 185 ALA A O 1
ATOM 1521 N N . ARG A 1 186 ? 64.154 -3.600 16.490 1.00 22.38 186 ARG A N 1
ATOM 1522 C CA . ARG A 1 186 ? 64.823 -4.615 17.313 1.00 23.71 186 ARG A CA 1
ATOM 1523 C C . ARG A 1 186 ? 66.088 -4.056 17.961 1.00 22.00 186 ARG A C 1
ATOM 1524 O O . ARG A 1 186 ? 66.329 -4.353 19.132 1.00 26.08 186 ARG A O 1
ATOM 1532 N N . ALA A 1 187 ? 66.835 -3.234 17.262 1.00 19.40 187 ALA A N 1
ATOM 1533 C CA . ALA A 1 187 ? 68.010 -2.569 17.721 1.00 19.33 187 ALA A CA 1
ATOM 1534 C C . ALA A 1 187 ? 67.735 -1.667 18.925 1.00 21.75 187 ALA A C 1
ATOM 1535 O O . ALA A 1 187 ? 68.600 -1.638 19.816 1.00 24.02 187 ALA A O 1
ATOM 1537 N N . MET A 1 188 ? 66.615 -0.985 18.993 1.00 16.84 188 MET A N 1
ATOM 1538 C CA . MET A 1 188 ? 66.191 -0.125 20.046 1.00 16.86 188 MET A CA 1
ATOM 1539 C C . MET A 1 188 ? 65.496 -0.827 21.210 1.00 19.83 188 MET A C 1
ATOM 1540 O O . MET A 1 188 ? 64.952 -0.176 22.103 1.00 26.39 188 MET A O 1
ATOM 1545 N N . GLY A 1 189 ? 65.460 -2.141 21.148 1.00 22.54 189 GLY A N 1
ATOM 1546 C CA . GLY A 1 189 ? 64.852 -2.935 22.167 1.00 22.84 189 GLY A CA 1
ATOM 1547 C C . GLY A 1 189 ? 63.357 -2.995 22.151 1.00 22.03 189 GLY A C 1
ATOM 1548 O O . GLY A 1 189 ? 62.750 -3.302 23.185 1.00 26.53 189 GLY A O 1
ATOM 1549 N N . ALA A 1 190 ? 62.731 -2.762 20.990 1.00 21.11 190 ALA A N 1
ATOM 1550 C CA . ALA A 1 190 ? 61.283 -2.839 20.924 1.00 18.72 190 ALA A CA 1
ATOM 1551 C C . ALA A 1 190 ? 60.850 -4.313 21.006 1.00 11.33 190 ALA A C 1
ATOM 1552 O O . ALA A 1 190 ? 61.588 -5.230 20.682 1.00 19.87 190 ALA A O 1
ATOM 1554 N N . THR A 1 191 ? 59.661 -4.491 21.523 1.00 16.64 191 THR A N 1
ATOM 1555 C CA . THR A 1 191 ? 59.049 -5.837 21.460 1.00 22.42 191 THR A CA 1
ATOM 1556 C C . THR A 1 191 ? 58.376 -5.835 20.066 1.00 23.73 191 THR A C 1
ATOM 1557 O O . THR A 1 191 ? 57.712 -4.830 19.698 1.00 19.07 191 THR A O 1
ATOM 1561 N N . VAL A 1 192 ? 58.622 -6.827 19.261 1.00 21.92 192 VAL A N 1
ATOM 1562 C CA . VAL A 1 192 ? 58.013 -6.889 17.917 1.00 19.73 192 VAL A CA 1
ATOM 1563 C C . VAL A 1 192 ? 56.903 -7.926 17.955 1.00 21.15 192 VAL A C 1
ATOM 1564 O O . VAL A 1 192 ? 57.161 -9.063 18.346 1.00 20.55 192 VAL A O 1
ATOM 1568 N N . ILE A 1 193 ? 55.657 -7.546 17.673 1.00 19.58 193 ILE A N 1
ATOM 1569 C CA . ILE A 1 193 ? 54.590 -8.551 17.690 1.00 21.32 193 ILE A CA 1
ATOM 1570 C C . ILE A 1 193 ? 54.001 -8.738 16.284 1.00 20.96 193 ILE A C 1
ATOM 1571 O O . ILE A 1 193 ? 53.473 -7.776 15.717 1.00 21.73 193 ILE A O 1
ATOM 1576 N N . HIS A 1 194 ? 54.032 -9.927 15.716 1.00 21.67 194 HIS A N 1
ATOM 1577 C CA . HIS A 1 194 ? 53.406 -10.222 14.450 1.00 19.80 194 HIS A CA 1
ATOM 1578 C C . HIS A 1 194 ? 52.017 -10.855 14.704 1.00 23.00 194 HIS A C 1
ATOM 1579 O O . HIS A 1 194 ? 51.924 -11.763 15.532 1.00 23.30 194 HIS A O 1
ATOM 1586 N N . VAL A 1 195 ? 51.018 -10.355 13.987 1.00 21.43 195 VAL A N 1
ATOM 1587 C CA . VAL A 1 195 ? 49.661 -10.900 14.030 1.00 23.71 195 VAL A CA 1
ATOM 1588 C C . VAL A 1 195 ? 49.415 -11.591 12.664 1.00 29.21 195 VAL A C 1
ATOM 1589 O O . VAL A 1 195 ? 49.383 -10.949 11.624 1.00 29.43 195 VAL A O 1
ATOM 1593 N N . VAL A 1 196 ? 49.329 -12.910 12.704 1.00 30.43 196 VAL A N 1
ATOM 1594 C CA . VAL A 1 196 ? 49.236 -13.786 11.586 1.00 31.00 196 VAL A CA 1
ATOM 1595 C C . VAL A 1 196 ? 47.983 -14.626 11.428 1.00 30.76 196 VAL A C 1
ATOM 1596 O O . VAL A 1 196 ? 47.508 -15.308 12.323 1.00 27.86 196 VAL A O 1
ATOM 1600 N N . ARG A 1 197 ? 47.420 -14.546 10.213 1.00 30.19 197 ARG A N 1
ATOM 1601 C CA . ARG A 1 197 ? 46.206 -15.375 9.917 1.00 33.68 197 ARG A CA 1
ATOM 1602 C C . ARG A 1 197 ? 46.768 -16.544 9.096 1.00 36.62 197 ARG A C 1
ATOM 1603 O O . ARG A 1 197 ? 47.406 -16.299 8.084 1.00 36.36 197 ARG A O 1
ATOM 1611 N N . PRO A 1 198 ? 46.671 -17.722 9.629 1.00 50.65 198 PRO A N 1
ATOM 1612 C CA . PRO A 1 198 ? 47.232 -18.923 9.022 1.00 59.65 198 PRO A CA 1
ATOM 1613 C C . PRO A 1 198 ? 46.987 -19.017 7.536 1.00 64.91 198 PRO A C 1
ATOM 1614 O O . PRO A 1 198 ? 45.862 -19.027 7.017 1.00 60.21 198 PRO A O 1
ATOM 1618 N N . GLY A 1 199 ? 48.082 -19.002 6.752 1.00 71.87 199 GLY A N 1
ATOM 1619 C CA . GLY A 1 199 ? 48.046 -19.070 5.319 1.00 77.52 199 GLY A CA 1
ATOM 1620 C C . GLY A 1 199 ? 47.186 -18.056 4.596 1.00 79.58 199 GLY A C 1
ATOM 1621 O O . GLY A 1 199 ? 46.245 -18.418 3.869 1.00 81.51 199 GLY A O 1
ATOM 1622 N N . GLN A 1 200 ? 47.484 -16.775 4.727 1.00 80.85 200 GLN A N 1
ATOM 1623 C CA . GLN A 1 200 ? 46.783 -15.684 4.092 1.00 82.39 200 GLN A CA 1
ATOM 1624 C C . GLN A 1 200 ? 47.798 -14.734 3.427 1.00 92.23 200 GLN A C 1
ATOM 1625 O O . GLN A 1 200 ? 48.956 -14.687 3.850 1.00 97.73 200 GLN A O 1
ATOM 1631 N N . LYS A 1 201 ? 47.323 -13.961 2.453 1.00 98.11 201 LYS A N 1
ATOM 1632 C CA . LYS A 1 201 ? 48.153 -13.030 1.727 1.00 99.57 201 LYS A CA 1
ATOM 1633 C C . LYS A 1 201 ? 47.607 -11.620 1.555 1.00 99.78 201 LYS A C 1
ATOM 1634 O O . LYS A 1 201 ? 46.479 -11.228 1.848 1.00 99.78 201 LYS A O 1
ATOM 1640 N N . SER A 1 202 ? 48.525 -10.787 1.055 1.00 99.78 202 SER A N 1
ATOM 1641 C CA . SER A 1 202 ? 48.252 -9.379 0.777 1.00 99.78 202 SER A CA 1
ATOM 1642 C C . SER A 1 202 ? 47.881 -9.265 -0.704 1.00 99.78 202 SER A C 1
ATOM 1643 O O . SER A 1 202 ? 48.586 -9.808 -1.573 1.00 99.78 202 SER A O 1
ATOM 1646 N N . ASN A 1 203 ? 46.743 -8.620 -0.970 1.00 99.78 203 ASN A N 1
ATOM 1647 C CA . ASN A 1 203 ? 46.286 -8.470 -2.346 1.00 99.07 203 ASN A CA 1
ATOM 1648 C C . ASN A 1 203 ? 46.860 -7.229 -3.011 1.00 94.31 203 ASN A C 1
ATOM 1649 O O . ASN A 1 203 ? 46.243 -6.656 -3.917 1.00 97.86 203 ASN A O 1
ATOM 1654 N N . ASP A 1 204 ? 48.035 -6.811 -2.568 1.00 84.31 204 ASP A N 1
ATOM 1655 C CA . ASP A 1 204 ? 48.738 -5.656 -3.170 1.00 74.48 204 ASP A CA 1
ATOM 1656 C C . ASP A 1 204 ? 50.173 -6.188 -3.364 1.00 67.95 204 ASP A C 1
ATOM 1657 O O . ASP A 1 204 ? 50.674 -6.851 -2.445 1.00 66.50 204 ASP A O 1
ATOM 1662 N N . THR A 1 205 ? 50.736 -5.996 -4.542 1.00 60.45 205 THR A N 1
ATOM 1663 C CA . THR A 1 205 ? 52.096 -6.510 -4.768 1.00 57.74 205 THR A CA 1
ATOM 1664 C C . THR A 1 205 ? 53.164 -5.510 -4.355 1.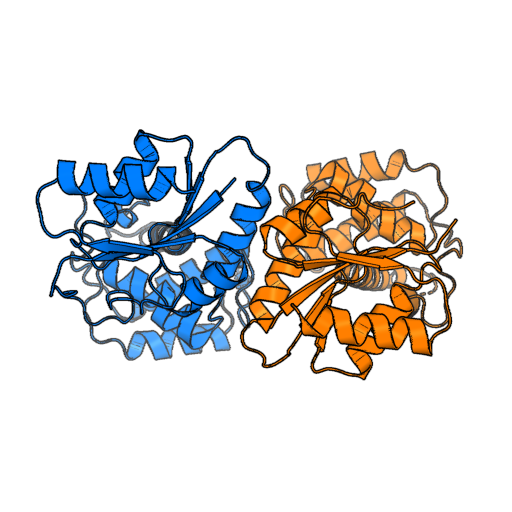00 54.58 205 THR A C 1
ATOM 1665 O O . THR A 1 205 ? 54.364 -5.836 -4.407 1.00 56.95 205 THR A O 1
ATOM 1669 N N . HIS A 1 206 ? 52.771 -4.283 -3.972 1.00 44.57 206 HIS A N 1
ATOM 1670 C CA . HIS A 1 206 ? 53.763 -3.300 -3.529 1.00 34.22 206 HIS A CA 1
ATOM 1671 C C . HIS A 1 206 ? 54.542 -3.888 -2.346 1.00 30.65 206 HIS A C 1
ATOM 1672 O O . HIS A 1 206 ? 53.992 -4.675 -1.545 1.00 27.92 206 HIS A O 1
ATOM 1679 N N . ILE A 1 207 ? 55.822 -3.563 -2.252 1.00 26.79 207 ILE A N 1
ATOM 1680 C CA . ILE A 1 207 ? 56.636 -4.112 -1.168 1.00 24.84 207 ILE A CA 1
ATOM 1681 C C . ILE A 1 207 ? 56.083 -3.839 0.211 1.00 24.84 207 ILE A C 1
ATOM 1682 O O . ILE A 1 207 ? 56.226 -4.673 1.125 1.00 27.33 207 ILE A O 1
ATOM 1687 N N . THR A 1 208 ? 55.360 -2.750 0.422 1.00 25.75 208 THR A N 1
ATOM 1688 C CA . THR A 1 208 ? 54.769 -2.392 1.682 1.00 26.22 208 THR A CA 1
ATOM 1689 C C . THR A 1 208 ? 53.523 -3.153 2.068 1.00 27.61 208 THR A C 1
ATOM 1690 O O . THR A 1 208 ? 52.893 -2.828 3.080 1.00 34.36 208 THR A O 1
ATOM 1694 N N . GLU A 1 209 ? 53.116 -4.143 1.286 1.00 30.54 209 GLU A N 1
ATOM 1695 C CA . GLU A 1 209 ? 51.927 -4.951 1.511 1.00 21.45 209 GLU A CA 1
ATOM 1696 C C . GLU A 1 209 ? 52.328 -6.388 1.793 1.00 21.02 209 GLU A C 1
ATOM 1697 O O . GLU A 1 209 ? 51.528 -7.241 2.124 1.00 27.70 209 GLU A O 1
ATOM 1703 N N . ALA A 1 210 ? 53.618 -6.638 1.603 1.00 20.78 210 ALA A N 1
ATOM 1704 C CA . ALA A 1 210 ? 54.201 -7.945 1.802 1.00 19.61 210 ALA A CA 1
ATOM 1705 C C . ALA A 1 210 ? 54.320 -8.247 3.297 1.00 25.92 210 ALA A C 1
ATOM 1706 O O . ALA A 1 210 ? 54.465 -7.324 4.112 1.00 29.90 210 ALA A O 1
ATOM 1708 N N . GLY A 1 211 ? 54.238 -9.504 3.654 1.00 25.53 211 GLY A N 1
ATOM 1709 C CA . GLY A 1 211 ? 54.388 -9.953 5.036 1.00 24.06 211 GLY A CA 1
ATOM 1710 C C . GLY A 1 211 ? 55.866 -9.845 5.434 1.00 29.95 211 GLY A C 1
ATOM 1711 O O . GLY A 1 211 ? 56.731 -10.237 4.654 1.00 32.29 211 GLY A O 1
ATOM 1712 N N . LEU A 1 212 ? 56.142 -9.277 6.614 1.00 32.26 212 LEU A N 1
ATOM 1713 C CA . LEU A 1 212 ? 57.504 -9.114 7.140 1.00 26.32 212 LEU A CA 1
ATOM 1714 C C . LEU A 1 212 ? 57.983 -10.407 7.794 1.00 23.47 212 LEU A C 1
ATOM 1715 O O . LEU A 1 212 ? 57.212 -11.170 8.396 1.00 32.23 212 LEU A O 1
ATOM 1720 N N . PRO A 1 213 ? 59.249 -10.683 7.672 1.00 25.08 213 PRO A N 1
ATOM 1721 C CA . PRO A 1 213 ? 59.876 -11.869 8.212 1.00 22.92 213 PRO A CA 1
ATOM 1722 C C . PRO A 1 213 ? 59.771 -11.887 9.730 1.00 27.59 213 PRO A C 1
ATOM 1723 O O . PRO A 1 213 ? 59.812 -10.850 10.390 1.00 30.00 213 PRO A O 1
ATOM 1727 N N . ILE A 1 214 ? 59.591 -13.087 10.243 1.00 29.68 214 ILE A N 1
ATOM 1728 C CA . ILE A 1 214 ? 59.516 -13.311 11.687 1.00 29.90 214 ILE A CA 1
ATOM 1729 C C . ILE A 1 214 ? 60.931 -13.710 12.113 1.00 28.28 214 ILE A C 1
ATOM 1730 O O . ILE A 1 214 ? 61.455 -14.656 11.539 1.00 30.41 214 ILE A O 1
ATOM 1735 N N . ARG A 1 215 ? 61.555 -12.889 12.940 1.00 25.60 215 ARG A N 1
ATOM 1736 C CA . ARG A 1 215 ? 62.924 -13.196 13.346 1.00 20.84 215 ARG A CA 1
ATOM 1737 C C . ARG A 1 215 ? 62.857 -13.642 14.817 1.00 25.42 215 ARG A C 1
ATOM 1738 O O . ARG A 1 215 ? 61.891 -13.310 15.485 1.00 32.24 215 ARG A O 1
ATOM 1746 N N . ASP A 1 216 ? 63.909 -14.319 15.241 1.00 40.50 216 ASP A N 1
ATOM 1747 C CA . ASP A 1 216 ? 64.021 -14.838 16.602 1.00 42.65 216 ASP A CA 1
ATOM 1748 C C . ASP A 1 216 ? 63.793 -13.704 17.591 1.00 37.15 216 ASP A C 1
ATOM 1749 O O . ASP A 1 216 ? 64.295 -12.594 17.390 1.00 38.91 216 ASP A O 1
ATOM 1754 N N . GLY A 1 217 ? 62.997 -13.998 18.607 1.00 34.13 217 GLY A N 1
ATOM 1755 C CA . GLY A 1 217 ? 62.713 -12.968 19.619 1.00 28.97 217 GLY A CA 1
ATOM 1756 C C . GLY A 1 217 ? 61.378 -12.302 19.348 1.00 30.69 217 GLY A C 1
ATOM 1757 O O . GLY A 1 217 ? 60.795 -11.751 20.282 1.00 27.21 217 GLY A O 1
ATOM 1758 N N . ASP A 1 218 ? 60.952 -12.341 18.068 1.00 27.79 218 ASP A N 1
ATOM 1759 C CA . ASP A 1 218 ? 59.683 -11.718 17.730 1.00 20.95 218 ASP A CA 1
ATOM 1760 C C . ASP A 1 218 ? 58.576 -12.558 18.375 1.00 20.36 218 ASP A C 1
ATOM 1761 O O . ASP A 1 218 ? 58.752 -13.771 18.438 1.00 27.54 218 ASP A O 1
ATOM 1766 N N . LEU A 1 219 ? 57.510 -11.920 18.795 1.00 15.99 219 LEU A N 1
ATOM 1767 C CA . LEU A 1 219 ? 56.370 -12.646 19.342 1.00 21.10 219 LEU A CA 1
ATOM 1768 C C . LEU A 1 219 ? 55.402 -12.838 18.150 1.00 28.68 219 LEU A C 1
ATOM 1769 O O . LEU A 1 219 ? 55.468 -12.014 17.231 1.00 28.07 219 LEU A O 1
ATOM 1774 N N . VAL A 1 220 ? 54.587 -13.863 18.151 1.00 29.67 220 VAL A N 1
ATOM 1775 C CA . VAL A 1 220 ? 53.643 -14.085 17.033 1.00 28.35 220 VAL A CA 1
ATOM 1776 C C . VAL A 1 220 ? 52.274 -14.383 17.613 1.00 29.39 220 VAL A C 1
ATOM 1777 O O . VAL A 1 220 ? 52.188 -15.198 18.545 1.00 32.11 220 VAL A O 1
ATOM 1781 N N . ILE A 1 221 ? 51.231 -13.688 17.203 1.00 25.00 221 ILE A N 1
ATOM 1782 C CA . ILE A 1 221 ? 49.888 -14.032 17.737 1.00 22.64 221 ILE A CA 1
ATOM 1783 C C . ILE A 1 221 ? 49.218 -14.722 16.534 1.00 29.52 221 ILE A C 1
ATOM 1784 O O . ILE A 1 221 ? 49.157 -14.065 15.486 1.00 31.71 221 ILE A O 1
ATOM 1789 N N . THR A 1 222 ? 48.874 -15.981 16.614 1.00 32.64 222 THR A N 1
ATOM 1790 C CA . THR A 1 222 ? 48.235 -16.659 15.445 1.00 27.89 222 THR A CA 1
ATOM 1791 C C . THR A 1 222 ? 46.753 -16.392 15.501 1.00 27.37 222 THR A C 1
ATOM 1792 O O . THR A 1 222 ? 46.056 -16.634 16.500 1.00 26.84 222 THR A O 1
ATOM 1796 N N . ASN A 1 223 ? 46.232 -15.680 14.474 1.00 24.68 223 ASN A N 1
ATOM 1797 C CA . ASN A 1 223 ? 44.798 -15.373 14.554 1.00 26.58 223 ASN A CA 1
ATOM 1798 C C . ASN A 1 223 ? 44.083 -16.507 13.797 1.00 34.89 223 ASN A C 1
ATOM 1799 O O . ASN A 1 223 ? 43.728 -16.327 12.649 1.00 37.08 223 ASN A O 1
ATOM 1804 N N . ASP A 1 224 ? 43.955 -17.656 14.428 1.00 35.65 224 ASP A N 1
ATOM 1805 C CA . ASP A 1 224 ? 43.355 -18.844 13.869 1.00 36.58 224 ASP A CA 1
ATOM 1806 C C . ASP A 1 224 ? 42.018 -19.224 14.477 1.00 33.99 224 ASP A C 1
ATOM 1807 O O . ASP A 1 224 ? 41.586 -20.379 14.393 1.00 41.71 224 ASP A O 1
ATOM 1812 N N . GLY A 1 225 ? 41.252 -18.275 15.016 1.00 29.89 225 GLY A N 1
ATOM 1813 C CA . GLY A 1 225 ? 39.975 -18.534 15.610 1.00 19.37 225 GLY A CA 1
ATOM 1814 C C . GLY A 1 225 ? 39.062 -17.322 15.696 1.00 26.17 225 GLY A C 1
ATOM 1815 O O . GLY A 1 225 ? 38.963 -16.443 14.837 1.00 33.45 225 GLY A O 1
ATOM 1816 N N . SER A 1 226 ? 38.301 -17.299 16.759 1.00 26.33 226 SER A N 1
ATOM 1817 C CA . SER A 1 226 ? 37.365 -16.307 17.205 1.00 34.03 226 SER A CA 1
ATOM 1818 C C . SER A 1 226 ? 38.047 -14.983 17.566 1.00 38.73 226 SER A C 1
ATOM 1819 O O . SER A 1 226 ? 39.274 -14.869 17.622 1.00 40.49 226 SER A O 1
ATOM 1822 N N . LEU A 1 227 ? 37.274 -13.964 17.880 1.00 40.79 227 LEU A N 1
ATOM 1823 C CA . LEU A 1 227 ? 37.713 -12.656 18.273 1.00 43.68 227 LEU A CA 1
ATOM 1824 C C . LEU A 1 227 ? 38.173 -12.583 19.729 1.00 44.78 227 LEU A C 1
ATOM 1825 O O . LEU A 1 227 ? 39.205 -11.960 20.007 1.00 50.86 227 LEU A O 1
ATOM 1830 N N . GLU A 1 228 ? 37.416 -13.159 20.664 1.00 43.91 228 GLU A N 1
ATOM 1831 C CA . GLU A 1 228 ? 37.838 -13.145 22.061 1.00 45.13 228 GLU A CA 1
ATOM 1832 C C . GLU A 1 228 ? 39.048 -14.081 22.156 1.00 42.14 228 GLU A C 1
ATOM 1833 O O . GLU A 1 228 ? 39.867 -13.925 23.042 1.00 48.87 228 GLU A O 1
ATOM 1839 N N . GLU A 1 229 ? 39.122 -15.019 21.204 1.00 37.29 229 GLU A N 1
ATOM 1840 C CA . GLU A 1 229 ? 40.306 -15.899 21.268 1.00 43.86 229 GLU A CA 1
ATOM 1841 C C . GLU A 1 229 ? 41.534 -15.030 20.939 1.00 38.74 229 GLU A C 1
ATOM 1842 O O . GLU A 1 229 ? 42.616 -15.325 21.392 1.00 46.05 229 GLU A O 1
ATOM 1848 N N . LEU A 1 230 ? 41.306 -14.038 20.097 1.00 36.83 230 LEU A N 1
ATOM 1849 C CA . LEU A 1 230 ? 42.371 -13.136 19.688 1.00 32.60 230 LEU A CA 1
ATOM 1850 C C . LEU A 1 230 ? 42.641 -12.150 20.842 1.00 28.28 230 LEU A C 1
ATOM 1851 O O . LEU A 1 230 ? 43.773 -11.894 21.168 1.00 30.03 230 LEU A O 1
ATOM 1856 N N . PHE A 1 231 ? 41.528 -11.653 21.383 1.00 26.69 231 PHE A N 1
ATOM 1857 C CA . PHE A 1 231 ? 41.626 -10.740 22.511 1.00 25.53 231 PHE A CA 1
ATOM 1858 C C . PHE A 1 231 ? 42.296 -11.407 23.691 1.00 28.17 231 PHE A C 1
ATOM 1859 O O . PHE A 1 231 ? 42.976 -10.732 24.441 1.00 34.30 231 PHE A O 1
ATOM 1867 N N . SER A 1 232 ? 42.112 -12.709 23.867 1.00 31.25 232 SER A N 1
ATOM 1868 C CA . SER A 1 232 ? 42.761 -13.394 24.982 1.00 33.68 232 SER A CA 1
ATOM 1869 C C . SER A 1 232 ? 44.252 -13.508 24.687 1.00 38.21 232 SER A C 1
ATOM 1870 O O . SER A 1 232 ? 45.095 -13.267 25.554 1.00 40.71 232 SER A O 1
ATOM 1873 N N . LYS A 1 233 ? 44.547 -13.877 23.434 1.00 37.44 233 LYS A N 1
ATOM 1874 C CA . LYS A 1 233 ? 45.949 -14.033 23.044 1.00 33.17 233 LYS A CA 1
ATOM 1875 C C . LYS A 1 233 ? 46.701 -12.725 23.267 1.00 31.30 233 LYS A C 1
ATOM 1876 O O . LYS A 1 233 ? 47.857 -12.757 23.698 1.00 34.14 233 LYS A O 1
ATOM 1882 N N . ILE A 1 234 ? 46.041 -11.602 23.010 1.00 26.45 234 ILE A N 1
ATOM 1883 C CA . ILE A 1 234 ? 46.654 -10.272 23.153 1.00 29.57 234 ILE A CA 1
ATOM 1884 C C . ILE A 1 234 ? 46.927 -9.991 24.633 1.00 33.24 234 ILE A C 1
ATOM 1885 O O . ILE A 1 234 ? 48.045 -9.670 25.053 1.00 29.30 234 ILE A O 1
ATOM 1890 N N . LYS A 1 235 ? 45.912 -10.171 25.468 1.00 33.90 235 LYS A N 1
ATOM 1891 C CA . LYS A 1 235 ? 46.046 -10.002 26.911 1.00 31.78 235 LYS A CA 1
ATOM 1892 C C . LYS A 1 235 ? 47.153 -10.843 27.505 1.00 30.79 235 LYS A C 1
ATOM 1893 O O . LYS A 1 235 ? 48.027 -10.362 28.245 1.00 33.87 235 LYS A O 1
ATOM 1899 N N . ASN A 1 236 ? 47.208 -12.136 27.192 1.00 29.16 236 ASN A N 1
ATOM 1900 C CA . ASN A 1 236 ? 48.254 -12.971 27.744 1.00 32.70 236 ASN A CA 1
ATOM 1901 C C . ASN A 1 236 ? 49.599 -12.662 27.121 1.00 37.90 236 ASN A C 1
ATOM 1902 O O . ASN A 1 236 ? 50.619 -13.090 27.704 1.00 42.22 236 ASN A O 1
ATOM 1907 N N . THR A 1 237 ? 49.621 -12.010 25.962 1.00 37.28 237 THR A N 1
ATOM 1908 C CA . THR A 1 237 ? 50.943 -11.730 25.360 1.00 33.59 237 THR A CA 1
ATOM 1909 C C . THR A 1 237 ? 51.534 -10.502 26.037 1.00 34.76 237 THR A C 1
ATOM 1910 O O . THR A 1 237 ? 52.729 -10.383 26.305 1.00 37.94 237 THR A O 1
ATOM 1914 N N . LEU A 1 238 ? 50.619 -9.570 26.309 1.00 31.80 238 LEU A N 1
ATOM 1915 C CA . LEU A 1 238 ? 51.085 -8.349 26.960 1.00 35.25 238 LEU A CA 1
ATOM 1916 C C . LEU A 1 238 ? 51.319 -8.634 28.441 1.00 42.21 238 LEU A C 1
ATOM 1917 O O . LEU A 1 238 ? 52.274 -8.085 28.990 1.00 42.53 238 LEU A O 1
ATOM 1922 N N . LYS A 1 239 ? 50.484 -9.462 29.073 1.00 45.01 239 LYS A N 1
ATOM 1923 C CA . LYS A 1 239 ? 50.703 -9.686 30.521 1.00 49.41 239 LYS A CA 1
ATOM 1924 C C . LYS A 1 239 ? 52.150 -10.083 30.772 1.00 48.29 239 LYS A C 1
ATOM 1925 O O . LYS A 1 239 ? 52.805 -9.639 31.708 1.00 48.87 239 LYS A O 1
ATOM 1931 N N . VAL A 1 240 ? 52.703 -10.865 29.877 1.00 53.41 240 VAL A N 1
ATOM 1932 C CA . VAL A 1 240 ? 54.092 -11.304 29.941 1.00 62.96 240 VAL A CA 1
ATOM 1933 C C . VAL A 1 240 ? 55.088 -10.174 29.867 1.00 69.46 240 VAL A C 1
ATOM 1934 O O . VAL A 1 240 ? 56.249 -10.331 30.305 1.00 70.94 240 VAL A O 1
ATOM 1938 N N . LEU A 1 241 ? 54.751 -8.987 29.354 1.00 74.55 241 LEU A N 1
ATOM 1939 C CA . LEU A 1 241 ? 55.660 -7.849 29.268 1.00 73.71 241 LEU A CA 1
ATOM 1940 C C . LEU A 1 241 ? 55.163 -6.662 30.111 1.00 78.42 241 LEU A C 1
ATOM 1941 O O . LEU A 1 241 ? 55.663 -6.513 31.252 1.00 81.03 241 LEU A O 1
ATOM 1947 N N . MET B 1 1 ? 75.514 -3.538 14.508 1.00 25.70 1 MET B N 1
ATOM 1948 C CA . MET B 1 1 ? 76.154 -2.362 15.174 1.00 29.59 1 MET B CA 1
ATOM 1949 C C . MET B 1 1 ? 75.659 -2.266 16.615 1.00 31.52 1 MET B C 1
ATOM 1950 O O . MET B 1 1 ? 74.439 -2.243 16.825 1.00 33.09 1 MET B O 1
ATOM 1955 N N . LYS B 1 2 ? 76.586 -2.295 17.582 1.00 24.23 2 LYS B N 1
ATOM 1956 C CA . LYS B 1 2 ? 76.148 -2.154 18.982 1.00 19.92 2 LYS B CA 1
ATOM 1957 C C . LYS B 1 2 ? 76.276 -0.658 19.342 1.00 14.76 2 LYS B C 1
ATOM 1958 O O . LYS B 1 2 ? 77.323 -0.098 19.029 1.00 17.17 2 LYS B O 1
ATOM 1964 N N . LEU B 1 3 ? 75.263 -0.066 19.908 1.00 13.04 3 LEU B N 1
ATOM 1965 C CA . LEU B 1 3 ? 75.241 1.312 20.351 1.00 16.83 3 LEU B CA 1
ATOM 1966 C C . LEU B 1 3 ? 75.805 1.376 21.791 1.00 18.42 3 LEU B C 1
ATOM 1967 O O . LEU B 1 3 ? 75.245 0.757 22.706 1.00 14.42 3 LEU B O 1
ATOM 1972 N N . ILE B 1 4 ? 76.888 2.103 22.017 1.00 18.03 4 ILE B N 1
ATOM 1973 C CA . ILE B 1 4 ? 77.466 2.238 23.330 1.00 15.70 4 ILE B CA 1
ATOM 1974 C C . ILE B 1 4 ? 77.556 3.676 23.817 1.00 11.64 4 ILE B C 1
ATOM 1975 O O . ILE B 1 4 ? 78.113 4.525 23.128 1.00 13.53 4 ILE B O 1
ATOM 1980 N N . PHE B 1 5 ? 76.986 3.922 24.995 1.00 11.13 5 PHE B N 1
ATOM 1981 C CA . PHE B 1 5 ? 77.147 5.288 25.551 1.00 15.74 5 PHE B CA 1
ATOM 1982 C C . PHE B 1 5 ? 78.179 5.145 26.708 1.00 16.09 5 PHE B C 1
ATOM 1983 O O . PHE B 1 5 ? 77.981 4.290 27.554 1.00 15.27 5 PHE B O 1
ATOM 1991 N N . LEU B 1 6 ? 79.261 5.896 26.670 1.00 13.98 6 LEU B N 1
ATOM 1992 C CA . LEU B 1 6 ? 80.288 5.885 27.689 1.00 11.97 6 LEU B CA 1
ATOM 1993 C C . LEU B 1 6 ? 80.030 7.005 28.703 1.00 14.87 6 LEU B C 1
ATOM 1994 O O . LEU B 1 6 ? 79.541 8.079 28.374 1.00 17.71 6 LEU B O 1
ATOM 1999 N N . SER B 1 7 ? 80.275 6.690 29.961 1.00 18.31 7 SER B N 1
ATOM 2000 C CA . SER B 1 7 ? 80.102 7.645 31.051 1.00 17.47 7 SER B CA 1
ATOM 2001 C C . SER B 1 7 ? 81.296 7.617 32.009 1.00 17.45 7 SER B C 1
ATOM 2002 O O . SER B 1 7 ? 81.864 6.571 32.326 1.00 14.38 7 SER B O 1
ATOM 2005 N N . GLY B 1 8 ? 81.763 8.788 32.437 1.00 14.18 8 GLY B N 1
ATOM 2006 C CA . GLY B 1 8 ? 82.897 8.810 33.348 1.00 20.07 8 GLY B CA 1
ATOM 2007 C C . GLY B 1 8 ? 83.343 10.256 33.536 1.00 23.69 8 GLY B C 1
ATOM 2008 O O . GLY B 1 8 ? 83.161 11.080 32.663 1.00 25.32 8 GLY B O 1
ATOM 2009 N N . VAL B 1 9 ? 83.942 10.510 34.718 1.00 29.04 9 VAL B N 1
ATOM 2010 C CA . VAL B 1 9 ? 84.403 11.882 34.974 1.00 17.06 9 VAL B CA 1
ATOM 2011 C C . VAL B 1 9 ? 85.808 11.993 34.424 1.00 17.55 9 VAL B C 1
ATOM 2012 O O . VAL B 1 9 ? 86.390 10.990 34.022 1.00 24.06 9 VAL B O 1
ATOM 2016 N N . LYS B 1 10 ? 86.269 13.203 34.462 1.00 30.31 10 LYS B N 1
ATOM 2017 C CA . LYS B 1 10 ? 87.605 13.614 34.025 1.00 34.68 10 LYS B CA 1
ATOM 2018 C C . LYS B 1 10 ? 88.640 12.730 34.725 1.00 34.34 10 LYS B C 1
ATOM 2019 O O . LYS B 1 10 ? 88.550 12.485 35.934 1.00 32.42 10 LYS B O 1
ATOM 2025 N N . ARG B 1 11 ? 89.575 12.214 33.937 1.00 34.05 11 ARG B N 1
ATOM 2026 C CA . ARG B 1 11 ? 90.620 11.331 34.354 1.00 34.14 11 ARG B CA 1
ATOM 2027 C C . ARG B 1 11 ? 90.108 9.992 34.884 1.00 32.19 11 ARG B C 1
ATOM 2028 O O . ARG B 1 11 ? 90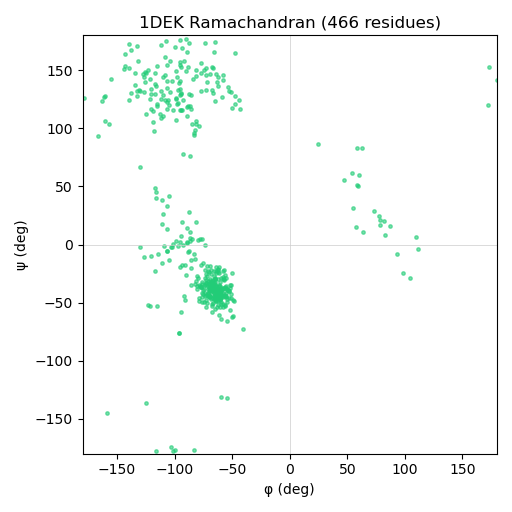.960 9.306 35.445 1.00 35.60 11 ARG B O 1
ATOM 2036 N N . SER B 1 12 ? 88.848 9.627 34.756 1.00 26.51 12 SER B N 1
ATOM 2037 C CA . SER B 1 12 ? 88.370 8.327 35.210 1.00 19.33 12 SER B CA 1
ATOM 2038 C C . SER B 1 12 ? 88.977 7.217 34.325 1.00 17.16 12 SER B C 1
ATOM 2039 O O . SER B 1 12 ? 89.120 6.070 34.729 1.00 20.01 12 SER B O 1
ATOM 2042 N N . GLY B 1 13 ? 89.317 7.619 33.109 1.00 16.69 13 GLY B N 1
ATOM 2043 C CA . GLY B 1 13 ? 89.846 6.712 32.101 1.00 15.30 13 GLY B CA 1
ATOM 2044 C C . GLY B 1 13 ? 88.808 6.501 30.969 1.00 19.93 13 GLY B C 1
ATOM 2045 O O . GLY B 1 13 ? 88.997 5.633 30.114 1.00 26.06 13 GLY B O 1
ATOM 2046 N N . LYS B 1 14 ? 87.702 7.224 30.989 1.00 21.24 14 LYS B N 1
ATOM 2047 C CA . LYS B 1 14 ? 86.631 7.119 30.030 1.00 21.76 14 LYS B CA 1
ATOM 2048 C C . LYS B 1 14 ? 87.100 7.418 28.606 1.00 23.00 14 LYS B C 1
ATOM 2049 O O . LYS B 1 14 ? 86.782 6.748 27.638 1.00 21.99 14 LYS B O 1
ATOM 2055 N N . ASP B 1 15 ? 87.905 8.464 28.483 1.00 23.73 15 ASP B N 1
ATOM 2056 C CA . ASP B 1 15 ? 88.483 8.924 27.231 1.00 22.42 15 ASP B CA 1
ATOM 2057 C C . ASP B 1 15 ? 89.451 7.908 26.666 1.00 24.19 15 ASP B C 1
ATOM 2058 O O . ASP B 1 15 ? 89.400 7.612 25.478 1.00 29.29 15 ASP B O 1
ATOM 2063 N N . THR B 1 16 ? 90.277 7.284 27.491 1.00 25.18 16 THR B N 1
ATOM 2064 C CA . THR B 1 16 ? 91.227 6.245 27.105 1.00 22.74 16 THR B CA 1
ATOM 2065 C C . THR B 1 16 ? 90.453 5.043 26.591 1.00 19.55 16 THR B C 1
ATOM 2066 O O . THR B 1 16 ? 90.882 4.331 25.704 1.00 29.52 16 THR B O 1
ATOM 2070 N N . THR B 1 17 ? 89.326 4.779 27.221 1.00 19.97 17 THR B N 1
ATOM 2071 C CA . THR B 1 17 ? 88.438 3.691 26.811 1.00 24.86 17 THR B CA 1
ATOM 2072 C C . THR B 1 17 ? 87.855 3.965 25.420 1.00 19.47 17 THR B C 1
ATOM 2073 O O . THR B 1 17 ? 87.876 3.015 24.627 1.00 19.57 17 THR B O 1
ATOM 2077 N 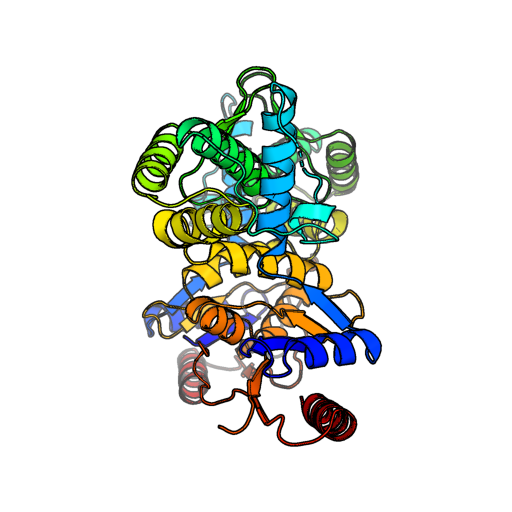N . ALA B 1 18 ? 87.402 5.177 25.128 1.00 15.69 18 ALA B N 1
ATOM 2078 C CA . ALA B 1 18 ? 86.819 5.505 23.823 1.00 18.19 18 ALA B CA 1
ATOM 2079 C C . ALA B 1 18 ? 87.861 5.325 22.729 1.00 21.11 18 ALA B C 1
ATOM 2080 O O . ALA B 1 18 ? 87.651 4.704 21.679 1.00 25.38 18 ALA B O 1
ATOM 2082 N N . ASP B 1 19 ? 89.070 5.774 23.006 1.00 18.63 19 ASP B N 1
ATOM 2083 C CA . ASP B 1 19 ? 90.235 5.692 22.180 1.00 20.39 19 ASP B CA 1
ATOM 2084 C C . ASP B 1 19 ? 90.633 4.255 21.839 1.00 24.13 19 ASP B C 1
ATOM 2085 O O . ASP B 1 19 ? 90.926 3.929 20.698 1.00 25.41 19 ASP B O 1
ATOM 2090 N N . PHE B 1 20 ? 90.735 3.447 22.881 1.00 21.38 20 PHE B N 1
ATOM 2091 C CA . PHE B 1 20 ? 91.100 2.057 22.695 1.00 19.60 20 PHE B CA 1
ATOM 2092 C C . PHE B 1 20 ? 90.075 1.354 21.814 1.00 22.56 20 PHE B C 1
ATOM 2093 O O . PHE B 1 20 ? 90.423 0.471 21.038 1.00 27.62 20 PHE B O 1
ATOM 2101 N N . ILE B 1 21 ? 88.802 1.729 21.952 1.00 20.38 21 ILE B N 1
ATOM 2102 C CA . ILE B 1 21 ? 87.760 1.045 21.203 1.00 18.33 21 ILE B CA 1
ATOM 2103 C C . ILE B 1 21 ? 87.849 1.472 19.751 1.00 19.42 21 ILE B C 1
ATOM 2104 O O . ILE B 1 21 ? 87.771 0.645 18.868 1.00 18.83 21 ILE B O 1
ATOM 2109 N N . MET B 1 22 ? 88.020 2.777 19.610 1.00 17.75 22 MET B N 1
ATOM 2110 C CA . MET B 1 22 ? 88.139 3.328 18.258 1.00 23.01 22 MET B CA 1
ATOM 2111 C C . MET B 1 22 ? 89.354 2.768 17.529 1.00 29.03 22 MET B C 1
ATOM 2112 O O . MET B 1 22 ? 89.347 2.607 16.312 1.00 34.24 22 MET B O 1
ATOM 2117 N N . SER B 1 23 ? 90.434 2.522 18.247 1.00 32.64 23 SER B N 1
ATOM 2118 C CA . SER B 1 23 ? 91.674 2.013 17.714 1.00 28.33 23 SER B CA 1
ATOM 2119 C C . SER B 1 23 ? 91.658 0.510 17.471 1.00 28.08 23 SER B C 1
ATOM 2120 O O . SER B 1 23 ? 92.360 -0.013 16.599 1.00 34.24 23 SER B O 1
ATOM 2123 N N . ASN B 1 24 ? 90.882 -0.251 18.223 1.00 26.12 24 ASN B N 1
ATOM 2124 C CA . ASN B 1 24 ? 90.895 -1.687 18.103 1.00 23.52 24 ASN B CA 1
ATOM 2125 C C . ASN B 1 24 ? 89.704 -2.339 17.501 1.00 29.83 24 ASN B C 1
ATOM 2126 O O . ASN B 1 24 ? 89.739 -3.591 17.363 1.00 38.23 24 ASN B O 1
ATOM 2131 N N . TYR B 1 25 ? 88.645 -1.646 17.109 1.00 27.60 25 TYR B N 1
ATOM 2132 C CA . TYR B 1 25 ? 87.475 -2.316 16.535 1.00 24.96 25 TYR B CA 1
ATOM 2133 C C . TYR B 1 25 ? 86.908 -1.540 15.365 1.00 19.88 25 TYR B C 1
ATOM 2134 O O . TYR B 1 25 ? 87.312 -0.396 15.183 1.00 28.13 25 TYR B O 1
ATOM 2143 N N . SER B 1 26 ? 85.942 -2.128 14.683 1.00 25.83 26 SER B N 1
ATOM 2144 C CA . SER B 1 26 ? 85.265 -1.386 13.572 1.00 24.42 26 SER B CA 1
ATOM 2145 C C . SER B 1 26 ? 84.231 -0.539 14.350 1.00 18.93 26 SER B C 1
ATOM 2146 O O . SER B 1 26 ? 83.211 -1.081 14.774 1.00 27.59 26 SER B O 1
ATOM 2149 N N . ALA B 1 27 ? 84.586 0.696 14.572 1.00 20.37 27 ALA B N 1
ATOM 2150 C CA . ALA B 1 27 ? 83.714 1.500 15.437 1.00 16.48 27 ALA B CA 1
ATOM 2151 C C . ALA B 1 27 ? 83.638 2.876 14.825 1.00 17.07 27 ALA B C 1
ATOM 2152 O O . ALA B 1 27 ? 84.582 3.269 14.171 1.00 17.58 27 ALA B O 1
ATOM 2154 N N . VAL B 1 28 ? 82.527 3.522 15.085 1.00 19.47 28 VAL B N 1
ATOM 2155 C CA . VAL B 1 28 ? 82.333 4.884 14.620 1.00 16.14 28 VAL B CA 1
ATOM 2156 C C . VAL B 1 28 ? 81.935 5.665 15.885 1.00 18.92 28 VAL B C 1
ATOM 2157 O O . VAL B 1 28 ? 81.308 5.090 16.764 1.00 19.08 28 VAL B O 1
ATOM 2161 N N . LYS B 1 29 ? 82.333 6.904 15.958 1.00 18.23 29 LYS B N 1
ATOM 2162 C CA . LYS B 1 29 ? 82.125 7.772 17.075 1.00 15.70 29 LYS B CA 1
ATOM 2163 C C . LYS B 1 29 ? 81.284 8.992 16.826 1.00 18.69 29 LYS B C 1
ATOM 2164 O O . LYS B 1 29 ? 81.468 9.666 15.804 1.00 28.34 29 LYS B O 1
ATOM 2170 N N . TYR B 1 30 ? 80.403 9.308 17.766 1.00 16.99 30 TYR B N 1
ATOM 2171 C CA . TYR B 1 30 ? 79.618 10.522 17.606 1.00 12.34 30 TYR B CA 1
ATOM 2172 C C . TYR B 1 30 ? 79.682 11.318 18.900 1.00 15.42 30 TYR B C 1
ATOM 2173 O O . TYR B 1 30 ? 79.460 10.765 19.947 1.00 12.95 30 TYR B O 1
ATOM 2182 N N . GLN B 1 31 ? 79.943 12.619 18.837 1.00 13.15 31 GLN B N 1
ATOM 2183 C CA . GLN B 1 31 ? 79.962 13.477 19.965 1.00 9.76 31 GLN B CA 1
ATOM 2184 C C . GLN B 1 31 ? 78.656 14.238 20.097 1.00 12.00 31 GLN B C 1
ATOM 2185 O O . GLN B 1 31 ? 78.326 14.928 19.135 1.00 13.97 31 GLN B O 1
ATOM 2191 N N . LEU B 1 32 ? 77.989 14.165 21.227 1.00 17.14 32 LEU B N 1
ATOM 2192 C CA . LEU B 1 32 ? 76.748 14.936 21.381 1.00 11.07 32 LEU B CA 1
ATOM 2193 C C . LEU B 1 32 ? 77.034 16.408 21.217 1.00 11.60 32 LEU B C 1
ATOM 2194 O O . LEU B 1 32 ? 76.164 17.168 20.766 1.00 16.90 32 LEU B O 1
ATOM 2199 N N . ALA B 1 33 ? 78.235 16.828 21.545 1.00 12.70 33 ALA B N 1
ATOM 2200 C CA . ALA B 1 33 ? 78.585 18.248 21.426 1.00 16.17 33 ALA B CA 1
ATOM 2201 C C . ALA B 1 33 ? 79.139 18.606 20.079 1.00 14.18 33 ALA B C 1
ATOM 2202 O O . ALA B 1 33 ? 79.469 19.767 19.834 1.00 17.49 33 ALA B O 1
ATOM 2204 N N . GLY B 1 34 ? 79.237 17.667 19.149 1.00 14.95 34 GLY B N 1
ATOM 2205 C CA . GLY B 1 34 ? 79.717 17.982 17.819 1.00 14.55 34 GLY B CA 1
ATOM 2206 C C . GLY B 1 34 ? 79.035 19.185 17.182 1.00 15.03 34 GLY B C 1
ATOM 2207 O O . GLY B 1 34 ? 79.673 20.192 16.863 1.00 17.13 34 GLY B O 1
ATOM 2208 N N . PRO B 1 35 ? 77.740 19.117 16.971 1.00 17.11 35 PRO B N 1
ATOM 2209 C CA . PRO B 1 35 ? 76.928 20.145 16.349 1.00 15.88 35 PRO B CA 1
ATOM 2210 C C . PRO B 1 35 ? 76.960 21.504 17.031 1.00 15.72 35 PRO B C 1
ATOM 2211 O O . PRO B 1 35 ? 76.631 22.539 16.469 1.00 16.05 35 PRO B O 1
ATOM 2215 N N . ILE B 1 36 ? 77.315 21.506 18.314 1.00 21.81 36 ILE B N 1
ATOM 2216 C CA . ILE B 1 36 ? 77.421 22.715 19.120 1.00 19.97 36 ILE B CA 1
ATOM 2217 C C . ILE B 1 36 ? 78.661 23.462 18.624 1.00 14.92 36 ILE B C 1
ATOM 2218 O O . ILE B 1 36 ? 78.575 24.634 18.273 1.00 18.78 36 ILE B O 1
ATOM 2223 N N . LYS B 1 37 ? 79.795 22.752 18.521 1.00 16.39 37 LYS B N 1
ATOM 2224 C CA . LYS B 1 37 ? 81.008 23.354 18.029 1.00 13.49 37 LYS B CA 1
ATOM 2225 C C . LYS B 1 37 ? 80.924 23.717 16.563 1.00 20.10 37 LYS B C 1
ATOM 2226 O O . LYS B 1 37 ? 81.493 24.727 16.147 1.00 18.53 37 LYS B O 1
ATOM 2232 N N . ASP B 1 38 ? 80.199 22.932 15.755 1.00 20.52 38 ASP B N 1
ATOM 2233 C CA . ASP B 1 38 ? 80.010 23.233 14.352 1.00 17.00 38 ASP B CA 1
ATOM 2234 C C . ASP B 1 38 ? 79.170 24.503 14.150 1.00 16.48 38 ASP B C 1
ATOM 2235 O O . ASP B 1 38 ? 79.409 25.268 13.213 1.00 23.42 38 ASP B O 1
ATOM 2240 N N . ALA B 1 39 ? 78.131 24.663 14.948 1.00 18.55 39 ALA B N 1
ATOM 2241 C CA . ALA B 1 39 ? 77.257 25.823 14.834 1.00 20.89 39 ALA B CA 1
ATOM 2242 C C . ALA B 1 39 ? 77.946 27.113 15.288 1.00 26.50 39 ALA B C 1
ATOM 2243 O O . ALA B 1 39 ? 77.692 28.182 14.751 1.00 27.12 39 ALA B O 1
ATOM 2245 N N . LEU B 1 40 ? 78.786 27.013 16.324 1.00 23.71 40 LEU B N 1
ATOM 2246 C CA . LEU B 1 40 ? 79.491 28.146 16.866 1.00 18.71 40 LEU B CA 1
ATOM 2247 C C . LEU B 1 40 ? 80.614 28.510 15.901 1.00 22.63 40 LEU B C 1
ATOM 2248 O O . LEU B 1 40 ? 80.854 29.680 15.698 1.00 24.57 40 LEU B O 1
ATOM 2253 N N . ALA B 1 41 ? 81.252 27.474 15.326 1.00 19.94 41 ALA B N 1
ATOM 2254 C CA . ALA B 1 41 ? 82.323 27.747 14.368 1.00 17.25 41 ALA B CA 1
ATOM 2255 C C . ALA B 1 41 ? 81.712 28.431 13.147 1.00 22.87 41 ALA B C 1
ATOM 2256 O O . ALA B 1 41 ? 82.312 29.325 12.556 1.00 29.96 41 ALA B O 1
ATOM 2258 N N . TYR B 1 42 ? 80.497 28.067 12.830 1.00 23.96 42 TYR B N 1
ATOM 2259 C CA . TYR B 1 42 ? 79.771 28.692 11.718 1.00 22.95 42 TYR B CA 1
ATOM 2260 C C . TYR B 1 42 ? 79.343 30.103 12.096 1.00 28.55 42 TYR B C 1
ATOM 2261 O O . TYR B 1 42 ? 79.638 31.071 11.405 1.00 36.41 42 TYR B O 1
ATOM 2270 N N . ALA B 1 43 ? 78.646 30.254 13.209 1.00 30.23 43 ALA B N 1
ATOM 2271 C CA . ALA B 1 43 ? 78.182 31.556 13.668 1.00 25.57 43 ALA B CA 1
ATOM 2272 C C . ALA B 1 43 ? 79.377 32.473 13.882 1.00 32.32 43 ALA B C 1
ATOM 2273 O O . ALA B 1 43 ? 79.342 33.667 13.580 1.00 35.24 43 ALA B O 1
ATOM 2275 N N . TRP B 1 44 ? 80.474 31.932 14.389 1.00 31.39 44 TRP B N 1
ATOM 2276 C CA . TRP B 1 44 ? 81.660 32.718 14.632 1.00 33.21 44 TRP B CA 1
ATOM 2277 C C . TRP B 1 44 ? 82.249 33.297 13.350 1.00 37.05 44 TRP B C 1
ATOM 2278 O O . TRP B 1 44 ? 82.517 34.479 13.200 1.00 37.85 44 TRP B O 1
ATOM 2289 N N . GLY B 1 45 ? 82.494 32.423 12.393 1.00 39.38 45 GLY B N 1
ATOM 2290 C CA . GLY B 1 45 ? 83.068 32.831 11.123 1.00 46.75 45 GLY B CA 1
ATOM 2291 C C . GLY B 1 45 ? 82.237 33.968 10.531 1.00 50.89 45 GLY B C 1
ATOM 2292 O O . GLY B 1 45 ? 82.785 34.918 9.976 1.00 56.89 45 GLY B O 1
ATOM 2293 N N . VAL B 1 46 ? 80.927 33.836 10.667 1.00 50.05 46 VAL B N 1
ATOM 2294 C CA . VAL B 1 46 ? 80.015 34.837 10.117 1.00 48.73 46 VAL B CA 1
ATOM 2295 C C . VAL B 1 46 ? 80.093 36.149 10.863 1.00 50.21 46 VAL B C 1
ATOM 2296 O O . VAL B 1 46 ? 80.078 37.210 10.213 1.00 55.92 46 VAL B O 1
ATOM 2300 N N . PHE B 1 47 ? 80.236 36.163 12.178 1.00 46.68 47 PHE B N 1
ATOM 2301 C CA . PHE B 1 47 ? 80.294 37.434 12.893 1.00 50.93 47 PHE B CA 1
ATOM 2302 C C . PHE B 1 47 ? 81.654 38.083 12.980 1.00 52.06 47 PHE B C 1
ATOM 2303 O O . PHE B 1 47 ? 81.735 39.332 12.966 1.00 48.97 47 PHE B O 1
ATOM 2311 N N . ALA B 1 48 ? 82.748 37.344 13.090 1.00 51.64 48 ALA B N 1
ATOM 2312 C CA . ALA B 1 48 ? 84.082 37.902 13.194 1.00 54.98 48 ALA B CA 1
ATOM 2313 C C . ALA B 1 48 ? 84.617 38.325 11.827 1.00 60.91 48 ALA B C 1
ATOM 2314 O O . ALA B 1 48 ? 85.772 38.724 11.693 1.00 59.20 48 ALA B O 1
ATOM 2316 N N . ALA B 1 49 ? 83.755 38.185 10.827 1.00 66.46 49 ALA B N 1
ATOM 2317 C CA . ALA B 1 49 ? 84.140 38.591 9.467 1.00 76.05 49 ALA B CA 1
ATOM 2318 C C . ALA B 1 49 ? 84.011 40.123 9.406 1.00 85.38 49 ALA B C 1
ATOM 2319 O O . ALA B 1 49 ? 84.920 40.848 9.015 1.00 89.86 49 ALA B O 1
ATOM 2321 N N . ASN B 1 50 ? 82.862 40.599 9.875 1.00 91.94 50 ASN B N 1
ATOM 2322 C CA . ASN B 1 50 ? 82.559 42.020 9.916 1.00 98.42 50 ASN B CA 1
ATOM 2323 C C . ASN B 1 50 ? 83.534 42.791 10.818 1.00 99.78 50 ASN B C 1
ATOM 2324 O O . ASN B 1 50 ? 83.814 43.978 10.597 1.00 99.78 50 ASN B O 1
ATOM 2329 N N . THR B 1 51 ? 84.057 42.113 11.845 1.00 98.77 51 THR B N 1
ATOM 2330 C CA . THR B 1 51 ? 84.930 42.708 12.821 1.00 91.53 51 THR B CA 1
ATOM 2331 C C . THR B 1 51 ? 86.415 42.424 12.706 1.00 91.73 51 THR B C 1
ATOM 2332 O O . THR B 1 51 ? 86.971 41.839 11.785 1.00 90.45 51 THR B O 1
ATOM 2336 N N . ASP B 1 52 ? 87.111 42.929 13.727 1.00 92.14 52 ASP B N 1
ATOM 2337 C CA . ASP B 1 52 ? 88.546 42.822 13.912 1.00 89.64 52 ASP B CA 1
ATOM 2338 C C . ASP B 1 52 ? 88.804 41.785 15.015 1.00 88.17 52 ASP B C 1
ATOM 2339 O O . ASP B 1 52 ? 89.618 41.970 15.915 1.00 89.90 52 ASP B O 1
ATOM 2344 N N . TYR B 1 53 ? 88.010 40.704 14.923 1.00 82.76 53 TYR B N 1
ATOM 2345 C CA . TYR B 1 53 ? 88.147 39.649 15.919 1.00 74.61 53 TYR B CA 1
ATOM 2346 C C . TYR B 1 53 ? 89.068 38.539 15.434 1.00 73.43 53 TYR B C 1
ATOM 2347 O O . TYR B 1 53 ? 89.301 38.361 14.236 1.00 72.54 53 TYR B O 1
ATOM 2356 N N . PRO B 1 54 ? 89.618 37.821 16.392 1.00 72.44 54 PRO B N 1
ATOM 2357 C CA . PRO B 1 54 ? 90.488 36.683 16.154 1.00 73.27 54 PRO B CA 1
ATOM 2358 C C . PRO B 1 54 ? 89.777 35.684 15.243 1.00 75.78 54 PRO B C 1
ATOM 2359 O O . PRO B 1 54 ? 88.543 35.575 15.346 1.00 76.83 54 PRO B O 1
ATOM 2370 N N . LEU B 1 56 ? 88.835 32.131 14.654 1.00 53.91 56 LEU B N 1
ATOM 2371 C CA . LEU B 1 56 ? 88.680 30.823 15.234 1.00 44.10 56 LEU B CA 1
ATOM 2372 C C . LEU B 1 56 ? 88.014 29.881 14.230 1.00 40.32 56 LEU B C 1
ATOM 2373 O O . LEU B 1 56 ? 86.901 30.141 13.763 1.00 45.16 56 LEU B O 1
ATOM 2378 N N . THR B 1 57 ? 88.684 28.814 13.880 1.00 36.61 57 THR B N 1
ATOM 2379 C CA . THR B 1 57 ? 88.143 27.818 12.950 1.00 39.76 57 THR B CA 1
ATOM 2380 C C . THR B 1 57 ? 87.493 26.668 13.714 1.00 32.95 57 THR B C 1
ATOM 2381 O O . THR B 1 57 ? 87.603 26.617 14.929 1.00 34.03 57 THR B O 1
ATOM 2385 N N . ARG B 1 58 ? 86.877 25.726 13.015 1.00 28.21 58 ARG B N 1
ATOM 2386 C CA . ARG B 1 58 ? 86.252 24.610 13.730 1.00 24.13 58 ARG B CA 1
ATOM 2387 C C . ARG B 1 58 ? 87.342 23.864 14.485 1.00 27.72 58 ARG B C 1
ATOM 2388 O O . ARG B 1 58 ? 87.071 23.114 15.425 1.00 28.81 58 ARG B O 1
ATOM 2396 N N . LYS B 1 59 ? 88.584 24.079 14.056 1.00 30.23 59 LYS B N 1
ATOM 2397 C CA . LYS B 1 59 ? 89.742 23.418 14.674 1.00 32.19 59 LYS B CA 1
ATOM 2398 C C . LYS B 1 59 ? 90.036 23.927 16.079 1.00 29.45 59 LYS B C 1
ATOM 2399 O O . LYS B 1 59 ? 90.317 23.086 16.950 1.00 25.68 59 LYS B O 1
ATOM 2405 N N . GLU B 1 60 ? 89.923 25.234 16.318 1.00 29.39 60 GLU B N 1
ATOM 2406 C CA . GLU B 1 60 ? 90.152 25.706 17.698 1.00 33.91 60 GLU B CA 1
ATOM 2407 C C . GLU B 1 60 ? 88.928 25.494 18.569 1.00 31.92 60 GLU B C 1
ATOM 2408 O O . GLU B 1 60 ? 89.068 25.310 19.794 1.00 32.57 60 GLU B O 1
ATOM 2414 N N . PHE B 1 61 ? 87.719 25.474 17.973 1.00 26.85 61 PHE B N 1
ATOM 2415 C CA . PHE B 1 61 ? 86.514 25.186 18.752 1.00 22.36 61 PHE B CA 1
ATOM 2416 C C . PHE B 1 61 ? 86.575 23.757 19.298 1.00 18.48 61 PHE B C 1
ATOM 2417 O O . PHE B 1 61 ? 85.870 23.368 20.214 1.00 21.98 61 PHE B O 1
ATOM 2425 N N . GLU B 1 62 ? 87.423 22.964 18.660 1.00 22.47 62 GLU B N 1
ATOM 2426 C CA . GLU B 1 62 ? 87.630 21.590 19.074 1.00 24.02 62 GLU B CA 1
ATOM 2427 C C . GLU B 1 62 ? 88.727 21.574 20.147 1.00 30.71 62 GLU B C 1
ATOM 2428 O O . GLU B 1 62 ? 89.008 20.514 20.694 1.00 32.60 62 GLU B O 1
ATOM 2434 N N . GLY B 1 63 ? 89.316 22.738 20.382 1.00 34.90 63 GLY B N 1
ATOM 2435 C CA . GLY B 1 63 ? 90.391 22.867 21.372 1.00 37.37 63 GLY B CA 1
ATOM 2436 C C . GLY B 1 63 ? 91.718 22.360 20.807 1.00 38.96 63 GLY B C 1
ATOM 2437 O O . GLY B 1 63 ? 92.616 21.958 21.548 1.00 41.94 63 GLY B O 1
ATOM 2438 N N . ILE B 1 64 ? 91.799 22.323 19.475 1.00 39.97 64 ILE B N 1
ATOM 2439 C CA . ILE B 1 64 ? 92.969 21.872 18.764 1.00 39.89 64 ILE B CA 1
ATOM 2440 C C . ILE B 1 64 ? 93.936 23.075 18.680 1.00 45.53 64 ILE B C 1
ATOM 2441 O O . ILE B 1 64 ? 93.838 23.991 17.891 1.00 39.96 64 ILE B O 1
ATOM 2446 N N . ASP B 1 65 ? 94.816 22.992 19.677 1.00 53.66 65 ASP B N 1
ATOM 2447 C CA . ASP B 1 65 ? 95.874 23.936 19.940 1.00 55.80 65 ASP B CA 1
ATOM 2448 C C . ASP B 1 65 ? 95.359 25.340 20.183 1.00 47.98 65 ASP B C 1
ATOM 2449 O O . ASP B 1 65 ? 95.805 26.340 19.643 1.00 45.83 65 ASP B O 1
ATOM 2454 N N . TYR B 1 66 ? 94.384 25.389 21.084 1.00 41.65 66 TYR B N 1
ATOM 2455 C CA . TYR B 1 66 ? 93.681 26.559 21.518 1.00 41.36 66 TYR B CA 1
ATOM 2456 C C . TYR B 1 66 ? 93.134 26.295 22.935 1.00 44.77 66 TYR B C 1
ATOM 2457 O O . TYR B 1 66 ? 92.723 25.172 23.233 1.00 45.69 66 TYR B O 1
ATOM 2466 N N . ASP B 1 67 ? 93.184 27.341 23.756 1.00 45.12 67 ASP B N 1
ATOM 2467 C CA . ASP B 1 67 ? 92.632 27.206 25.105 1.00 47.89 67 ASP B CA 1
ATOM 2468 C C . ASP B 1 67 ? 91.190 27.725 25.015 1.00 45.31 67 ASP B C 1
ATOM 2469 O O . ASP B 1 67 ? 91.040 28.908 24.705 1.00 44.85 67 ASP B O 1
ATOM 2474 N N . ARG B 1 68 ? 90.216 26.846 25.236 1.00 44.99 68 ARG B N 1
ATOM 2475 C CA . ARG B 1 68 ? 88.833 27.345 25.133 1.00 45.58 68 ARG B CA 1
ATOM 2476 C C . ARG B 1 68 ? 88.386 28.126 26.330 1.00 43.56 68 ARG B C 1
ATOM 2477 O O . ARG B 1 68 ? 87.261 28.620 26.387 1.00 44.49 68 ARG B O 1
ATOM 2485 N N . GLU B 1 69 ? 89.278 28.370 27.290 1.00 47.51 69 GLU B N 1
ATOM 2486 C CA . GLU B 1 69 ? 89.034 29.148 28.494 1.00 43.03 69 GLU B CA 1
ATOM 2487 C C . GLU B 1 69 ? 89.372 30.626 28.272 1.00 40.90 69 GLU B C 1
ATOM 2488 O O . GLU B 1 69 ? 88.975 31.515 29.002 1.00 45.73 69 GLU B O 1
ATOM 2494 N N . THR B 1 70 ? 90.139 30.851 27.231 1.00 38.01 70 THR B N 1
ATOM 2495 C CA . THR B 1 70 ? 90.565 32.149 26.776 1.00 41.18 70 THR B CA 1
ATOM 2496 C C . THR B 1 70 ? 89.396 33.114 26.634 1.00 46.84 70 THR B C 1
ATOM 2497 O O . THR B 1 70 ? 88.478 32.911 25.833 1.00 55.31 70 THR B O 1
ATOM 2501 N N . ASN B 1 71 ? 89.428 34.174 27.416 1.00 47.19 71 ASN B N 1
ATOM 2502 C CA . ASN B 1 71 ? 88.373 35.218 27.384 1.00 45.45 71 ASN B CA 1
ATOM 2503 C C . ASN B 1 71 ? 88.370 35.849 26.009 1.00 43.78 71 ASN B C 1
ATOM 2504 O O . ASN B 1 71 ? 89.450 36.029 25.422 1.00 44.66 71 ASN B O 1
ATOM 2509 N N . LEU B 1 72 ? 87.228 36.098 25.357 1.00 48.18 72 LEU B N 1
ATOM 2510 C CA . LEU B 1 72 ? 87.199 36.647 24.003 1.00 50.01 72 LEU B CA 1
ATOM 2511 C C . LEU B 1 72 ? 86.770 38.110 23.980 1.00 50.44 72 LEU B C 1
ATOM 2512 O O . LEU B 1 72 ? 86.784 38.774 22.935 1.00 48.11 72 LEU B O 1
ATOM 2517 N N . ASN B 1 73 ? 86.392 38.586 25.155 1.00 56.19 73 ASN B N 1
ATOM 2518 C CA . ASN B 1 73 ? 85.976 39.947 25.396 1.00 65.35 73 ASN B CA 1
ATOM 2519 C C . ASN B 1 73 ? 84.761 40.372 24.599 1.00 66.46 73 ASN B C 1
ATOM 2520 O O . ASN B 1 73 ? 84.843 41.355 23.853 1.00 72.29 73 ASN B O 1
ATOM 2525 N N . LEU B 1 74 ? 83.651 39.675 24.789 1.00 63.03 74 LEU B N 1
ATOM 2526 C CA . LEU B 1 74 ? 82.464 39.982 24.030 1.00 58.33 74 LEU B CA 1
ATOM 2527 C C . LEU B 1 74 ? 81.357 40.651 24.817 1.00 56.15 74 LEU B C 1
ATOM 2528 O O . LEU B 1 74 ? 81.106 40.442 25.991 1.00 51.87 74 LEU B O 1
ATOM 2533 N N . THR B 1 75 ? 80.676 41.515 24.075 1.00 59.33 75 THR B N 1
ATOM 2534 C CA . THR B 1 75 ? 79.499 42.244 24.518 1.00 61.34 75 THR B CA 1
ATOM 2535 C C . THR B 1 75 ? 78.369 41.191 24.592 1.00 60.33 75 THR B C 1
ATOM 2536 O O . THR B 1 75 ? 78.311 40.320 23.701 1.00 59.61 75 THR B O 1
ATOM 2540 N N . LYS B 1 76 ? 77.537 41.271 25.609 1.00 56.89 76 LYS B N 1
ATOM 2541 C CA . LYS B 1 76 ? 76.392 40.357 25.651 1.00 57.19 76 LYS B CA 1
ATOM 2542 C C . LYS B 1 76 ? 75.698 40.452 24.273 1.00 58.76 76 LYS B C 1
ATOM 2543 O O . LYS B 1 76 ? 75.045 39.517 23.826 1.00 64.04 76 LYS B O 1
ATOM 2549 N N . LEU B 1 77 ? 75.888 41.586 23.608 1.00 54.92 77 LEU B N 1
ATOM 2550 C CA . LEU B 1 77 ? 75.314 41.913 22.331 1.00 49.74 77 LEU B CA 1
ATOM 2551 C C . LEU B 1 77 ? 75.799 41.104 21.134 1.00 44.44 77 LEU B C 1
ATOM 2552 O O . LEU B 1 77 ? 75.013 40.723 20.262 1.00 39.29 77 LEU B O 1
ATOM 2557 N N . GLU B 1 78 ? 77.118 40.966 21.079 1.00 37.16 78 GLU B N 1
ATOM 2558 C CA . GLU B 1 78 ? 77.716 40.196 19.985 1.00 39.55 78 GLU B CA 1
ATOM 2559 C C . GLU B 1 78 ? 77.416 38.730 20.312 1.00 40.33 78 GLU B C 1
ATOM 2560 O O . GLU B 1 78 ? 77.022 37.961 19.457 1.00 41.05 78 GLU B O 1
ATOM 2566 N N . VAL B 1 79 ? 77.561 38.390 21.605 1.00 38.49 79 VAL B N 1
ATOM 2567 C CA . VAL B 1 79 ? 77.259 37.015 22.002 1.00 35.85 79 VAL B CA 1
ATOM 2568 C C . VAL B 1 79 ? 75.847 36.641 21.561 1.00 36.71 79 VAL B C 1
ATOM 2569 O O . VAL B 1 79 ? 75.596 35.523 21.132 1.00 43.33 79 VAL B O 1
ATOM 2573 N N . ILE B 1 80 ? 74.914 37.569 21.652 1.00 38.40 80 ILE B N 1
ATOM 2574 C CA . ILE B 1 80 ? 73.541 37.341 21.246 1.00 35.39 80 ILE B CA 1
ATOM 2575 C C . ILE B 1 80 ? 73.398 37.188 19.743 1.00 40.33 80 ILE B C 1
ATOM 2576 O O . ILE B 1 80 ? 72.513 36.471 19.243 1.00 43.13 80 ILE B O 1
ATOM 2581 N N . THR B 1 81 ? 74.236 37.901 18.992 1.00 38.48 81 THR B N 1
ATOM 2582 C CA . THR B 1 81 ? 74.145 37.783 17.534 1.00 37.80 81 THR B CA 1
ATOM 2583 C C . THR B 1 81 ? 74.818 36.489 17.093 1.00 36.00 81 THR B C 1
ATOM 2584 O O . THR B 1 81 ? 74.356 35.838 16.163 1.00 36.04 81 THR B O 1
ATOM 2588 N N . ILE B 1 82 ? 75.897 36.088 17.762 1.00 34.94 82 ILE B N 1
ATOM 2589 C CA . ILE B 1 82 ? 76.584 34.846 17.421 1.00 33.72 82 ILE B CA 1
ATOM 2590 C C . ILE B 1 82 ? 75.601 33.676 17.621 1.00 32.24 82 ILE B C 1
ATOM 2591 O O . ILE B 1 82 ? 75.461 32.804 16.804 1.00 32.81 82 ILE B O 1
ATOM 2596 N N . MET B 1 83 ? 74.921 33.744 18.757 1.00 30.89 83 MET B N 1
ATOM 2597 C CA . MET B 1 83 ? 73.975 32.750 19.163 1.00 27.33 83 MET B CA 1
ATOM 2598 C C . MET B 1 83 ? 72.851 32.679 18.140 1.00 31.57 83 MET B C 1
ATOM 2599 O O . MET B 1 83 ? 72.444 31.561 17.831 1.00 35.42 83 MET B O 1
ATOM 2604 N N . GLU B 1 84 ? 72.353 33.787 17.618 1.00 31.45 84 GLU B N 1
ATOM 2605 C CA . GLU B 1 84 ? 71.250 33.665 16.654 1.00 27.62 84 GLU B CA 1
ATOM 2606 C C . GLU B 1 84 ? 71.689 33.040 15.331 1.00 30.89 84 GLU B C 1
ATOM 2607 O O . GLU B 1 84 ? 70.865 32.419 14.624 1.00 28.45 84 GLU B O 1
ATOM 2613 N N . GLN B 1 85 ? 72.954 33.239 14.950 1.00 24.68 85 GLN B N 1
ATOM 2614 C CA . GLN B 1 85 ? 73.442 32.678 13.696 1.00 26.33 85 GLN B CA 1
ATOM 2615 C C . GLN B 1 85 ? 73.608 31.166 13.852 1.00 27.31 85 GLN B C 1
ATOM 2616 O O . GLN B 1 85 ? 73.450 30.427 12.911 1.00 32.55 85 GLN B O 1
ATOM 2622 N N . ALA B 1 86 ? 73.973 30.789 15.075 1.00 26.08 86 ALA B N 1
ATOM 2623 C CA . ALA B 1 86 ? 74.166 29.378 15.392 1.00 24.20 86 ALA B CA 1
ATOM 2624 C C . ALA B 1 86 ? 72.815 28.686 15.373 1.00 21.54 86 ALA B C 1
ATOM 2625 O O . ALA B 1 86 ? 72.716 27.568 14.869 1.00 25.18 86 ALA B O 1
ATOM 2627 N N . PHE B 1 87 ? 71.752 29.311 15.831 1.00 20.84 87 PHE B N 1
ATOM 2628 C CA . PHE B 1 87 ? 70.405 28.745 15.800 1.00 18.20 87 PHE B CA 1
ATOM 2629 C C . PHE B 1 87 ? 69.966 28.558 14.344 1.00 26.97 87 PHE B C 1
ATOM 2630 O O . PHE B 1 87 ? 69.230 27.657 13.941 1.00 30.08 87 PHE B O 1
ATOM 2638 N N . CYS B 1 88 ? 70.397 29.500 13.503 1.00 30.35 88 CYS B N 1
ATOM 2639 C CA . CYS B 1 88 ? 70.095 29.450 12.081 1.00 27.66 88 CYS B CA 1
ATOM 2640 C C . CYS B 1 88 ? 70.752 28.219 11.466 1.00 29.43 88 CYS B C 1
ATOM 2641 O O . CYS B 1 88 ? 70.124 27.505 10.676 1.00 29.39 88 CYS B O 1
ATOM 2644 N N . TYR B 1 89 ? 72.013 27.968 11.812 1.00 22.96 89 TYR B N 1
ATOM 2645 C CA . TYR B 1 89 ? 72.725 26.788 11.329 1.00 19.87 89 TYR B CA 1
ATOM 2646 C C . TYR B 1 89 ? 72.089 25.496 11.825 1.00 21.86 89 TYR B C 1
ATOM 2647 O O . TYR B 1 89 ? 71.829 24.586 11.024 1.00 28.01 89 TYR B O 1
ATOM 2656 N N . LEU B 1 90 ? 71.802 25.378 13.104 1.00 24.11 90 LEU B N 1
ATOM 2657 C CA . LEU B 1 90 ? 71.212 24.191 13.702 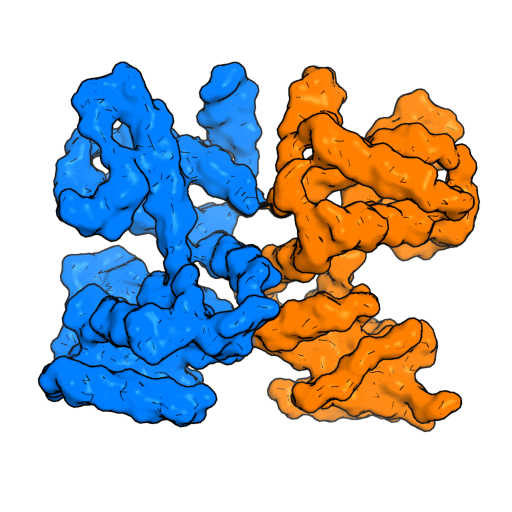1.00 26.13 90 LEU B CA 1
ATOM 2658 C C . LEU B 1 90 ? 69.817 23.907 13.161 1.00 28.97 90 LEU B C 1
ATOM 2659 O O . LEU B 1 90 ? 69.481 22.737 12.894 1.00 23.05 90 LEU B O 1
ATOM 2664 N N . ASN B 1 91 ? 69.012 24.974 12.998 1.00 26.22 91 ASN B N 1
ATOM 2665 C CA . ASN B 1 91 ? 67.666 24.831 12.480 1.00 23.62 91 ASN B CA 1
ATOM 2666 C C . ASN B 1 91 ? 67.656 24.148 11.111 1.00 21.27 91 ASN B C 1
ATOM 2667 O O . ASN B 1 91 ? 66.734 23.401 10.776 1.00 27.07 91 ASN B O 1
ATOM 2672 N N . GLY B 1 92 ? 68.687 24.305 10.302 1.00 23.18 92 GLY B N 1
ATOM 2673 C CA . GLY B 1 92 ? 68.831 23.673 9.023 1.00 20.93 92 GLY B CA 1
ATOM 2674 C C . GLY B 1 92 ? 69.196 22.204 9.181 1.00 29.23 92 GLY B C 1
ATOM 2675 O O . GLY B 1 92 ? 69.071 21.471 8.187 1.00 34.39 92 GLY B O 1
ATOM 2676 N N . LYS B 1 93 ? 69.650 21.776 10.368 1.00 26.30 93 LYS B N 1
ATOM 2677 C CA . LYS B 1 93 ? 69.992 20.374 10.608 1.00 16.76 93 LYS B CA 1
ATOM 2678 C C . LYS B 1 93 ? 68.751 19.673 11.144 1.00 13.87 93 LYS B C 1
ATOM 2679 O O . LYS B 1 93 ? 68.338 18.622 10.697 1.00 19.59 93 LYS B O 1
ATOM 2685 N N . SER B 1 94 ? 68.143 20.321 12.122 1.00 11.35 94 SER B N 1
ATOM 2686 C CA . SER B 1 94 ? 66.899 19.747 12.655 1.00 10.51 94 SER B CA 1
ATOM 2687 C C . SER B 1 94 ? 66.221 20.903 13.384 1.00 18.21 94 SER B C 1
ATOM 2688 O O . SER B 1 94 ? 66.882 21.558 14.177 1.00 25.40 94 SER B O 1
ATOM 2691 N N . PRO B 1 95 ? 64.979 21.159 13.051 1.00 22.12 95 PRO B N 1
ATOM 2692 C CA . PRO B 1 95 ? 64.212 22.235 13.601 1.00 22.51 95 PRO B CA 1
ATOM 2693 C C . PRO B 1 95 ? 64.248 22.234 15.125 1.00 25.30 95 PRO B C 1
ATOM 2694 O O . PRO B 1 95 ? 63.974 21.210 15.718 1.00 24.15 95 PRO B O 1
ATOM 2698 N N . ILE B 1 96 ? 64.539 23.416 15.655 1.00 24.52 96 ILE B N 1
ATOM 2699 C CA . ILE B 1 96 ? 64.539 23.661 17.090 1.00 25.11 96 ILE B CA 1
ATOM 2700 C C . ILE B 1 96 ? 63.125 24.096 17.463 1.00 28.25 96 ILE B C 1
ATOM 2701 O O . ILE B 1 96 ? 62.646 25.083 16.870 1.00 32.06 96 ILE B O 1
ATOM 2706 N N . LYS B 1 97 ? 62.406 23.387 18.296 1.00 25.94 97 LYS B N 1
ATOM 2707 C CA . LYS B 1 97 ? 61.025 23.749 18.647 1.00 29.78 97 LYS B CA 1
ATOM 2708 C C . LYS B 1 97 ? 60.821 25.233 18.928 1.00 41.18 97 LYS B C 1
ATOM 2709 O O . LYS B 1 97 ? 61.474 25.835 19.816 1.00 41.88 97 LYS B O 1
ATOM 2715 N N . GLY B 1 98 ? 59.889 25.890 18.215 1.00 40.28 98 GLY B N 1
ATOM 2716 C CA . GLY B 1 98 ? 59.556 27.280 18.403 1.00 42.45 98 GLY B CA 1
ATOM 2717 C C . GLY B 1 9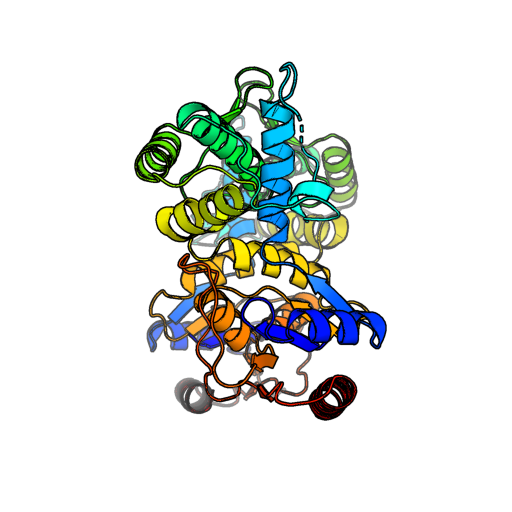8 ? 60.472 28.332 17.826 1.00 44.65 98 GLY B C 1
ATOM 2718 O O . GLY B 1 98 ? 60.462 29.513 18.217 1.00 47.17 98 GLY B O 1
ATOM 2719 N N . VAL B 1 99 ? 61.333 27.945 16.904 1.00 44.55 99 VAL B N 1
ATOM 2720 C CA . VAL B 1 99 ? 62.285 28.759 16.208 1.00 37.45 99 VAL B CA 1
ATOM 2721 C C . VAL B 1 99 ? 61.970 28.673 14.696 1.00 39.74 99 VAL B C 1
ATOM 2722 O O . VAL B 1 99 ? 61.706 27.582 14.200 1.00 37.24 99 VAL B O 1
ATOM 2726 N N . PHE B 1 100 ? 61.963 29.804 14.052 1.00 43.71 100 PHE B N 1
ATOM 2727 C CA . PHE B 1 100 ? 61.748 29.890 12.603 1.00 49.26 100 PHE B CA 1
ATOM 2728 C C . PHE B 1 100 ? 62.860 30.772 12.032 1.00 46.16 100 PHE B C 1
ATOM 2729 O O . PHE B 1 100 ? 63.185 31.804 12.638 1.00 46.48 100 PHE B O 1
ATOM 2737 N N . VAL B 1 101 ? 63.531 30.362 10.972 1.00 44.28 101 VAL B N 1
ATOM 2738 C CA . VAL B 1 101 ? 64.629 31.174 10.433 1.00 50.43 101 VAL B CA 1
ATOM 2739 C C . VAL B 1 101 ? 64.148 31.872 9.174 1.00 57.02 101 VAL B C 1
ATOM 2740 O O . VAL B 1 101 ? 63.522 31.256 8.305 1.00 58.84 101 VAL B O 1
ATOM 2744 N N . PHE B 1 102 ? 64.397 33.182 9.097 1.00 64.06 102 PHE B N 1
ATOM 2745 C CA . PHE B 1 102 ? 63.984 33.876 7.877 1.00 73.54 102 PHE B CA 1
ATOM 2746 C C . PHE B 1 102 ? 65.178 34.607 7.268 1.00 74.45 102 PHE B C 1
ATOM 2747 O O . PHE B 1 102 ? 66.136 35.014 7.920 1.00 68.02 102 PHE B O 1
ATOM 2755 N N . ASP B 1 103 ? 65.120 34.658 5.931 1.00 80.54 103 ASP B N 1
ATOM 2756 C CA . ASP B 1 103 ? 66.126 35.307 5.138 1.00 89.10 103 ASP B CA 1
ATOM 2757 C C . ASP B 1 103 ? 65.789 36.800 4.969 1.00 91.92 103 ASP B C 1
ATOM 2758 O O . ASP B 1 103 ? 64.687 37.174 4.592 1.00 89.35 103 ASP B O 1
ATOM 2763 N N . ASP B 1 104 ? 66.797 37.601 5.273 1.00 95.53 104 ASP B N 1
ATOM 2764 C CA . ASP B 1 104 ? 66.674 39.049 5.176 1.00 99.17 104 ASP B CA 1
ATOM 2765 C C . ASP B 1 104 ? 67.645 39.592 4.125 1.00 99.78 104 ASP B C 1
ATOM 2766 O O . ASP B 1 104 ? 68.392 40.550 4.345 1.00 99.78 104 ASP B O 1
ATOM 2771 N N . GLU B 1 105 ? 67.590 38.927 2.965 1.00 99.78 105 GLU B N 1
ATOM 2772 C CA . GLU B 1 105 ? 68.421 39.252 1.815 1.00 99.78 105 GLU B CA 1
ATOM 2773 C C . GLU B 1 105 ? 69.902 39.151 2.182 1.00 99.78 105 GLU B C 1
ATOM 2774 O O . GLU B 1 105 ? 70.535 40.160 2.515 1.00 99.78 105 GLU B O 1
ATOM 2780 N N . GLY B 1 106 ? 70.390 37.909 2.121 1.00 99.78 106 GLY B N 1
ATOM 2781 C CA . GLY B 1 106 ? 71.785 37.673 2.497 1.00 99.78 106 GLY B CA 1
ATOM 2782 C C . GLY B 1 106 ? 71.934 37.777 4.020 1.00 99.78 106 GLY B C 1
ATOM 2783 O O . GLY B 1 106 ? 73.009 38.138 4.517 1.00 99.78 106 GLY B O 1
ATOM 2784 N N . LYS B 1 107 ? 70.870 37.456 4.756 1.00 95.79 107 LYS B N 1
ATOM 2785 C CA . LYS B 1 107 ? 70.920 37.566 6.219 1.00 90.80 107 LYS B CA 1
ATOM 2786 C C . LYS B 1 107 ? 69.748 36.860 6.883 1.00 83.25 107 LYS B C 1
ATOM 2787 O O . LYS B 1 107 ? 68.669 37.443 7.052 1.00 83.18 107 LYS B O 1
ATOM 2793 N N . GLU B 1 108 ? 69.949 35.596 7.257 1.00 72.25 108 GLU B N 1
ATOM 2794 C CA . GLU B 1 108 ? 68.838 34.897 7.925 1.00 62.67 108 GLU B CA 1
ATOM 2795 C C . GLU B 1 108 ? 68.874 35.316 9.394 1.00 56.37 108 GLU B C 1
ATOM 2796 O O . GLU B 1 108 ? 69.933 35.658 9.929 1.00 51.17 108 GLU B O 1
ATOM 2802 N N . SER B 1 109 ? 67.715 35.338 10.009 1.00 53.34 109 SER B N 1
ATOM 2803 C CA . SER B 1 109 ? 67.602 35.702 11.432 1.00 53.55 109 SER B CA 1
ATOM 2804 C C . SER B 1 109 ? 66.515 34.820 12.042 1.00 51.64 109 SER B C 1
ATOM 2805 O O . SER B 1 109 ? 65.774 34.202 11.253 1.00 53.62 109 SER B O 1
ATOM 2808 N N . VAL B 1 110 ? 66.428 34.719 13.360 1.00 48.04 110 VAL B N 1
ATOM 2809 C CA . VAL B 1 110 ? 65.384 33.865 13.950 1.00 45.26 110 VAL B CA 1
ATOM 2810 C C . VAL B 1 110 ? 64.163 34.689 14.308 1.00 48.75 110 VAL B C 1
ATOM 2811 O O . VAL B 1 110 ? 64.280 35.907 14.513 1.00 53.99 110 VAL B O 1
ATOM 2815 N N . ASN B 1 111 ? 62.990 34.072 14.361 1.00 47.14 111 ASN B N 1
ATOM 2816 C CA . ASN B 1 111 ? 61.757 34.781 14.730 1.00 47.14 111 ASN B CA 1
ATOM 2817 C C . ASN B 1 111 ? 62.010 35.609 15.978 1.00 53.85 111 ASN B C 1
ATOM 2818 O O . ASN B 1 111 ? 63.041 35.410 16.662 1.00 53.39 111 ASN B O 1
ATOM 2823 N N . PHE B 1 112 ? 61.147 36.559 16.328 1.00 61.15 112 PHE B N 1
ATOM 2824 C CA . PHE B 1 112 ? 61.356 37.434 17.463 1.00 62.03 112 PHE B CA 1
ATOM 2825 C C . PHE B 1 112 ? 61.437 36.862 18.844 1.00 58.90 112 PHE B C 1
ATOM 2826 O O . PHE B 1 112 ? 62.341 37.228 19.619 1.00 52.22 112 PHE B O 1
ATOM 2834 N N . VAL B 1 113 ? 60.497 36.009 19.200 1.00 59.21 113 VAL B N 1
ATOM 2835 C CA . VAL B 1 113 ? 60.441 35.367 20.515 1.00 59.84 113 VAL B CA 1
ATOM 2836 C C . VAL B 1 113 ? 61.665 34.499 20.772 1.00 55.30 113 VAL B C 1
ATOM 2837 O O . VAL B 1 113 ? 62.238 34.490 21.859 1.00 57.20 113 VAL B O 1
ATOM 2841 N N . ALA B 1 114 ? 62.059 33.733 19.752 1.00 50.21 114 ALA B N 1
ATOM 2842 C CA . ALA B 1 114 ? 63.284 32.924 19.890 1.00 43.20 114 ALA B CA 1
ATOM 2843 C C . ALA B 1 114 ? 64.355 33.998 20.147 1.00 40.26 114 ALA B C 1
ATOM 2844 O O . ALA B 1 114 ? 65.075 33.974 21.133 1.00 41.71 114 ALA B O 1
ATOM 2846 N N . PHE B 1 115 ? 64.320 35.024 19.273 1.00 38.92 115 PHE B N 1
ATOM 2847 C CA . PHE B 1 115 ? 65.283 36.113 19.453 1.00 41.33 115 PHE B CA 1
ATOM 2848 C C . PHE B 1 115 ? 65.224 36.739 20.837 1.00 41.30 115 PHE B C 1
ATOM 2849 O O . PHE B 1 115 ? 66.245 36.982 21.469 1.00 38.73 115 PHE B O 1
ATOM 2857 N N . ASN B 1 116 ? 64.016 37.001 21.330 1.00 44.00 116 ASN B N 1
ATOM 2858 C CA . ASN B 1 116 ? 63.797 37.563 22.643 1.00 41.62 116 ASN B CA 1
ATOM 2859 C C . ASN B 1 116 ? 64.233 36.621 23.736 1.00 48.30 116 ASN B C 1
ATOM 2860 O O . ASN B 1 116 ? 64.853 37.107 24.693 1.00 52.55 116 ASN B O 1
ATOM 2865 N N . LYS B 1 117 ? 63.965 35.320 23.627 1.00 48.30 117 LYS B N 1
ATOM 2866 C CA . LYS B 1 117 ? 64.404 34.387 24.700 1.00 42.20 117 LYS B CA 1
ATOM 2867 C C . LYS B 1 117 ? 65.925 34.325 24.740 1.00 34.90 117 LYS B C 1
ATOM 2868 O O . LYS B 1 117 ? 66.540 34.215 25.801 1.00 36.02 117 LYS B O 1
ATOM 2874 N N . ILE B 1 118 ? 66.538 34.408 23.558 1.00 34.63 118 ILE B N 1
ATOM 2875 C CA . ILE B 1 118 ? 68.000 34.359 23.474 1.00 39.95 118 ILE B CA 1
ATOM 2876 C C . ILE B 1 118 ? 68.633 35.534 24.219 1.00 41.71 118 ILE B C 1
ATOM 2877 O O . ILE B 1 118 ? 69.632 35.395 24.932 1.00 43.58 118 ILE B O 1
ATOM 2882 N N . THR B 1 119 ? 68.075 36.721 23.996 1.00 48.24 119 THR B N 1
ATOM 2883 C CA . THR B 1 119 ? 68.555 37.958 24.624 1.00 48.43 119 THR B CA 1
ATOM 2884 C C . THR B 1 119 ? 68.354 37.891 26.143 1.00 44.21 119 THR B C 1
ATOM 2885 O O . THR B 1 119 ? 69.286 38.127 26.931 1.00 41.05 119 THR B O 1
ATOM 2889 N N . ASP B 1 120 ? 67.142 37.493 26.545 1.00 41.12 120 ASP B N 1
ATOM 2890 C CA . ASP B 1 120 ? 66.832 37.377 27.963 1.00 45.94 120 ASP B CA 1
ATOM 2891 C C . ASP B 1 120 ? 67.850 36.433 28.599 1.00 46.84 120 ASP B C 1
ATOM 2892 O O . ASP B 1 120 ? 68.511 36.801 29.556 1.00 52.49 120 ASP B O 1
ATOM 2897 N N . VAL B 1 121 ? 67.981 35.241 28.017 1.00 44.25 121 VAL B N 1
ATOM 2898 C CA . VAL B 1 121 ? 68.933 34.275 28.549 1.00 37.01 121 VAL B CA 1
ATOM 2899 C C . VAL B 1 121 ? 70.350 34.791 28.523 1.00 32.43 121 VAL B C 1
ATOM 2900 O O . VAL B 1 121 ? 71.047 34.650 29.542 1.00 36.06 121 VAL B O 1
ATOM 2904 N N . ILE B 1 122 ? 70.828 35.393 27.432 1.00 36.30 122 ILE B N 1
ATOM 2905 C CA . ILE B 1 122 ? 72.204 35.850 27.403 1.00 33.80 122 ILE B CA 1
ATOM 2906 C C . ILE B 1 122 ? 72.417 37.058 28.302 1.00 40.89 122 ILE B C 1
ATOM 2907 O O . ILE B 1 122 ? 73.544 37.280 28.723 1.00 40.14 122 ILE B O 1
ATOM 2912 N N . ASN B 1 123 ? 71.351 37.792 28.591 1.00 43.24 123 ASN B N 1
ATOM 2913 C CA . ASN B 1 123 ? 71.459 38.955 29.468 1.00 49.72 123 ASN B CA 1
ATOM 2914 C C . ASN B 1 123 ? 71.649 38.626 30.931 1.00 52.75 123 ASN B C 1
ATOM 2915 O O . ASN B 1 123 ? 72.201 39.458 31.679 1.00 53.78 123 ASN B O 1
ATOM 2920 N N . ASN B 1 124 ? 71.299 37.461 31.443 1.00 51.64 124 ASN B N 1
ATOM 2921 C CA . ASN B 1 124 ? 71.552 37.087 32.819 1.00 55.77 124 ASN B CA 1
ATOM 2922 C C . ASN B 1 124 ? 72.876 36.339 32.969 1.00 58.06 124 ASN B C 1
ATOM 2923 O O . ASN B 1 124 ? 73.185 35.892 34.079 1.00 62.30 124 ASN B O 1
ATOM 2928 N N . ILE B 1 125 ? 73.597 36.121 31.870 1.00 61.79 125 ILE B N 1
ATOM 2929 C CA . ILE B 1 125 ? 74.875 35.410 32.006 1.00 61.01 125 ILE B CA 1
ATOM 2930 C C . ILE B 1 125 ? 75.881 36.500 32.453 1.00 62.13 125 ILE B C 1
ATOM 2931 O O . ILE B 1 125 ? 76.244 37.367 31.663 1.00 59.08 125 ILE B O 1
ATOM 2936 N N . GLU B 1 126 ? 76.225 36.407 33.725 1.00 66.21 126 GLU B N 1
ATOM 2937 C CA . GLU B 1 126 ? 77.143 37.380 34.305 1.00 73.97 126 GLU B CA 1
ATOM 2938 C C . GLU B 1 126 ? 78.593 36.988 34.102 1.00 76.46 126 GLU B C 1
ATOM 2939 O O . GLU B 1 126 ? 79.491 37.694 34.591 1.00 82.66 126 GLU B O 1
ATOM 2945 N N . ASP B 1 127 ? 78.850 35.883 33.403 1.00 74.23 127 ASP B N 1
ATOM 2946 C CA . ASP B 1 127 ? 80.206 35.405 33.196 1.00 66.03 127 ASP B CA 1
ATOM 2947 C C . ASP B 1 127 ? 80.932 36.090 32.030 1.00 61.66 127 ASP B C 1
ATOM 2948 O O . ASP B 1 127 ? 80.483 37.002 31.346 1.00 60.46 127 ASP B O 1
ATOM 2953 N N . GLN B 1 128 ? 82.149 35.575 31.841 1.00 57.60 128 GLN B N 1
ATOM 2954 C CA . GLN B 1 128 ? 83.032 36.017 30.778 1.00 54.45 128 GLN B CA 1
ATOM 2955 C C . GLN B 1 128 ? 82.957 34.949 29.667 1.00 49.79 128 GLN B C 1
ATOM 2956 O O . GLN B 1 128 ? 82.902 33.754 29.967 1.00 47.40 128 GLN B O 1
ATOM 2962 N N . TRP B 1 129 ? 82.962 35.440 28.445 1.00 43.97 129 TRP B N 1
ATOM 2963 C CA . TRP B 1 129 ? 82.866 34.672 27.267 1.00 37.40 129 TRP B CA 1
ATOM 2964 C C . TRP B 1 129 ? 84.098 34.027 26.698 1.00 40.96 129 TRP B C 1
ATOM 2965 O O . TRP B 1 129 ? 84.811 34.637 25.902 1.00 46.41 129 TRP B O 1
ATOM 2976 N N . SER B 1 130 ? 84.321 32.767 27.071 1.00 39.57 130 SER B N 1
ATOM 2977 C CA . SER B 1 130 ? 85.406 31.981 26.475 1.00 36.30 130 SER B CA 1
ATOM 2978 C C . SER B 1 130 ? 84.686 31.102 25.420 1.00 41.39 130 SER B C 1
ATOM 2979 O O . SER B 1 130 ? 83.441 31.088 25.405 1.00 40.42 130 SER B O 1
ATOM 2982 N N . VAL B 1 131 ? 85.411 30.430 24.567 1.00 43.45 131 VAL B N 1
ATOM 2983 C CA . VAL B 1 131 ? 84.752 29.524 23.585 1.00 38.21 131 VAL B CA 1
ATOM 2984 C C . VAL B 1 131 ? 83.939 28.506 24.384 1.00 38.57 131 VAL B C 1
ATOM 2985 O O . VAL B 1 131 ? 82.800 28.170 24.068 1.00 37.61 131 VAL B O 1
ATOM 2989 N N . ARG B 1 132 ? 84.477 28.051 25.513 1.00 32.00 132 ARG B N 1
ATOM 2990 C CA . ARG B 1 132 ? 83.886 27.095 26.413 1.00 29.07 132 ARG B CA 1
ATOM 2991 C C . ARG B 1 132 ? 82.632 27.531 27.138 1.00 28.16 132 ARG B C 1
ATOM 2992 O O . ARG B 1 132 ? 81.834 26.685 27.562 1.00 33.96 132 ARG B O 1
ATOM 3007 N N . ARG B 1 133 ? 82.429 28.825 27.277 1.00 29.53 133 ARG B N 1
ATOM 3008 C CA . ARG B 1 133 ? 81.234 29.340 27.945 1.00 26.56 133 ARG B CA 1
ATOM 3009 C C . ARG B 1 133 ? 80.160 29.519 26.876 1.00 29.43 133 ARG B C 1
ATOM 3010 O O . ARG B 1 133 ? 78.957 29.523 27.102 1.00 28.06 133 ARG B O 1
ATOM 3018 N N . LEU B 1 134 ? 80.665 29.730 25.646 1.00 31.95 134 LEU B N 1
ATOM 3019 C CA . LEU B 1 134 ? 79.781 29.857 24.478 1.00 29.83 134 LEU B CA 1
ATOM 3020 C C . LEU B 1 134 ? 79.125 28.485 24.199 1.00 27.79 134 LEU B C 1
ATOM 3021 O O . LEU B 1 134 ? 77.932 28.402 23.901 1.00 33.97 134 LEU B O 1
ATOM 3026 N N . MET B 1 135 ? 79.887 27.408 24.347 1.00 25.00 135 MET B N 1
ATOM 3027 C CA . MET B 1 135 ? 79.379 26.055 24.114 1.00 23.33 135 MET B CA 1
ATOM 3028 C C . MET B 1 135 ? 78.282 25.701 25.081 1.00 24.66 135 MET B C 1
ATOM 3029 O O . MET B 1 135 ? 77.248 25.122 24.756 1.00 25.55 135 MET B O 1
ATOM 3034 N N . GLN B 1 136 ? 78.482 26.128 26.317 1.00 30.04 136 GLN B N 1
ATOM 3035 C CA . GLN B 1 136 ? 77.512 25.888 27.389 1.00 28.46 136 GLN B CA 1
ATOM 3036 C C . GLN B 1 136 ? 76.240 26.689 27.198 1.00 22.90 136 GLN B C 1
ATOM 3037 O O . GLN B 1 136 ? 75.120 26.221 27.372 1.00 32.24 136 GLN B O 1
ATOM 3043 N N . ALA B 1 137 ? 76.415 27.961 26.869 1.00 23.30 137 ALA B N 1
ATOM 3044 C CA . ALA B 1 137 ? 75.300 28.865 26.658 1.00 23.47 137 ALA B CA 1
ATOM 3045 C C . ALA B 1 137 ? 74.439 28.362 25.509 1.00 26.72 137 ALA B C 1
ATOM 3046 O O . ALA B 1 137 ? 73.227 28.382 25.597 1.00 32.33 137 ALA B O 1
ATOM 3048 N N . LEU B 1 138 ? 75.103 27.954 24.409 1.00 29.15 138 LEU B N 1
ATOM 3049 C CA . LEU B 1 138 ? 74.372 27.443 23.260 1.00 23.55 138 LEU B CA 1
ATOM 3050 C C . LEU B 1 138 ? 73.722 26.103 23.664 1.00 20.02 138 LEU B C 1
ATOM 3051 O O . LEU B 1 138 ? 72.513 25.932 23.612 1.00 23.90 138 LEU B O 1
ATOM 3056 N N . GLY B 1 139 ? 74.554 25.164 24.090 1.00 16.51 139 GLY B N 1
ATOM 3057 C CA . GLY B 1 139 ? 74.127 23.850 24.422 1.00 14.08 139 GLY B CA 1
ATOM 3058 C C . GLY B 1 139 ? 73.124 23.691 25.518 1.00 23.11 139 GLY B C 1
ATOM 3059 O O . GLY B 1 139 ? 72.133 22.946 25.406 1.00 24.16 139 GLY B O 1
ATOM 3060 N N . THR B 1 140 ? 73.353 24.379 26.639 1.00 26.93 140 THR B N 1
ATOM 3061 C CA . THR B 1 140 ? 72.499 24.226 27.800 1.00 22.45 140 THR B CA 1
ATOM 3062 C C . THR B 1 140 ? 71.697 25.398 28.253 1.00 21.79 140 THR B C 1
ATOM 3063 O O . THR B 1 140 ? 70.507 25.236 28.503 1.00 24.79 140 THR B O 1
ATOM 3067 N N . ASP B 1 141 ? 72.347 26.543 28.464 1.00 24.23 141 ASP B N 1
ATOM 3068 C CA . ASP B 1 141 ? 71.561 27.692 28.936 1.00 23.57 141 ASP B CA 1
ATOM 3069 C C . ASP B 1 141 ? 70.426 27.964 27.989 1.00 24.71 141 ASP B C 1
ATOM 3070 O O . ASP B 1 141 ? 69.339 28.434 28.317 1.00 32.64 141 ASP B O 1
ATOM 3075 N N . LEU B 1 142 ? 70.719 27.740 26.694 1.00 29.00 142 LEU B N 1
ATOM 3076 C CA . LEU B 1 142 ? 69.705 28.033 25.689 1.00 23.04 142 LEU B CA 1
ATOM 3077 C C . LEU B 1 142 ? 68.891 26.852 25.259 1.00 21.02 142 LEU B C 1
ATOM 3078 O O . LEU B 1 142 ? 67.735 26.690 25.653 1.00 25.40 142 LEU B O 1
ATOM 3083 N N . ILE B 1 143 ? 69.474 25.985 24.428 1.00 22.21 143 ILE B N 1
ATOM 3084 C CA . ILE B 1 143 ? 68.667 24.889 23.871 1.00 18.97 143 ILE B CA 1
ATOM 3085 C C . ILE B 1 143 ? 68.110 23.960 24.883 1.00 13.60 143 ILE B C 1
ATOM 3086 O O . ILE B 1 143 ? 66.873 23.766 24.956 1.00 19.64 143 ILE B O 1
ATOM 3091 N N . VAL B 1 144 ? 68.928 23.265 25.687 1.00 17.33 144 VAL B N 1
ATOM 3092 C CA . VAL B 1 144 ? 68.390 22.290 26.632 1.00 17.33 144 VAL B CA 1
ATOM 3093 C C . VAL B 1 144 ? 67.452 22.887 27.649 1.00 25.20 144 VAL B C 1
ATOM 3094 O O . VAL B 1 144 ? 66.370 22.350 27.926 1.00 25.48 144 VAL B O 1
ATOM 3098 N N . ASN B 1 145 ? 67.832 24.015 28.249 1.00 28.87 145 ASN B N 1
ATOM 3099 C CA . ASN B 1 145 ? 66.959 24.616 29.244 1.00 30.40 145 ASN B CA 1
ATOM 3100 C C . ASN B 1 145 ? 65.843 25.440 28.675 1.00 28.08 145 ASN B C 1
ATOM 3101 O O . ASN B 1 145 ? 64.763 25.451 29.301 1.00 37.74 145 ASN B O 1
ATOM 3106 N N . ASN B 1 146 ? 65.974 26.106 27.542 1.00 30.43 146 ASN B N 1
ATOM 3107 C CA . ASN B 1 146 ? 64.868 26.921 27.032 1.00 22.05 146 ASN B CA 1
ATOM 3108 C C . ASN B 1 146 ? 64.135 26.506 25.809 1.00 28.42 146 ASN B C 1
ATOM 3109 O O . ASN B 1 146 ? 63.035 27.060 25.543 1.00 27.47 146 ASN B O 1
ATOM 3114 N N . PHE B 1 147 ? 64.658 25.573 24.988 1.00 27.75 147 PHE B N 1
ATOM 3115 C CA . PHE B 1 147 ? 63.983 25.179 23.765 1.00 19.35 147 PHE B CA 1
ATOM 3116 C C . PHE B 1 147 ? 63.683 23.703 23.682 1.00 22.77 147 PHE B C 1
ATOM 3117 O O . PHE B 1 147 ? 62.513 23.370 23.415 1.00 28.07 147 PHE B O 1
ATOM 3125 N N . ASP B 1 148 ? 64.651 22.806 23.875 1.00 20.56 148 ASP B N 1
ATOM 3126 C CA . ASP B 1 148 ? 64.330 21.359 23.720 1.00 17.30 148 ASP B CA 1
ATOM 3127 C C . ASP B 1 148 ? 65.417 20.581 24.464 1.00 14.54 148 ASP B C 1
ATOM 3128 O O . ASP B 1 148 ? 66.561 20.519 24.059 1.00 16.10 148 ASP B O 1
ATOM 3133 N N . ARG B 1 149 ? 65.040 20.055 25.577 1.00 16.79 149 ARG B N 1
ATOM 3134 C CA . ARG B 1 149 ? 65.861 19.293 26.501 1.00 20.60 149 ARG B CA 1
ATOM 3135 C C . ARG B 1 149 ? 66.594 18.189 25.756 1.00 20.11 149 ARG B C 1
ATOM 3136 O O . ARG B 1 149 ? 67.712 17.797 26.111 1.00 22.96 149 ARG B O 1
ATOM 3144 N N . MET B 1 150 ? 65.892 17.662 24.742 1.00 18.74 150 MET B N 1
ATOM 3145 C CA . MET B 1 150 ? 66.360 16.534 23.964 1.00 16.03 150 MET B CA 1
ATOM 3146 C C . MET B 1 150 ? 67.006 16.808 22.630 1.00 13.79 150 MET B C 1
ATOM 3147 O O . MET B 1 150 ? 67.362 15.875 21.922 1.00 17.45 150 MET B O 1
ATOM 3152 N N . TYR B 1 151 ? 67.188 18.049 22.222 1.00 14.60 151 TYR B N 1
ATOM 3153 C CA . TYR B 1 151 ? 67.749 18.392 20.942 1.00 16.25 151 TYR B CA 1
ATOM 3154 C C . TYR B 1 151 ? 69.075 17.784 20.595 1.00 20.38 151 TYR B C 1
ATOM 3155 O O . TYR B 1 151 ? 69.278 17.377 19.434 1.00 17.14 151 TYR B O 1
ATOM 3164 N N . TRP B 1 152 ? 70.065 17.625 21.488 1.00 19.01 152 TRP B N 1
ATOM 3165 C CA . TRP B 1 152 ? 71.325 17.066 21.147 1.00 13.51 152 TRP B CA 1
ATOM 3166 C C . TRP B 1 152 ? 71.241 15.567 20.914 1.00 11.37 152 TRP B C 1
ATOM 3167 O O . TRP B 1 152 ? 72.076 15.052 20.143 1.00 10.48 152 TRP B O 1
ATOM 3178 N N . VAL B 1 153 ? 70.335 14.924 21.601 1.00 10.92 153 VAL B N 1
ATOM 3179 C CA . VAL B 1 153 ? 70.095 13.487 21.470 1.00 16.73 153 VAL B CA 1
ATOM 3180 C C . VAL B 1 153 ? 69.307 13.220 20.167 1.00 13.29 153 VAL B C 1
ATOM 3181 O O . VAL B 1 153 ? 69.496 12.222 19.511 1.00 13.33 153 VAL B O 1
ATOM 3185 N N . LYS B 1 154 ? 68.455 14.155 19.769 1.00 13.97 154 LYS B N 1
ATOM 3186 C CA . LYS B 1 154 ? 67.742 14.022 18.474 1.00 12.08 154 LYS B CA 1
ATOM 3187 C C . LYS B 1 154 ? 68.759 14.042 17.340 1.00 13.85 154 LYS B C 1
ATOM 3188 O O . LYS B 1 154 ? 68.650 13.222 16.412 1.00 15.62 154 LYS B O 1
ATOM 3194 N N . LEU B 1 155 ? 69.766 14.925 17.386 1.00 9.70 155 LEU B N 1
ATOM 3195 C CA . LEU B 1 155 ? 70.781 14.949 16.359 1.00 9.27 155 LEU B CA 1
ATOM 3196 C C . LEU B 1 155 ? 71.619 13.685 16.339 1.00 13.98 155 LEU B C 1
ATOM 3197 O O . LEU B 1 155 ? 72.040 13.252 15.262 1.00 12.27 155 LEU B O 1
ATOM 3202 N N . PHE B 1 156 ? 71.855 13.036 17.483 1.00 12.34 156 PHE B N 1
ATOM 3203 C CA . PHE B 1 156 ? 72.581 11.777 17.510 1.00 12.19 156 PHE B CA 1
ATOM 3204 C C . PHE B 1 156 ? 71.701 10.694 16.870 1.00 7.77 156 PHE B C 1
ATOM 3205 O O . PHE B 1 156 ? 72.170 9.842 16.114 1.00 14.35 156 PHE B O 1
ATOM 3213 N N . ALA B 1 157 ? 70.397 10.728 17.131 1.00 12.60 157 ALA B N 1
ATOM 3214 C CA . ALA B 1 157 ? 69.450 9.763 16.609 1.00 13.53 157 ALA B CA 1
ATOM 3215 C C . ALA B 1 157 ? 69.423 9.801 15.081 1.00 14.29 157 ALA B C 1
ATOM 3216 O O . ALA B 1 157 ? 69.419 8.758 14.448 1.00 14.77 157 ALA B O 1
ATOM 3218 N N . LEU B 1 158 ? 69.492 10.981 14.524 1.00 14.76 158 LEU B N 1
ATOM 3219 C CA . LEU B 1 158 ? 69.542 11.150 13.080 1.00 14.58 158 LEU B CA 1
ATOM 3220 C C . LEU B 1 158 ? 70.807 10.543 12.525 1.00 14.00 158 LEU B C 1
ATOM 3221 O O . LEU B 1 158 ? 70.783 9.796 11.550 1.00 15.36 158 LEU B O 1
ATOM 3226 N N . ASP B 1 159 ? 71.942 10.788 13.126 1.00 13.31 159 ASP B N 1
ATOM 3227 C CA . ASP B 1 159 ? 73.208 10.240 12.693 1.00 8.95 159 ASP B CA 1
ATOM 3228 C C . ASP B 1 159 ? 73.297 8.746 12.923 1.00 10.04 159 ASP B C 1
ATOM 3229 O O . ASP B 1 159 ? 73.810 8.030 12.072 1.00 13.08 159 ASP B O 1
ATOM 3234 N N . TYR B 1 160 ? 72.802 8.255 14.052 1.00 8.92 160 TYR B N 1
ATOM 3235 C CA . TYR B 1 160 ? 72.850 6.813 14.308 1.00 14.30 160 TYR B CA 1
ATOM 3236 C C . TYR B 1 160 ? 72.087 5.995 13.275 1.00 12.32 160 TYR B C 1
ATOM 3237 O O . TYR B 1 160 ? 72.505 4.919 12.847 1.00 12.30 160 TYR B O 1
ATOM 3246 N N . LEU B 1 161 ? 70.879 6.431 12.961 1.00 17.09 161 LEU B N 1
ATOM 3247 C CA . LEU B 1 161 ? 69.990 5.803 11.990 1.00 14.56 161 LEU B CA 1
ATOM 3248 C C . LEU B 1 161 ? 70.590 5.888 10.604 1.00 13.95 161 LEU B C 1
ATOM 3249 O O . LEU B 1 161 ? 70.491 4.967 9.818 1.00 20.57 161 LEU B O 1
ATOM 3254 N N . ASP B 1 162 ? 71.296 6.953 10.344 1.00 14.45 162 ASP B N 1
ATOM 3255 C CA . ASP B 1 162 ? 72.034 7.154 9.135 1.00 12.28 162 ASP B CA 1
ATOM 3256 C C . ASP B 1 162 ? 73.177 6.169 8.968 1.00 18.08 162 ASP B C 1
ATOM 3257 O O . ASP B 1 162 ? 73.525 5.843 7.831 1.00 26.07 162 ASP B O 1
ATOM 3262 N N . LYS B 1 163 ? 73.772 5.688 10.046 1.00 17.28 163 LYS B N 1
ATOM 3263 C CA . LYS B 1 163 ? 74.908 4.792 10.020 1.00 12.73 163 LYS B CA 1
ATOM 3264 C C . LYS B 1 163 ? 74.465 3.349 10.272 1.00 12.35 163 LYS B C 1
ATOM 3265 O O . LYS B 1 163 ? 75.321 2.515 10.441 1.00 15.33 163 LYS B O 1
ATOM 3271 N N . PHE B 1 164 ? 73.188 3.228 10.437 1.00 17.51 164 PHE B N 1
ATOM 3272 C CA . PHE B 1 164 ? 72.580 1.976 10.770 1.00 24.32 164 PHE B CA 1
ATOM 3273 C C . PHE B 1 164 ? 73.050 0.851 9.897 1.00 27.49 164 PHE B C 1
ATOM 3274 O O . PHE B 1 164 ? 73.409 -0.191 10.493 1.00 34.39 164 PHE B O 1
ATOM 3282 N N . ASN B 1 165 ? 73.076 1.003 8.580 1.00 32.56 165 ASN B N 1
ATOM 3283 C CA . ASN B 1 165 ? 73.536 -0.185 7.802 1.00 44.64 165 ASN B CA 1
ATOM 3284 C C . ASN B 1 165 ? 74.926 -0.008 7.231 1.00 44.26 165 ASN B C 1
ATOM 3285 O O . ASN B 1 165 ? 75.272 -0.574 6.181 1.00 44.54 165 ASN B O 1
ATOM 3290 N N . SER B 1 166 ? 75.807 0.713 7.919 1.00 38.59 166 SER B N 1
ATOM 3291 C CA . SER B 1 166 ? 77.133 1.010 7.473 1.00 27.75 166 SER B CA 1
ATOM 3292 C C . SER B 1 166 ? 78.221 0.005 7.680 1.00 32.04 166 SER B C 1
ATOM 3293 O O . SER B 1 166 ? 79.349 0.280 7.185 1.00 36.85 166 SER B O 1
ATOM 3297 N N . GLY B 1 167 ? 78.017 -1.093 8.407 1.00 30.20 167 GLY B N 1
ATOM 3298 C CA . GLY B 1 167 ? 79.122 -2.031 8.584 1.00 33.76 167 GLY B CA 1
ATOM 3299 C C . GLY B 1 167 ? 80.001 -1.881 9.797 1.00 33.03 167 GLY B C 1
ATOM 3300 O O . GLY B 1 167 ? 80.861 -2.753 10.058 1.00 34.69 167 GLY B O 1
ATOM 3301 N N . TYR B 1 168 ? 79.877 -0.830 10.587 1.00 31.54 168 TYR B N 1
ATOM 3302 C CA . TYR B 1 168 ? 80.637 -0.667 11.814 1.00 20.65 168 TYR B CA 1
ATOM 3303 C C . TYR B 1 168 ? 80.125 -1.627 12.887 1.00 15.83 168 TYR B C 1
ATOM 3304 O O . TYR B 1 168 ? 78.933 -1.891 12.952 1.00 24.99 168 TYR B O 1
ATOM 3313 N N . ASP B 1 169 ? 81.037 -2.110 13.736 1.00 23.78 169 ASP B N 1
ATOM 3314 C CA . ASP B 1 169 ? 80.605 -3.016 14.796 1.00 20.90 169 ASP B CA 1
ATOM 3315 C C . ASP B 1 169 ? 80.044 -2.240 15.979 1.00 18.17 169 ASP B C 1
ATOM 3316 O O . ASP B 1 169 ? 79.112 -2.702 16.629 1.00 17.83 169 ASP B O 1
ATOM 3321 N N . TYR B 1 170 ? 80.595 -1.060 16.258 1.00 18.79 170 TYR B N 1
ATOM 3322 C CA . TYR B 1 170 ? 80.163 -0.249 17.355 1.00 17.14 170 TYR B CA 1
ATOM 3323 C C . TYR B 1 170 ? 80.004 1.213 16.961 1.00 12.87 170 TYR B C 1
ATOM 3324 O O . TYR B 1 170 ? 80.753 1.697 16.159 1.00 15.80 170 TYR B O 1
ATOM 3333 N N . TYR B 1 171 ? 79.023 1.770 17.646 1.00 13.46 171 TYR B N 1
ATOM 3334 C CA . TYR B 1 171 ? 78.728 3.208 17.540 1.00 15.58 171 TYR B CA 1
ATOM 3335 C C . TYR B 1 171 ? 78.895 3.706 18.993 1.00 12.57 171 TYR B C 1
ATOM 3336 O O . TYR B 1 171 ? 78.225 3.217 19.901 1.00 13.24 171 TYR B O 1
ATOM 3345 N N . ILE B 1 172 ? 79.850 4.581 19.227 1.00 13.64 172 ILE B N 1
ATOM 3346 C CA . ILE B 1 172 ? 80.209 5.094 20.524 1.00 16.35 172 ILE B CA 1
ATOM 3347 C C . ILE B 1 172 ? 79.877 6.584 20.687 1.00 12.37 172 ILE B C 1
ATOM 3348 O O . ILE B 1 172 ? 80.326 7.382 19.857 1.00 15.25 172 ILE B O 1
ATOM 3353 N N . VAL B 1 173 ? 79.128 6.909 21.706 1.00 13.11 173 VAL B N 1
ATOM 3354 C CA . VAL B 1 173 ? 78.880 8.316 22.052 1.00 12.45 173 VAL B CA 1
ATOM 3355 C C . VAL B 1 173 ? 79.610 8.478 23.416 1.00 13.27 173 VAL B C 1
ATOM 3356 O O . VAL B 1 173 ? 79.270 7.857 24.411 1.00 14.86 173 VAL B O 1
ATOM 3360 N N . PRO B 1 174 ? 80.644 9.247 23.407 1.00 15.68 174 PRO B N 1
ATOM 3361 C CA . PRO B 1 174 ? 81.506 9.403 24.548 1.00 20.24 174 PRO B CA 1
ATOM 3362 C C . PRO B 1 174 ? 81.266 10.559 25.462 1.00 19.43 174 PRO B C 1
ATOM 3363 O O . PRO B 1 174 ? 81.730 10.515 26.600 1.00 19.79 174 PRO B O 1
ATOM 3367 N N . ASP B 1 175 ? 80.562 11.598 25.041 1.00 16.61 175 ASP B N 1
ATOM 3368 C CA . ASP B 1 175 ? 80.453 12.794 25.822 1.00 14.12 175 ASP B CA 1
ATOM 3369 C C . ASP B 1 175 ? 79.141 13.151 26.430 1.00 14.39 175 ASP B C 1
ATOM 3370 O O . ASP B 1 175 ? 78.811 14.346 26.509 1.00 22.04 175 ASP B O 1
ATOM 3375 N N . THR B 1 176 ? 78.391 12.193 26.922 1.00 14.30 176 THR B N 1
ATOM 3376 C CA . THR B 1 176 ? 77.122 12.528 27.569 1.00 20.74 176 THR B CA 1
ATOM 3377 C C . THR B 1 176 ? 77.471 13.076 28.971 1.00 24.37 176 THR B C 1
ATOM 3378 O O . THR B 1 176 ? 78.282 12.494 29.660 1.00 26.76 176 THR B O 1
ATOM 3382 N N . ARG B 1 177 ? 76.868 14.189 29.295 1.00 24.44 177 ARG B N 1
ATOM 3383 C CA . ARG B 1 177 ? 77.038 14.931 30.502 1.00 29.08 177 ARG B CA 1
ATOM 3384 C C . ARG B 1 177 ? 75.747 15.004 31.325 1.00 29.06 177 ARG B C 1
ATOM 3385 O O . ARG B 1 177 ? 75.847 15.268 32.514 1.00 27.73 177 ARG B O 1
ATOM 3393 N N . GLN B 1 178 ? 74.582 14.823 30.684 1.00 24.11 178 GLN B N 1
ATOM 3394 C CA . GLN B 1 178 ? 73.320 14.913 31.377 1.00 16.34 178 GLN B CA 1
ATOM 3395 C C . GLN B 1 178 ? 72.603 13.607 31.526 1.00 18.18 178 GLN B C 1
ATOM 3396 O O . GLN B 1 178 ? 72.559 12.801 30.626 1.00 26.80 178 GLN B O 1
ATOM 3402 N N . ASP B 1 179 ? 71.942 13.471 32.679 1.00 20.70 179 ASP B N 1
ATOM 3403 C CA . ASP B 1 179 ? 71.250 12.231 32.988 1.00 19.52 179 ASP B CA 1
ATOM 3404 C C . ASP B 1 179 ? 70.064 11.994 32.087 1.00 16.78 179 ASP B C 1
ATOM 3405 O O . ASP B 1 179 ? 69.817 10.829 31.719 1.00 16.64 179 ASP B O 1
ATOM 3410 N N . HIS B 1 180 ? 69.383 13.074 31.713 1.00 17.10 180 HIS B N 1
ATOM 3411 C CA . HIS B 1 180 ? 68.202 12.923 30.834 1.00 18.84 180 HIS B CA 1
ATOM 3412 C C . HIS B 1 180 ? 68.636 12.393 29.477 1.00 17.07 180 HIS B C 1
ATOM 3413 O O . HIS B 1 180 ? 67.882 11.676 28.840 1.00 18.79 180 HIS B O 1
ATOM 3420 N N . GLU B 1 181 ? 69.857 12.702 29.081 1.00 15.90 181 GLU B N 1
ATOM 3421 C CA . GLU B 1 181 ? 70.455 12.227 27.863 1.00 15.32 181 GLU B CA 1
ATOM 3422 C C . GLU B 1 181 ? 70.807 10.762 27.989 1.00 19.44 181 GLU B C 1
ATOM 3423 O O . GLU B 1 181 ? 70.723 10.006 27.008 1.00 22.52 181 GLU B O 1
ATOM 3429 N N . MET B 1 182 ? 71.183 10.360 29.223 1.00 18.59 182 MET B N 1
ATOM 3430 C CA . MET B 1 182 ? 71.477 8.937 29.426 1.00 14.13 182 MET B CA 1
ATOM 3431 C C . MET B 1 182 ? 70.150 8.180 29.438 1.00 8.63 182 MET B C 1
ATOM 3432 O O . MET B 1 182 ? 70.157 7.028 29.014 1.00 15.98 182 MET B O 1
ATOM 3437 N N . ASP B 1 183 ? 69.090 8.762 29.960 1.00 12.21 183 ASP B N 1
ATOM 3438 C CA . ASP B 1 183 ? 67.782 8.097 29.919 1.00 14.75 183 ASP B CA 1
ATOM 3439 C C . ASP B 1 183 ? 67.365 7.844 28.444 1.00 16.42 183 ASP B C 1
ATOM 3440 O O . ASP B 1 183 ? 66.820 6.810 28.122 1.00 17.14 183 ASP B O 1
ATOM 3445 N N . ALA B 1 184 ? 67.544 8.876 27.633 1.00 13.39 184 ALA B N 1
ATOM 3446 C CA . ALA B 1 184 ? 67.244 8.782 26.201 1.00 16.99 184 ALA B CA 1
ATOM 3447 C C . ALA B 1 184 ? 68.146 7.744 25.567 1.00 18.64 184 ALA B C 1
ATOM 3448 O O . ALA B 1 184 ? 67.665 6.922 24.780 1.00 20.64 184 ALA B O 1
ATOM 3450 N N . ALA B 1 185 ? 69.434 7.664 25.892 1.00 14.74 185 ALA B N 1
ATOM 3451 C CA . ALA B 1 185 ? 70.291 6.628 25.321 1.00 11.96 185 ALA B CA 1
ATOM 3452 C C . ALA B 1 185 ? 69.753 5.254 25.661 1.00 14.83 185 ALA B C 1
ATOM 3453 O O . ALA B 1 185 ? 69.739 4.366 24.803 1.00 22.40 185 ALA B O 1
ATOM 3455 N N . ARG B 1 186 ? 69.323 5.008 26.899 1.00 16.22 186 ARG B N 1
ATOM 3456 C CA . ARG B 1 186 ? 68.781 3.735 27.338 1.00 17.60 186 ARG B CA 1
ATOM 3457 C C . ARG B 1 186 ? 67.470 3.411 26.611 1.00 17.55 186 ARG B C 1
ATOM 3458 O O . ARG B 1 186 ? 67.224 2.262 26.213 1.00 19.86 186 ARG B O 1
ATOM 3466 N N . ALA B 1 187 ? 66.617 4.396 26.390 1.00 16.43 187 ALA B N 1
ATOM 3467 C CA . ALA B 1 187 ? 65.362 4.261 25.674 1.00 14.40 187 ALA B CA 1
ATOM 3468 C C . ALA B 1 187 ? 65.552 3.878 24.211 1.00 15.17 187 ALA B C 1
ATOM 3469 O O . ALA B 1 187 ? 64.639 3.252 23.662 1.00 23.61 187 ALA B O 1
ATOM 3471 N N . MET B 1 188 ? 66.671 4.168 23.594 1.00 17.51 188 MET B N 1
ATOM 3472 C CA . MET B 1 188 ? 67.042 3.884 22.252 1.00 17.37 188 MET B CA 1
ATOM 3473 C C . MET B 1 188 ? 67.841 2.552 22.170 1.00 17.85 188 MET B C 1
ATOM 3474 O O . MET B 1 188 ? 68.464 2.355 21.124 1.00 21.26 188 MET B O 1
ATOM 3479 N N . GLY B 1 189 ? 67.938 1.826 23.249 1.00 18.37 189 GLY B N 1
ATOM 3480 C CA . GLY B 1 189 ? 68.656 0.576 23.267 1.00 16.13 189 GLY B CA 1
ATOM 3481 C C . GLY B 1 189 ? 70.139 0.618 23.423 1.00 16.10 189 GLY B C 1
ATOM 3482 O O . GLY B 1 189 ? 70.819 -0.366 23.077 1.00 19.51 189 GLY B O 1
ATOM 3483 N N . ALA B 1 190 ? 70.750 1.689 23.941 1.00 14.83 190 ALA B N 1
ATOM 3484 C CA . ALA B 1 190 ? 72.203 1.707 24.109 1.00 14.70 190 ALA B CA 1
ATOM 3485 C C . ALA B 1 190 ? 72.630 0.883 25.339 1.00 17.84 190 ALA B C 1
ATOM 3486 O O . ALA B 1 190 ? 71.827 0.686 26.254 1.00 23.34 190 ALA B O 1
ATOM 3488 N N . THR B 1 191 ? 73.855 0.421 25.336 1.00 17.95 191 THR B N 1
ATOM 3489 C CA . THR B 1 191 ? 74.463 -0.195 26.513 1.00 16.35 191 THR B CA 1
ATOM 3490 C C . THR B 1 191 ? 75.216 1.009 27.163 1.00 15.06 191 THR B C 1
ATOM 3491 O O . THR B 1 191 ? 75.865 1.770 26.441 1.00 18.84 191 THR B O 1
ATOM 3495 N N . VAL B 1 192 ? 75.025 1.250 28.441 1.00 19.53 192 VAL B N 1
ATOM 3496 C CA . VAL B 1 192 ? 75.729 2.351 29.095 1.00 16.30 192 VAL B CA 1
ATOM 3497 C C . VAL B 1 192 ? 76.925 1.756 29.826 1.00 17.85 192 VAL B C 1
ATOM 3498 O O . VAL B 1 192 ? 76.733 0.745 30.514 1.00 15.27 192 VAL B O 1
ATOM 3502 N N . ILE B 1 193 ? 78.109 2.262 29.560 1.00 16.49 193 ILE B N 1
ATOM 3503 C CA . ILE B 1 193 ? 79.320 1.770 30.220 1.00 15.05 193 ILE B CA 1
ATOM 3504 C C . ILE B 1 193 ? 79.970 2.907 31.008 1.00 13.29 193 ILE B C 1
ATOM 3505 O O . ILE B 1 193 ? 80.438 3.891 30.452 1.00 15.28 193 ILE B O 1
ATOM 3510 N N . HIS B 1 194 ? 79.999 2.752 32.339 1.00 14.50 194 HIS B N 1
ATOM 3511 C CA . HIS B 1 194 ? 80.649 3.719 33.201 1.00 16.49 194 HIS B CA 1
ATOM 3512 C C . HIS B 1 194 ? 82.096 3.268 33.502 1.00 14.47 194 HIS B C 1
ATOM 3513 O O . HIS B 1 194 ? 82.368 2.102 33.769 1.00 16.61 194 HIS B O 1
ATOM 3520 N N . VAL B 1 195 ? 82.992 4.207 33.388 1.00 15.39 195 VAL B N 1
ATOM 3521 C CA . VAL B 1 195 ? 84.405 4.011 33.675 1.00 18.31 195 VAL B CA 1
ATOM 3522 C C . VAL B 1 195 ? 84.676 4.850 34.947 1.00 17.63 195 VAL B C 1
ATOM 3523 O O . VAL B 1 195 ? 84.549 6.060 34.959 1.00 15.87 195 VAL B O 1
ATOM 3527 N N . VAL B 1 196 ? 84.892 4.101 36.027 1.00 20.35 196 VAL B N 1
ATOM 3528 C CA . VAL B 1 196 ? 85.118 4.718 37.331 1.00 22.60 196 VAL B CA 1
ATOM 3529 C C . VAL B 1 196 ? 86.450 4.298 37.955 1.00 21.05 196 VAL B C 1
ATOM 3530 O O . VAL B 1 196 ? 86.973 3.223 37.708 1.00 22.58 196 VAL B O 1
ATOM 3534 N N . ARG B 1 197 ? 86.996 5.202 38.753 1.00 23.92 197 ARG B N 1
ATOM 3535 C CA . ARG B 1 197 ? 88.237 4.965 39.520 1.00 26.73 197 ARG B CA 1
ATOM 3536 C C . ARG B 1 197 ? 87.875 4.777 41.008 1.00 27.19 197 ARG B C 1
ATOM 3537 O O . ARG B 1 197 ? 87.004 5.492 41.512 1.00 28.91 197 ARG B O 1
ATOM 3545 N N . PRO B 1 198 ? 88.515 3.879 41.694 1.00 29.22 198 PRO B N 1
ATOM 3546 C CA . PRO B 1 198 ? 88.286 3.620 43.121 1.00 29.46 198 PRO B CA 1
ATOM 3547 C C . PRO B 1 198 ? 88.678 4.903 43.827 1.00 38.11 198 PRO B C 1
ATOM 3548 O O . PRO B 1 198 ? 89.611 5.566 43.338 1.00 38.55 198 PRO B O 1
ATOM 3552 N N . GLY B 1 199 ? 87.922 5.287 44.818 1.00 55.79 199 GLY B N 1
ATOM 3553 C CA . GLY B 1 199 ? 88.060 6.461 45.599 1.00 73.56 199 GLY B CA 1
ATOM 3554 C C . GLY B 1 199 ? 88.772 7.664 45.046 1.00 86.70 199 GLY B C 1
ATOM 3555 O O . GLY B 1 199 ? 89.729 8.165 45.685 1.00 89.72 199 GLY B O 1
ATOM 3556 N N . ALA B 1 210 ? 80.983 15.987 37.795 1.00 86.37 210 ALA B N 1
ATOM 3557 C CA . ALA B 1 210 ? 80.570 14.968 38.776 1.00 77.41 210 ALA B CA 1
ATOM 3558 C C . ALA B 1 210 ? 80.138 13.739 37.957 1.00 69.88 210 ALA B C 1
ATOM 3559 O O . ALA B 1 210 ? 80.252 13.794 36.700 1.00 82.42 210 ALA B O 1
ATOM 3561 N N . GLY B 1 211 ? 79.661 12.693 38.612 1.00 48.54 211 GLY B N 1
ATOM 3562 C CA . GLY B 1 211 ? 79.342 11.515 37.802 1.00 33.54 211 GLY B CA 1
ATOM 3563 C C . GLY B 1 211 ? 77.867 11.338 37.582 1.00 30.07 211 GLY B C 1
ATOM 3564 O O . GLY B 1 211 ? 77.061 11.847 38.346 1.00 25.96 211 GLY B O 1
ATOM 3565 N N . LEU B 1 212 ? 77.561 10.588 36.510 1.00 23.80 212 LEU B N 1
ATOM 3566 C CA . LEU B 1 212 ? 76.142 10.316 36.251 1.00 15.00 212 LEU B CA 1
ATOM 3567 C C . LEU B 1 212 ? 75.865 9.060 37.036 1.00 14.37 212 LEU B C 1
ATOM 3568 O O . LEU B 1 212 ? 76.781 8.254 37.234 1.00 18.83 212 LEU B O 1
ATOM 3573 N N . PRO B 1 213 ? 74.643 8.849 37.456 1.00 17.18 213 PRO B N 1
ATOM 3574 C CA . PRO B 1 213 ? 74.239 7.696 38.201 1.00 18.15 213 PRO B CA 1
ATOM 3575 C C . PRO B 1 213 ? 74.396 6.420 37.404 1.00 20.63 213 PRO B C 1
ATOM 3576 O O . PRO B 1 213 ? 74.207 6.421 36.191 1.00 29.64 213 PRO B O 1
ATOM 3580 N N . ILE B 1 214 ? 74.710 5.348 38.062 1.00 18.44 214 ILE B N 1
ATOM 3581 C CA . ILE B 1 214 ? 74.866 4.016 37.564 1.00 21.82 214 ILE B CA 1
ATOM 3582 C C . ILE B 1 214 ? 73.544 3.303 37.882 1.00 26.87 214 ILE B C 1
ATOM 3583 O O . ILE B 1 214 ? 73.201 3.095 39.032 1.00 35.76 214 ILE B O 1
ATOM 3588 N N . ARG B 1 215 ? 72.774 3.079 36.848 1.00 26.77 215 ARG B N 1
ATOM 3589 C CA . ARG B 1 215 ? 71.454 2.472 36.977 1.00 22.75 215 ARG B CA 1
ATOM 3590 C C . ARG B 1 215 ? 71.524 0.989 36.785 1.00 26.67 215 ARG B C 1
ATOM 3591 O O . ARG B 1 215 ? 72.575 0.468 36.416 1.00 31.33 215 ARG B O 1
ATOM 3599 N N . ASP B 1 216 ? 70.426 0.302 37.098 1.00 36.13 216 ASP B N 1
ATOM 3600 C CA . ASP B 1 216 ? 70.422 -1.161 36.918 1.00 39.96 216 ASP B CA 1
ATOM 3601 C C . ASP B 1 216 ? 70.491 -1.430 35.414 1.00 35.76 216 ASP B C 1
ATOM 3602 O O . ASP B 1 216 ? 69.811 -0.804 34.596 1.00 38.95 216 ASP B O 1
ATOM 3607 N N . GLY B 1 217 ? 71.386 -2.335 35.058 1.00 29.48 217 GLY B N 1
ATOM 3608 C CA . GLY B 1 217 ? 71.608 -2.665 33.662 1.00 31.56 217 GLY B CA 1
ATOM 3609 C C . GLY B 1 217 ? 72.904 -2.046 33.137 1.00 30.84 217 GLY B C 1
ATOM 3610 O O . GLY B 1 217 ? 73.464 -2.628 32.195 1.00 35.33 217 GLY B O 1
ATOM 3611 N N . ASP B 1 218 ? 73.331 -0.908 33.690 1.00 25.17 218 ASP B N 1
ATOM 3612 C CA . ASP B 1 218 ? 74.567 -0.281 33.205 1.00 18.18 218 ASP B CA 1
ATOM 3613 C C . ASP B 1 218 ? 75.744 -1.190 33.545 1.00 20.71 218 ASP B C 1
ATOM 3614 O O . ASP B 1 218 ? 75.657 -1.986 34.475 1.00 27.98 218 ASP B O 1
ATOM 3619 N N . LEU B 1 219 ? 76.793 -1.120 32.753 1.00 22.42 219 LEU B N 1
ATOM 3620 C CA . LEU B 1 219 ? 78.006 -1.886 32.901 1.00 18.48 219 LEU B CA 1
ATOM 3621 C C . LEU B 1 219 ? 79.006 -0.981 33.616 1.00 19.73 219 LEU B C 1
ATOM 3622 O O . LEU B 1 219 ? 78.943 0.237 33.430 1.00 16.21 219 LEU B O 1
ATOM 3627 N N . VAL B 1 220 ? 79.834 -1.550 34.488 1.00 20.59 220 VAL B N 1
ATOM 3628 C CA . VAL B 1 220 ? 80.780 -0.626 35.173 1.00 15.86 220 VAL B CA 1
ATOM 3629 C C . VAL B 1 220 ? 82.181 -1.155 34.983 1.00 18.11 220 VAL B C 1
ATOM 3630 O O . VAL B 1 220 ? 82.358 -2.374 35.093 1.00 23.84 220 VAL B O 1
ATOM 3634 N N . ILE B 1 221 ? 83.115 -0.312 34.568 1.00 15.85 221 ILE B N 1
ATOM 3635 C CA . ILE B 1 221 ? 84.500 -0.796 34.435 1.00 16.50 221 ILE B CA 1
ATOM 3636 C C . ILE B 1 221 ? 85.261 0.040 35.494 1.00 18.69 221 ILE B C 1
ATOM 3637 O O . ILE B 1 221 ? 85.162 1.272 35.461 1.00 18.97 221 ILE B O 1
ATOM 3642 N N . THR B 1 222 ? 85.862 -0.648 36.457 1.00 19.04 222 THR B N 1
ATOM 3643 C CA . THR B 1 222 ? 86.599 0.053 37.531 1.00 19.33 222 THR B CA 1
ATOM 3644 C C . THR B 1 222 ? 88.051 0.122 37.084 1.00 15.08 222 THR B C 1
ATOM 3645 O O . THR B 1 222 ? 88.677 -0.906 36.912 1.00 19.45 222 THR B O 1
ATOM 3649 N N . ASN B 1 223 ? 88.507 1.320 36.873 1.00 12.77 223 ASN B N 1
ATOM 3650 C CA . ASN B 1 223 ? 89.876 1.519 36.380 1.00 22.52 223 ASN B CA 1
ATOM 3651 C C . ASN B 1 223 ? 90.786 1.555 37.613 1.00 27.12 223 ASN B C 1
ATOM 3652 O O . ASN B 1 223 ? 91.142 2.651 38.036 1.00 28.31 223 ASN B O 1
ATOM 3657 N N . ASP B 1 224 ? 91.059 0.407 38.194 1.00 31.51 224 ASP B N 1
ATOM 3658 C CA . ASP B 1 224 ? 91.855 0.355 39.416 1.00 37.34 224 ASP B CA 1
ATOM 3659 C C . ASP B 1 224 ? 93.293 -0.078 39.212 1.00 44.01 224 ASP B C 1
ATOM 3660 O O . ASP B 1 224 ? 94.045 -0.181 40.195 1.00 47.24 224 ASP B O 1
ATOM 3665 N N . GLY B 1 225 ? 93.676 -0.405 37.979 1.00 45.86 225 GLY B N 1
ATOM 3666 C CA . GLY B 1 225 ? 95.029 -0.881 37.743 1.00 39.35 225 GLY B CA 1
ATOM 3667 C C . GLY B 1 225 ? 95.784 -0.091 36.695 1.00 38.37 225 GLY B C 1
ATOM 3668 O O . GLY B 1 225 ? 95.771 1.137 36.672 1.00 33.27 225 GLY B O 1
ATOM 3669 N N . SER B 1 226 ? 96.472 -0.856 35.835 1.00 37.53 226 SER B N 1
ATOM 3670 C CA . SER B 1 226 ? 97.246 -0.297 34.748 1.00 37.90 226 SER B CA 1
ATOM 3671 C C . SER B 1 226 ? 96.425 -0.151 33.461 1.00 39.74 226 SER B C 1
ATOM 3672 O O . SER B 1 226 ? 95.260 -0.556 33.372 1.00 45.17 226 SER B O 1
ATOM 3675 N N . LEU B 1 227 ? 97.081 0.428 32.448 1.00 39.67 227 LEU B N 1
ATOM 3676 C CA . LEU B 1 227 ? 96.440 0.594 31.149 1.00 41.35 227 LEU B CA 1
ATOM 3677 C C . LEU B 1 227 ? 96.100 -0.764 30.564 1.00 41.20 227 LEU B C 1
ATOM 3678 O O . LEU B 1 227 ? 94.944 -1.030 30.223 1.00 47.28 227 LEU B O 1
ATOM 3683 N N . GLU B 1 228 ? 97.102 -1.639 30.511 1.00 39.29 228 GLU B N 1
ATOM 3684 C CA . GLU B 1 228 ? 96.841 -2.977 29.986 1.00 42.53 228 GLU B CA 1
ATOM 3685 C C . GLU B 1 228 ? 95.740 -3.669 30.767 1.00 40.79 228 GLU B C 1
ATOM 3686 O O . GLU B 1 228 ? 95.045 -4.519 30.200 1.00 45.95 228 GLU B O 1
ATOM 3692 N N . GLU B 1 229 ? 95.574 -3.366 32.059 1.00 39.88 229 GLU B N 1
ATOM 3693 C CA . GLU B 1 229 ? 94.491 -4.021 32.807 1.00 35.93 229 GLU B CA 1
ATOM 3694 C C . GLU B 1 229 ? 93.158 -3.346 32.410 1.00 28.55 229 GLU B C 1
ATOM 3695 O O . GLU B 1 229 ? 92.174 -4.049 32.398 1.00 29.41 229 GLU B O 1
ATOM 3701 N N . LEU B 1 230 ? 93.227 -2.040 32.203 1.00 24.20 230 LEU B N 1
ATOM 3702 C CA . LEU B 1 230 ? 92.034 -1.316 31.767 1.00 19.15 230 LEU B CA 1
ATOM 3703 C C . LEU B 1 230 ? 91.632 -1.940 30.416 1.00 24.26 230 LEU B C 1
ATOM 3704 O O . LEU B 1 230 ? 90.539 -2.460 30.237 1.00 26.90 230 LEU B O 1
ATOM 3709 N N . PHE B 1 231 ? 92.589 -1.981 29.494 1.00 26.89 231 PHE B N 1
ATOM 3710 C CA . PHE B 1 231 ? 92.406 -2.543 28.157 1.00 27.79 231 PHE B CA 1
ATOM 3711 C C . PHE B 1 231 ? 91.806 -3.928 28.123 1.00 26.03 231 PHE B C 1
ATOM 3712 O O . PHE B 1 231 ? 90.917 -4.277 27.342 1.00 28.29 231 PHE B O 1
ATOM 3720 N N . SER B 1 232 ? 92.273 -4.792 29.011 1.00 28.58 232 SER B N 1
ATOM 3721 C CA . SER B 1 232 ? 91.789 -6.150 29.143 1.00 21.37 232 SER B CA 1
ATOM 3722 C C . SER B 1 232 ? 90.361 -6.182 29.641 1.00 22.46 232 SER B C 1
ATOM 3723 O O . SER B 1 232 ? 89.576 -7.060 29.263 1.00 26.74 232 SER B O 1
ATOM 3726 N N . LYS B 1 233 ? 90.022 -5.219 30.519 1.00 24.86 233 LYS B N 1
ATOM 3727 C CA . LYS B 1 233 ? 88.654 -5.180 31.062 1.00 25.29 233 LYS B CA 1
ATOM 3728 C C . LYS B 1 233 ? 87.706 -4.746 29.930 1.00 23.23 233 LYS B C 1
ATOM 3729 O O . LYS B 1 233 ? 86.599 -5.256 29.780 1.00 27.16 233 LYS B O 1
ATOM 3735 N N . ILE B 1 234 ? 88.176 -3.822 29.094 1.00 20.73 234 ILE B N 1
ATOM 3736 C CA . ILE B 1 234 ? 87.362 -3.384 27.962 1.00 19.63 234 ILE B CA 1
ATOM 3737 C C . ILE B 1 234 ? 87.112 -4.515 26.986 1.00 17.42 234 ILE B C 1
ATOM 3738 O O . ILE B 1 234 ? 85.964 -4.777 26.628 1.00 22.92 234 ILE B O 1
ATOM 3743 N N . LYS B 1 235 ? 88.140 -5.244 26.583 1.00 21.43 235 LYS B N 1
ATOM 3744 C CA . LYS B 1 235 ? 87.948 -6.374 25.687 1.00 22.15 235 LYS B CA 1
ATOM 3745 C C . LYS B 1 235 ? 86.977 -7.395 26.220 1.00 25.68 235 LYS B C 1
ATOM 3746 O O . LYS B 1 235 ? 86.154 -7.915 25.460 1.00 33.03 235 LYS B O 1
ATOM 3752 N N . ASN B 1 236 ? 87.058 -7.742 27.491 1.00 30.67 236 ASN B N 1
ATOM 3753 C CA . ASN B 1 236 ? 86.111 -8.728 28.027 1.00 29.39 236 ASN B CA 1
ATOM 3754 C C . ASN B 1 236 ? 84.722 -8.168 28.179 1.00 33.58 236 ASN B C 1
ATOM 3755 O O . ASN B 1 236 ? 83.759 -8.955 28.141 1.00 32.58 236 ASN B O 1
ATOM 3760 N N . THR B 1 237 ? 84.554 -6.850 28.334 1.00 29.53 237 THR B N 1
ATOM 3761 C CA . THR B 1 237 ? 83.210 -6.275 28.455 1.00 26.18 237 THR B CA 1
ATOM 3762 C C . THR B 1 237 ? 82.536 -6.231 27.094 1.00 27.54 237 THR B C 1
ATOM 3763 O O . THR B 1 237 ? 81.346 -6.495 26.970 1.00 31.94 237 THR B O 1
ATOM 3767 N N . LEU B 1 238 ? 83.318 -5.853 26.086 1.00 28.82 238 LEU B N 1
ATOM 3768 C CA . LEU B 1 238 ? 82.735 -5.795 24.742 1.00 28.17 238 LEU B CA 1
ATOM 3769 C C . LEU B 1 238 ? 82.384 -7.220 24.324 1.00 33.41 238 LEU B C 1
ATOM 3770 O O . LEU B 1 238 ? 81.416 -7.382 23.574 1.00 35.11 238 LEU B O 1
ATOM 3775 N N . LYS B 1 239 ? 83.132 -8.206 24.792 1.00 37.65 239 LYS B N 1
ATOM 3776 C CA . LYS B 1 239 ? 82.901 -9.610 24.469 1.00 44.27 239 LYS B CA 1
ATOM 3777 C C . LYS B 1 239 ? 81.488 -10.120 24.707 1.00 43.86 239 LYS B C 1
ATOM 3778 O O . LYS B 1 239 ? 80.911 -10.798 23.845 1.00 47.74 239 LYS B O 1
ATOM 3784 N N . VAL B 1 240 ? 80.871 -9.834 25.825 1.00 49.43 240 VAL B N 1
ATOM 3785 C CA . VAL B 1 240 ? 79.555 -10.236 26.235 1.00 56.50 240 VAL B CA 1
ATOM 3786 C C . VAL B 1 240 ? 78.427 -9.274 25.930 1.00 66.60 240 VAL B C 1
ATOM 3787 O O . VAL B 1 240 ? 77.324 -9.353 26.521 1.00 70.75 240 VAL B O 1
ATOM 3791 N N . LEU B 1 241 ? 78.599 -8.328 24.994 1.00 70.64 241 LEU B N 1
ATOM 3792 C CA . LEU B 1 241 ? 77.495 -7.424 24.652 1.00 72.46 241 LEU B CA 1
ATOM 3793 C C . LEU B 1 241 ? 76.601 -8.133 23.602 1.00 77.00 241 LEU B C 1
ATOM 3794 O O . LEU B 1 241 ? 76.987 -9.219 23.114 1.00 77.91 241 LEU B O 1
#

Solvent-accessible surface area: 22034 Å² total

GO terms:
  GO:0047507 deoxynucleoside phosphate kinase activity, ATP as phosphate donor (F, IDA)
  GO:0004798 dTMP kinase activity (F, EXP)
  GO:0050316 dGMP kinase activity (F, EXP)